Protein AF-A0AAU7QD36-F1 (afdb_monomer)

Foldseek 3Di:
DPDPVVVVVVCVVVVVVVVVVLVVVVVVDAPLSVVLVVVLVVCVVVVHDPVVSVVSSVVSCCVRPCVVCVVPPDPVVVVVVVVVVVVVPDDPDPPVPDDDPVVLVVVLVVLVVVCVVPVVSVVVSVVSVVPDDDDDDDPVPQWDWAAEVPDPGTFTKGFDPDDDDPNFTKIFGADPVPRDTDDFIFGADPRRYTDGDDDDVVVVVVCCVVVPPDDPVVVVVVVVVVVVVVQVVFDKDKDKDWDQLDACPDCPDLDPQPDDPPDDPDDPLVVLLSVLSVPSRPIFMWIKIKTFDPCLVVQLRCLVPDDKDWDDDDVVQQLVQLVPADPLLLVLLALQQAHLPFFDAFPVRHTRCNVVVRHRCQVVLQVCQVVVHDDDPVSVSSVVSPVVVLVGPGDWMWMKWKDKDFDWPPRDDCQVPQDHAQAKAFQPPHKDKTARTSPVVSVVSSVLLSVACDPPTHTLEMEMEIEGRDGSWGWCDDSSRYVDHPRRMTIDHGQWMWGWRMKMWIATPDNSGPSRIYIGTYTYTDDARDQWHAHNGRSHIDGDDHDPDPDD

pLDDT: mean 72.62, std 21.76, range [24.39, 98.25]

Mean predicted aligned error: 18.86 Å

Radius of gyration: 28.78 Å; Cα contacts (8 Å, |Δi|>4): 822; chains: 1; bounding box: 77×74×52 Å

Structure (mmCIF, N/CA/C/O backbone):
data_AF-A0AAU7QD36-F1
#
_entry.id   AF-A0AAU7QD36-F1
#
loop_
_atom_site.group_PDB
_atom_site.id
_atom_site.type_symbol
_atom_site.label_atom_id
_atom_site.label_alt_id
_atom_site.label_comp_id
_atom_site.label_asym_id
_atom_site.label_entity_id
_atom_site.label_seq_id
_atom_site.pdbx_PDB_ins_code
_atom_site.Cartn_x
_atom_site.Cartn_y
_atom_site.Cartn_z
_atom_site.occupancy
_atom_site.B_iso_or_equiv
_atom_site.auth_seq_id
_atom_site.auth_comp_id
_atom_site.auth_asym_id
_atom_site.auth_atom_id
_atom_site.pdbx_PDB_model_num
ATOM 1 N N . MET A 1 1 ? 49.044 31.141 -6.693 1.00 32.28 1 MET A N 1
ATOM 2 C CA . MET A 1 1 ? 47.660 31.229 -6.170 1.00 32.28 1 MET A CA 1
ATOM 3 C C . MET A 1 1 ? 46.922 29.919 -6.442 1.00 32.28 1 MET A C 1
ATOM 5 O O . MET A 1 1 ? 46.074 29.858 -7.316 1.00 32.28 1 MET A O 1
ATOM 9 N N . ALA A 1 2 ? 47.288 28.853 -5.729 1.00 34.22 2 ALA A N 1
ATOM 10 C CA . ALA A 1 2 ? 46.762 27.499 -5.940 1.00 34.22 2 ALA A CA 1
ATOM 11 C C . ALA A 1 2 ? 46.576 26.781 -4.590 1.00 34.22 2 ALA A C 1
ATOM 13 O O . ALA A 1 2 ? 47.061 25.676 -4.392 1.00 34.22 2 ALA A O 1
ATOM 14 N N . ALA A 1 3 ? 45.929 27.460 -3.636 1.00 24.39 3 ALA A N 1
ATOM 15 C CA . ALA A 1 3 ? 45.672 26.934 -2.291 1.00 24.39 3 ALA A CA 1
ATOM 16 C C . ALA A 1 3 ? 44.175 26.896 -1.919 1.00 24.39 3 ALA A C 1
ATOM 18 O O . ALA A 1 3 ? 43.802 26.183 -1.003 1.00 24.39 3 ALA A O 1
ATOM 19 N N . CYS A 1 4 ? 43.288 27.587 -2.648 1.00 26.38 4 CYS A N 1
ATOM 20 C CA . CYS A 1 4 ? 41.861 27.659 -2.294 1.00 26.38 4 CYS A CA 1
ATOM 21 C C . CYS A 1 4 ? 40.976 26.576 -2.942 1.00 26.38 4 CYS A C 1
ATOM 23 O O . CYS A 1 4 ? 39.799 26.476 -2.610 1.00 26.38 4 CYS A O 1
ATOM 25 N N . SER A 1 5 ? 41.504 25.762 -3.862 1.00 29.64 5 SER A N 1
ATOM 26 C CA . SER A 1 5 ? 40.735 24.730 -4.579 1.00 29.64 5 SER A CA 1
ATOM 27 C C . SER A 1 5 ? 40.771 23.346 -3.914 1.00 29.64 5 SER A C 1
ATOM 29 O O . SER A 1 5 ? 39.867 22.545 -4.148 1.00 29.64 5 SER A O 1
ATOM 31 N N . MET A 1 6 ? 41.750 23.062 -3.045 1.00 29.23 6 MET A N 1
ATOM 32 C CA . MET A 1 6 ? 41.820 21.791 -2.302 1.00 29.23 6 MET A CA 1
ATOM 33 C C . MET A 1 6 ? 40.928 21.768 -1.051 1.00 29.23 6 MET A C 1
ATOM 35 O O . MET A 1 6 ? 40.364 20.720 -0.734 1.00 29.23 6 MET A O 1
ATOM 39 N N . ASP A 1 7 ? 40.697 22.914 -0.405 1.00 28.27 7 ASP A N 1
ATOM 40 C CA . ASP A 1 7 ? 39.830 22.995 0.781 1.00 28.27 7 ASP A CA 1
ATOM 41 C C . ASP A 1 7 ? 38.336 22.817 0.442 1.00 28.27 7 ASP A C 1
ATOM 43 O O . ASP A 1 7 ? 37.570 22.275 1.239 1.00 28.27 7 ASP A O 1
ATOM 47 N N . ALA A 1 8 ? 37.916 23.176 -0.778 1.00 31.73 8 ALA A N 1
ATOM 48 C CA . ALA A 1 8 ? 36.543 22.980 -1.255 1.00 31.73 8 ALA A CA 1
ATOM 49 C C . ALA A 1 8 ? 36.224 21.504 -1.584 1.00 31.73 8 ALA A C 1
ATOM 51 O O . ALA A 1 8 ? 35.111 21.039 -1.335 1.00 31.73 8 ALA A O 1
ATOM 52 N N . LEU A 1 9 ? 37.210 20.743 -2.073 1.00 30.91 9 LEU A N 1
ATOM 53 C CA . LEU A 1 9 ? 37.091 19.301 -2.349 1.00 30.91 9 LEU A CA 1
ATOM 54 C C . LEU A 1 9 ? 37.084 18.454 -1.065 1.00 30.91 9 LEU A C 1
ATOM 56 O O . LEU A 1 9 ? 36.453 17.399 -1.019 1.00 30.91 9 LEU A O 1
ATOM 60 N N . MET A 1 10 ? 37.721 18.942 0.002 1.00 29.80 10 MET A N 1
ATOM 61 C CA . MET A 1 10 ? 37.762 18.286 1.317 1.00 29.80 10 MET A CA 1
ATOM 62 C C . MET A 1 10 ? 36.475 18.479 2.141 1.00 29.80 10 MET A C 1
ATOM 64 O O . MET A 1 10 ? 36.214 17.704 3.063 1.00 29.80 10 MET A O 1
ATOM 68 N N . LEU A 1 11 ? 35.640 19.469 1.802 1.00 32.59 11 LEU A N 1
ATOM 69 C CA . LEU A 1 11 ? 34.374 19.754 2.493 1.00 32.59 11 LEU A CA 1
ATOM 70 C C . LEU A 1 11 ? 33.148 19.065 1.870 1.00 32.59 11 LEU A C 1
ATOM 72 O O . LEU A 1 11 ? 32.106 18.994 2.523 1.00 32.59 11 LEU A O 1
ATOM 76 N N . ALA A 1 12 ? 33.259 18.490 0.667 1.00 35.34 12 ALA A N 1
ATOM 77 C CA . ALA A 1 12 ? 32.155 17.800 -0.011 1.00 35.34 12 ALA A CA 1
ATOM 78 C C . ALA A 1 12 ? 31.506 16.668 0.827 1.00 35.34 12 ALA A C 1
ATOM 80 O O . ALA A 1 12 ? 30.275 16.609 0.886 1.00 35.34 12 ALA A O 1
ATOM 81 N N . PRO A 1 13 ? 32.259 15.834 1.579 1.00 33.19 13 PRO A N 1
ATOM 82 C CA . PRO A 1 13 ? 31.654 14.811 2.437 1.00 33.19 13 PRO A CA 1
ATOM 83 C C . PRO A 1 13 ? 30.959 15.391 3.681 1.00 33.19 13 PRO A C 1
ATOM 85 O O . PRO A 1 13 ? 30.018 14.787 4.196 1.00 33.19 13 PRO A O 1
ATOM 88 N N . MET A 1 14 ? 31.400 16.558 4.172 1.00 31.00 14 MET A N 1
ATOM 89 C CA . MET A 1 14 ? 30.778 17.239 5.317 1.00 31.00 14 MET A CA 1
ATOM 90 C C . MET A 1 14 ? 29.507 17.993 4.917 1.00 31.00 14 MET A C 1
ATOM 92 O O . MET A 1 14 ? 28.533 17.968 5.667 1.00 31.00 14 MET A O 1
ATOM 96 N N . VAL A 1 15 ? 29.474 18.588 3.720 1.00 38.19 15 VAL A N 1
ATOM 97 C CA . VAL A 1 15 ? 28.256 19.179 3.140 1.00 38.19 15 VAL A CA 1
ATOM 98 C C . VAL A 1 15 ? 27.232 18.083 2.824 1.00 38.19 15 VAL A C 1
ATOM 100 O O . VAL A 1 15 ? 26.069 18.229 3.192 1.00 38.19 15 VAL A O 1
ATOM 103 N N . GLY A 1 16 ? 27.664 16.939 2.278 1.00 36.16 16 GLY A N 1
ATOM 104 C CA . GLY A 1 16 ? 26.797 15.779 2.033 1.00 36.16 16 GLY A CA 1
ATOM 105 C C . GLY A 1 16 ? 26.211 15.162 3.310 1.00 36.16 16 GLY A C 1
ATOM 106 O O . GLY A 1 16 ? 25.010 14.908 3.380 1.00 36.16 16 GLY A O 1
ATOM 107 N N . LYS A 1 17 ? 27.009 14.995 4.377 1.00 35.22 17 LYS A N 1
ATOM 108 C CA . LYS A 1 17 ? 26.505 14.478 5.668 1.00 35.22 17 LYS A CA 1
ATOM 109 C C . LYS A 1 17 ? 25.663 15.492 6.447 1.00 35.22 17 LYS A C 1
ATOM 111 O O . LYS A 1 17 ? 24.677 15.095 7.065 1.00 35.22 17 LYS A O 1
ATOM 116 N N . GLY A 1 18 ? 25.991 16.785 6.383 1.00 32.12 18 GLY A N 1
ATOM 117 C CA . GLY A 1 18 ? 25.164 17.854 6.954 1.00 32.12 18 GLY A CA 1
ATOM 118 C C . GLY A 1 18 ? 23.804 17.975 6.258 1.00 32.12 18 GLY A C 1
ATOM 119 O O . GLY A 1 18 ? 22.780 18.131 6.924 1.00 32.12 18 GLY A O 1
ATOM 120 N N . MET A 1 19 ? 23.772 17.799 4.932 1.00 38.44 19 MET A N 1
ATOM 121 C CA . MET A 1 19 ? 22.534 17.696 4.156 1.00 38.44 19 MET A CA 1
ATOM 122 C C . MET A 1 19 ? 21.769 16.404 4.452 1.00 38.44 19 MET A C 1
ATOM 124 O O . MET A 1 19 ? 20.551 16.460 4.566 1.00 38.44 19 MET A O 1
ATOM 128 N N . GLY A 1 20 ? 22.446 15.275 4.682 1.00 34.88 20 GLY A N 1
ATOM 129 C CA . GLY A 1 20 ? 21.811 14.018 5.100 1.00 34.88 20 GLY A CA 1
ATOM 130 C C . GLY A 1 20 ? 21.134 14.100 6.475 1.00 34.88 20 GLY A C 1
ATOM 131 O O . GLY A 1 20 ? 20.027 13.594 6.652 1.00 34.88 20 GLY A O 1
ATOM 132 N N . MET A 1 21 ? 21.737 14.805 7.438 1.00 34.00 21 MET A N 1
ATOM 133 C CA . MET A 1 21 ? 21.111 15.070 8.744 1.00 34.00 21 MET A CA 1
ATOM 134 C C . MET A 1 21 ? 19.953 16.076 8.629 1.00 34.00 21 MET A C 1
ATOM 136 O O . MET A 1 21 ? 18.915 15.881 9.259 1.00 34.00 21 MET A O 1
ATOM 140 N N . GLY A 1 22 ? 20.084 17.098 7.774 1.00 36.00 22 GLY A N 1
ATOM 141 C CA . GLY A 1 22 ? 19.003 18.038 7.453 1.00 36.00 22 GLY A CA 1
ATOM 142 C C . GLY A 1 22 ? 17.840 17.403 6.679 1.00 36.00 22 GLY A C 1
ATOM 143 O O . GLY A 1 22 ? 16.692 17.776 6.898 1.00 36.00 22 GLY A O 1
ATOM 144 N N . ALA A 1 23 ? 18.111 16.411 5.830 1.00 36.59 23 ALA A N 1
ATOM 145 C CA . ALA A 1 23 ? 17.122 15.660 5.059 1.00 36.59 23 ALA A CA 1
ATOM 146 C C . ALA A 1 23 ? 16.406 14.607 5.914 1.00 36.59 23 ALA A C 1
ATOM 148 O O . ALA A 1 23 ? 15.190 14.477 5.816 1.00 36.59 23 ALA A O 1
ATOM 149 N N . ASN A 1 24 ? 17.116 13.932 6.827 1.00 37.28 24 ASN A N 1
ATOM 150 C CA . ASN A 1 24 ? 16.480 13.084 7.838 1.00 37.28 24 ASN A CA 1
ATOM 151 C C . ASN A 1 24 ? 15.623 13.914 8.804 1.00 37.28 24 ASN A C 1
ATOM 153 O O . ASN A 1 24 ? 14.529 13.481 9.161 1.00 37.28 24 ASN A O 1
ATOM 157 N N . ALA A 1 25 ? 16.038 15.137 9.150 1.00 34.31 25 ALA A N 1
ATOM 158 C CA . ALA A 1 25 ? 15.173 16.083 9.853 1.00 34.31 25 ALA A CA 1
ATOM 159 C C . ALA A 1 25 ? 13.971 16.513 8.982 1.00 34.31 25 ALA A C 1
ATOM 161 O O . ALA A 1 25 ? 12.843 16.446 9.445 1.00 34.31 25 ALA A O 1
ATOM 162 N N . ALA A 1 26 ? 14.156 16.842 7.699 1.00 36.91 26 ALA A N 1
ATOM 163 C CA . ALA A 1 26 ? 13.073 17.205 6.767 1.00 36.91 26 ALA A CA 1
ATOM 164 C C . ALA A 1 26 ? 12.146 16.036 6.366 1.00 36.91 26 ALA A C 1
ATOM 166 O O . ALA A 1 26 ? 11.089 16.247 5.769 1.00 36.91 26 ALA A O 1
ATOM 167 N N . SER A 1 27 ? 12.546 14.796 6.653 1.00 40.44 27 SER A N 1
ATOM 168 C CA . SER A 1 27 ? 11.685 13.613 6.577 1.00 40.44 27 SER A CA 1
ATOM 169 C C . SER A 1 27 ? 10.827 13.435 7.831 1.00 40.44 27 SER A C 1
ATOM 171 O O . SER A 1 27 ? 9.785 12.800 7.752 1.00 40.44 27 SER A O 1
ATOM 173 N N . LYS A 1 28 ? 11.250 14.032 8.955 1.00 36.84 28 LYS A N 1
ATOM 174 C CA . LYS A 1 28 ? 10.567 14.011 10.257 1.00 36.84 28 LYS A CA 1
ATOM 175 C C . LYS A 1 28 ? 9.791 15.295 10.569 1.00 36.84 28 LYS A C 1
ATOM 177 O O . LYS A 1 28 ? 9.097 15.348 11.578 1.00 36.84 28 LYS A O 1
ATOM 182 N N . PHE A 1 29 ? 9.922 16.329 9.740 1.00 38.50 29 PHE A N 1
ATOM 183 C CA . PHE A 1 29 ? 9.226 17.599 9.902 1.00 38.50 29 PHE A CA 1
ATOM 184 C C . PHE A 1 29 ? 8.480 17.965 8.622 1.00 38.50 29 PHE A C 1
ATOM 186 O O . PHE A 1 29 ? 8.993 17.787 7.516 1.00 38.50 29 PHE A O 1
ATOM 193 N N . GLY A 1 30 ? 7.274 18.475 8.833 1.00 42.66 30 GLY A N 1
ATOM 194 C CA . GLY A 1 30 ? 6.244 18.797 7.868 1.00 42.66 30 GLY A CA 1
ATOM 195 C C . GLY A 1 30 ? 6.574 19.588 6.610 1.00 42.66 30 GLY A C 1
ATOM 196 O O . GLY A 1 30 ? 7.704 20.022 6.349 1.00 42.66 30 GLY A O 1
ATOM 197 N N . LEU A 1 31 ? 5.525 19.846 5.826 1.00 41.62 31 LEU A N 1
ATOM 198 C CA . LEU A 1 31 ? 5.608 20.533 4.530 1.00 41.62 31 LEU A CA 1
ATOM 199 C C . LEU A 1 31 ? 6.292 21.916 4.635 1.00 41.62 31 LEU A C 1
ATOM 201 O O . LEU A 1 31 ? 7.107 22.281 3.781 1.00 41.62 31 LEU A O 1
ATOM 205 N N . GLY A 1 32 ? 6.059 22.648 5.731 1.00 37.56 32 GLY A N 1
ATOM 206 C CA . GLY A 1 32 ? 6.656 23.966 5.992 1.00 37.56 32 GLY A CA 1
ATOM 207 C C . GLY A 1 32 ? 8.184 23.961 6.163 1.00 37.56 32 GLY A C 1
ATOM 208 O O . GLY A 1 32 ? 8.878 24.856 5.669 1.00 37.56 32 GLY A O 1
ATOM 209 N N . SER A 1 33 ? 8.747 22.922 6.787 1.00 42.56 33 SER A N 1
ATOM 210 C CA . SER A 1 33 ? 10.197 22.788 7.020 1.00 42.56 33 SER A CA 1
ATOM 211 C C . SER A 1 33 ? 10.954 22.519 5.719 1.00 42.56 33 SER A C 1
ATOM 213 O O . SER A 1 33 ? 12.051 23.043 5.493 1.00 42.56 33 SER A O 1
ATOM 215 N N . ARG A 1 34 ? 10.320 21.766 4.813 1.00 48.97 34 ARG A N 1
ATOM 216 C CA . ARG A 1 34 ? 10.822 21.498 3.460 1.00 48.97 34 ARG A CA 1
ATOM 217 C C . ARG A 1 34 ? 10.904 22.777 2.623 1.00 48.97 34 ARG A C 1
ATOM 219 O O . ARG A 1 34 ? 11.880 22.967 1.898 1.00 48.97 34 ARG A O 1
ATOM 226 N N . ILE A 1 35 ? 9.946 23.695 2.767 1.00 45.41 35 ILE A N 1
ATOM 227 C CA . ILE A 1 35 ? 9.924 24.981 2.046 1.00 45.41 35 ILE A CA 1
ATOM 228 C C . ILE A 1 35 ? 11.056 25.918 2.515 1.00 45.41 35 ILE A C 1
ATOM 230 O O . ILE A 1 35 ? 11.730 26.539 1.684 1.00 45.41 35 ILE A O 1
ATOM 234 N N . ALA A 1 36 ? 11.322 25.992 3.825 1.00 41.81 36 ALA A N 1
ATOM 235 C CA . ALA A 1 36 ? 12.375 26.847 4.389 1.00 41.81 36 ALA A CA 1
ATOM 236 C C . ALA A 1 36 ? 13.797 26.373 4.016 1.00 41.81 36 ALA A C 1
ATOM 238 O O . ALA A 1 36 ? 14.664 27.177 3.644 1.00 41.81 36 ALA A O 1
ATOM 239 N N . LEU A 1 37 ? 14.029 25.058 4.043 1.00 48.81 37 LEU A N 1
ATOM 240 C CA . LEU A 1 37 ? 15.307 24.461 3.643 1.00 48.81 37 LEU A CA 1
ATOM 241 C C . LEU A 1 37 ? 15.544 24.568 2.129 1.00 48.81 37 LEU A C 1
ATOM 243 O O . LEU A 1 37 ? 16.661 24.871 1.706 1.00 48.81 37 LEU A O 1
ATOM 247 N N . ARG A 1 38 ? 14.488 24.450 1.312 1.00 52.16 38 ARG A N 1
ATOM 248 C CA . ARG A 1 38 ? 14.552 24.625 -0.150 1.00 52.16 38 ARG A CA 1
ATOM 249 C C . ARG A 1 38 ? 14.996 26.034 -0.558 1.00 52.16 38 ARG A C 1
ATOM 251 O O . ARG A 1 38 ? 15.805 26.175 -1.474 1.00 52.16 38 ARG A O 1
ATOM 258 N N . LYS A 1 39 ? 14.543 27.075 0.153 1.00 44.91 39 LYS A N 1
ATOM 259 C CA . LYS A 1 39 ? 14.998 28.459 -0.088 1.00 44.91 39 LYS A CA 1
ATOM 260 C C . LYS A 1 39 ? 16.451 28.689 0.335 1.00 44.91 39 LYS A C 1
ATOM 262 O O . LYS A 1 39 ? 17.185 29.396 -0.355 1.00 44.91 39 LYS A O 1
ATOM 267 N N . THR A 1 40 ? 16.895 28.042 1.410 1.00 42.09 40 THR A N 1
ATOM 268 C CA . THR A 1 40 ? 18.297 28.105 1.858 1.00 42.09 40 THR A CA 1
ATOM 269 C C . THR A 1 40 ? 19.225 27.444 0.835 1.00 42.09 40 THR A C 1
ATOM 271 O O . THR A 1 40 ? 20.216 28.047 0.426 1.00 42.09 40 THR A O 1
ATOM 274 N N . ALA A 1 41 ? 18.848 26.268 0.324 1.00 47.19 41 ALA A N 1
ATOM 275 C CA . ALA A 1 41 ? 19.572 25.582 -0.746 1.00 47.19 41 ALA A CA 1
ATOM 276 C C . ALA A 1 41 ? 19.620 26.405 -2.051 1.00 47.19 41 ALA A C 1
ATOM 278 O O . ALA A 1 41 ? 20.665 26.469 -2.697 1.00 47.19 41 ALA A O 1
ATOM 279 N N . SER A 1 42 ? 18.539 27.114 -2.405 1.00 46.09 42 SER A N 1
ATOM 280 C CA . SER A 1 42 ? 18.535 27.992 -3.587 1.00 46.09 42 SER A CA 1
ATOM 281 C C . SER A 1 42 ? 19.457 29.213 -3.465 1.00 46.09 42 SER A C 1
ATOM 283 O O . SER A 1 42 ? 19.989 29.669 -4.472 1.00 46.09 42 SER A O 1
ATOM 285 N N . GLY A 1 43 ? 19.710 29.713 -2.248 1.00 41.88 43 GLY A N 1
ATOM 286 C CA . GLY A 1 43 ? 20.665 30.804 -2.016 1.00 41.88 43 GLY A CA 1
ATOM 287 C C . GLY A 1 43 ? 22.115 30.383 -2.273 1.00 41.88 43 GLY A C 1
ATOM 288 O O . GLY A 1 43 ? 22.881 31.142 -2.864 1.00 41.88 43 GLY A O 1
ATOM 289 N N . PHE A 1 44 ? 22.467 29.145 -1.910 1.00 41.94 44 PHE A N 1
ATOM 290 C CA . PHE A 1 44 ? 23.767 28.548 -2.237 1.00 41.94 44 PHE A CA 1
ATOM 291 C C . PHE A 1 44 ? 23.916 28.264 -3.735 1.00 41.94 44 PHE A C 1
ATOM 293 O O . PHE A 1 44 ? 24.968 28.537 -4.307 1.00 41.94 44 PHE A O 1
ATOM 300 N N . ALA A 1 45 ? 22.852 27.787 -4.387 1.00 41.94 45 ALA A N 1
ATOM 301 C CA . ALA A 1 45 ? 22.838 27.562 -5.834 1.00 41.94 45 ALA A CA 1
ATOM 302 C C . ALA A 1 45 ? 22.945 28.867 -6.651 1.00 41.94 45 ALA A C 1
ATOM 304 O O . ALA A 1 45 ? 23.437 28.845 -7.774 1.00 41.94 45 ALA A O 1
ATOM 305 N N . ALA A 1 46 ? 22.538 30.007 -6.081 1.00 43.41 46 ALA A N 1
ATOM 306 C CA . ALA A 1 46 ? 22.667 31.335 -6.685 1.00 43.41 46 ALA A CA 1
ATOM 307 C C . ALA A 1 46 ? 24.037 32.008 -6.436 1.00 43.41 46 ALA A C 1
ATOM 309 O O . ALA A 1 46 ? 24.185 33.203 -6.686 1.00 43.41 46 ALA A O 1
ATOM 310 N N . GLY A 1 47 ? 25.030 31.279 -5.910 1.00 38.72 47 GLY A N 1
ATOM 311 C CA . GLY A 1 47 ? 26.389 31.792 -5.701 1.00 38.72 47 GLY A CA 1
ATOM 312 C C . GLY A 1 47 ? 26.534 32.779 -4.537 1.00 38.72 47 GLY A C 1
ATOM 313 O O . GLY A 1 47 ? 27.529 33.500 -4.462 1.00 38.72 47 GLY A O 1
ATOM 314 N N . GLN A 1 48 ? 25.565 32.839 -3.615 1.00 43.53 48 GLN A N 1
ATOM 315 C CA . GLN A 1 48 ? 25.695 33.685 -2.428 1.00 43.53 48 GLN A CA 1
ATOM 316 C C . GLN A 1 48 ? 26.801 33.153 -1.509 1.00 43.53 48 GLN A C 1
ATOM 318 O O . GLN A 1 48 ? 26.962 31.946 -1.330 1.00 43.53 48 GLN A O 1
ATOM 323 N N . SER A 1 49 ? 27.554 34.062 -0.883 1.00 46.84 49 SER A N 1
ATOM 324 C CA . SER A 1 49 ? 28.583 33.675 0.086 1.00 46.84 49 SER A CA 1
ATOM 325 C C . SER A 1 49 ? 27.971 32.877 1.242 1.00 46.84 49 SER A C 1
ATOM 327 O O . SER A 1 49 ? 26.844 33.146 1.662 1.00 46.84 49 SER A O 1
ATOM 329 N N . LEU A 1 50 ? 28.726 31.926 1.807 1.00 38.41 50 LEU A N 1
ATOM 330 C CA . LEU A 1 50 ? 28.290 31.074 2.925 1.00 38.41 50 LEU A CA 1
ATOM 331 C C . LEU A 1 50 ? 27.664 31.886 4.071 1.00 38.41 50 LEU A C 1
ATOM 333 O O . LEU A 1 50 ? 26.648 31.496 4.635 1.00 38.41 50 LEU A O 1
ATOM 337 N N . LYS A 1 51 ? 28.212 33.070 4.358 1.00 38.97 51 LYS A N 1
ATOM 338 C CA . LYS A 1 51 ? 27.690 34.001 5.365 1.00 38.97 51 LYS A CA 1
ATOM 339 C C . LYS A 1 51 ? 26.336 34.616 4.973 1.00 38.97 51 LYS A C 1
ATOM 341 O O . LYS A 1 51 ? 25.479 34.769 5.837 1.00 38.97 51 LYS A O 1
ATOM 346 N N . ALA A 1 52 ? 26.120 34.955 3.700 1.00 44.56 52 ALA A N 1
ATOM 347 C CA . ALA A 1 52 ? 24.848 35.485 3.197 1.00 44.56 52 ALA A CA 1
ATOM 348 C C . ALA A 1 52 ? 23.769 34.396 3.102 1.00 44.56 52 ALA A C 1
ATOM 350 O O . ALA A 1 52 ? 22.633 34.625 3.515 1.00 44.56 52 ALA A O 1
ATOM 351 N N . ALA A 1 53 ? 24.141 33.196 2.658 1.00 46.03 53 ALA A N 1
ATOM 352 C CA . ALA A 1 53 ? 23.254 32.042 2.603 1.00 46.03 53 ALA A CA 1
ATOM 353 C C . ALA A 1 53 ? 22.862 31.550 4.009 1.00 46.03 53 ALA A C 1
ATOM 355 O O . ALA A 1 53 ? 21.696 31.247 4.242 1.00 46.03 53 ALA A O 1
ATOM 356 N N . LEU A 1 54 ? 23.784 31.580 4.981 1.00 42.94 54 LEU A N 1
ATOM 357 C CA . LEU A 1 54 ? 23.474 31.317 6.392 1.00 42.94 54 LEU A CA 1
ATOM 358 C C . LEU A 1 54 ? 22.643 32.433 7.032 1.00 42.94 54 LEU A C 1
ATOM 360 O O . LEU A 1 54 ? 21.769 32.131 7.832 1.00 42.94 54 LEU A O 1
ATOM 364 N N . LYS A 1 55 ? 22.853 33.708 6.680 1.00 47.44 55 LYS A N 1
ATOM 365 C CA . LYS A 1 55 ? 22.045 34.831 7.194 1.00 47.44 55 LYS A CA 1
ATOM 366 C C . LYS A 1 55 ? 20.616 34.809 6.635 1.00 47.44 55 LYS A C 1
ATOM 368 O O . LYS A 1 55 ? 19.667 34.979 7.395 1.00 47.44 55 LYS A O 1
ATOM 373 N N . ASN A 1 56 ? 20.452 34.548 5.338 1.00 50.84 56 ASN A N 1
ATOM 374 C CA . ASN A 1 56 ? 19.147 34.376 4.689 1.00 50.84 56 ASN A CA 1
ATOM 375 C C . ASN A 1 56 ? 18.469 33.073 5.128 1.00 50.84 56 ASN A C 1
ATOM 377 O O . ASN A 1 56 ? 17.259 33.052 5.337 1.00 50.84 56 ASN A O 1
ATOM 381 N N . GLY A 1 57 ? 19.250 32.008 5.319 1.00 47.47 57 GLY A N 1
ATOM 382 C CA . GLY A 1 57 ? 18.812 30.761 5.929 1.00 47.47 57 GLY A CA 1
ATOM 383 C C . GLY A 1 57 ? 18.319 30.993 7.349 1.00 47.47 57 GLY A C 1
ATOM 384 O O . GLY A 1 57 ? 17.195 30.641 7.639 1.00 47.47 57 GLY A O 1
ATOM 385 N N . ALA A 1 58 ? 19.071 31.688 8.201 1.00 42.03 58 ALA A N 1
ATOM 386 C CA . ALA A 1 58 ? 18.677 32.007 9.573 1.00 42.03 58 ALA A CA 1
ATOM 387 C C . ALA A 1 58 ? 17.464 32.951 9.659 1.00 42.03 58 ALA A C 1
ATOM 389 O O . ALA A 1 58 ? 16.645 32.780 10.551 1.00 42.03 58 ALA A O 1
ATOM 390 N N . LEU A 1 59 ? 17.305 33.906 8.734 1.00 45.88 59 LEU A N 1
ATOM 391 C CA . LEU A 1 59 ? 16.129 34.791 8.658 1.00 45.88 59 LEU A CA 1
ATOM 392 C C . LEU A 1 59 ? 14.866 34.072 8.161 1.00 45.88 59 LEU A C 1
ATOM 394 O O . LEU A 1 59 ? 13.764 34.356 8.623 1.00 45.88 59 LEU A O 1
ATOM 398 N N . ASN A 1 60 ? 15.003 33.138 7.219 1.00 48.06 60 ASN A N 1
ATOM 399 C CA . ASN A 1 60 ? 13.880 32.330 6.743 1.00 48.06 60 ASN A CA 1
ATOM 400 C C . ASN A 1 60 ? 13.565 31.192 7.714 1.00 48.06 60 ASN A C 1
ATOM 402 O O . ASN A 1 60 ? 12.405 30.895 7.957 1.00 48.06 60 ASN A O 1
ATOM 406 N N . LEU A 1 61 ? 14.579 30.599 8.331 1.00 41.44 61 LEU A N 1
ATOM 407 C CA . LEU A 1 61 ? 14.428 29.636 9.408 1.00 41.44 61 LEU A CA 1
ATOM 408 C C . LEU A 1 61 ? 13.853 30.346 10.636 1.00 41.44 61 LEU A C 1
ATOM 410 O O . LEU A 1 61 ? 13.009 29.761 11.280 1.00 41.44 61 LEU A O 1
ATOM 414 N N . SER A 1 62 ? 14.135 31.625 10.909 1.00 39.44 62 SER A N 1
ATOM 415 C CA . SER A 1 62 ? 13.435 32.352 11.977 1.00 39.44 62 SER A CA 1
ATOM 416 C C . SER A 1 62 ? 11.971 32.673 11.655 1.00 39.44 62 SER A C 1
ATOM 418 O O . SER A 1 62 ? 11.108 32.474 12.510 1.00 39.44 62 SER A O 1
ATOM 420 N N . ARG A 1 63 ? 11.672 33.079 10.412 1.00 44.09 63 ARG A N 1
ATOM 421 C CA . ARG A 1 63 ? 10.302 33.356 9.932 1.00 44.09 63 ARG A CA 1
ATOM 422 C C . ARG A 1 63 ? 9.415 32.119 9.783 1.00 44.09 63 ARG A C 1
ATOM 424 O O . ARG A 1 63 ? 8.227 32.213 10.060 1.00 44.09 63 ARG A O 1
ATOM 431 N N . TYR A 1 64 ? 9.973 31.002 9.322 1.00 43.41 64 TYR A N 1
ATOM 432 C CA . TYR A 1 64 ? 9.220 29.800 8.939 1.00 43.41 64 TYR A CA 1
ATOM 433 C C . TYR A 1 64 ? 9.477 28.595 9.852 1.00 43.41 64 TYR A C 1
ATOM 435 O O . TYR A 1 64 ? 8.734 27.623 9.777 1.00 43.41 64 TYR A O 1
ATOM 443 N N . ALA A 1 65 ? 10.504 28.642 10.708 1.00 38.84 65 ALA A N 1
ATOM 444 C CA . ALA A 1 65 ? 10.813 27.568 11.651 1.00 38.84 65 ALA A CA 1
ATOM 445 C C . ALA A 1 65 ? 11.003 28.035 13.109 1.00 38.84 65 ALA A C 1
ATOM 447 O O . ALA A 1 65 ? 10.576 27.306 13.985 1.00 38.84 65 ALA A O 1
ATOM 448 N N . ALA A 1 66 ? 11.543 29.220 13.435 1.00 37.12 66 ALA A N 1
ATOM 449 C CA . ALA A 1 66 ? 11.828 29.603 14.826 1.00 37.12 66 ALA A CA 1
ATOM 450 C C . ALA A 1 66 ? 10.648 30.259 15.549 1.00 37.12 66 ALA A C 1
ATOM 452 O O . ALA A 1 66 ? 10.545 30.086 16.755 1.00 37.12 66 ALA A O 1
ATOM 453 N N . LEU A 1 67 ? 9.735 30.954 14.862 1.00 38.09 67 LEU A N 1
ATOM 454 C CA . LEU A 1 67 ? 8.494 31.417 15.503 1.00 38.09 67 LEU A CA 1
ATOM 455 C C . LEU A 1 67 ? 7.616 30.243 16.002 1.00 38.09 67 LEU A C 1
ATOM 457 O O . LEU A 1 67 ? 7.051 30.363 17.087 1.00 38.09 67 LEU A O 1
ATOM 461 N N . PRO A 1 68 ? 7.574 29.089 15.302 1.00 37.66 68 PRO A N 1
ATOM 462 C CA . PRO A 1 68 ? 7.007 27.852 15.852 1.00 37.66 68 PRO A CA 1
ATOM 463 C C . PRO A 1 68 ? 7.968 27.035 16.748 1.00 37.66 68 PRO A C 1
ATOM 465 O O . PRO A 1 68 ? 7.526 26.469 17.743 1.00 37.66 68 PRO A O 1
ATOM 468 N N . ALA A 1 69 ? 9.276 26.970 16.445 1.00 36.75 69 ALA A N 1
ATOM 469 C CA . ALA A 1 69 ? 10.221 26.045 17.101 1.00 36.75 69 ALA A CA 1
ATOM 470 C C . ALA A 1 69 ? 11.075 26.638 18.239 1.00 36.75 69 ALA A C 1
ATOM 472 O O . ALA A 1 69 ? 11.829 25.897 18.875 1.00 36.75 69 ALA A O 1
ATOM 473 N N . SER A 1 70 ? 10.964 27.930 18.580 1.00 35.59 70 SER A N 1
ATOM 474 C CA . SER A 1 70 ? 11.691 28.497 19.734 1.00 35.59 70 SER A CA 1
ATOM 475 C C . SER A 1 70 ? 11.215 27.950 21.089 1.00 35.59 70 SER A C 1
ATOM 477 O O . SER A 1 70 ? 11.774 28.317 22.120 1.00 35.59 70 SER A O 1
ATOM 479 N N . ARG A 1 71 ? 10.189 27.088 21.102 1.00 42.81 71 ARG A N 1
ATOM 480 C CA . ARG A 1 71 ? 9.689 26.397 22.298 1.00 42.81 71 ARG A CA 1
ATOM 481 C C . ARG A 1 71 ? 10.184 24.948 22.445 1.00 42.81 71 ARG A C 1
ATOM 483 O O . ARG A 1 71 ? 9.960 24.374 23.503 1.00 42.81 71 ARG A O 1
ATOM 490 N N . GLU A 1 72 ? 10.867 24.363 21.450 1.00 45.03 72 GLU A N 1
ATOM 491 C CA . GLU A 1 72 ? 11.108 22.901 21.403 1.00 45.03 72 GLU A CA 1
ATOM 492 C C . GLU A 1 72 ? 12.576 22.426 21.386 1.00 45.03 72 GLU A C 1
ATOM 494 O O . GLU A 1 72 ? 12.821 21.233 21.553 1.00 45.03 72 GLU A O 1
ATOM 499 N N . LEU A 1 73 ? 13.591 23.288 21.254 1.00 38.88 73 LEU A N 1
ATOM 500 C CA . LEU A 1 73 ? 14.989 22.822 21.324 1.00 38.88 73 LEU A CA 1
ATOM 501 C C . LEU A 1 73 ? 15.456 22.654 22.779 1.00 38.88 73 LEU A C 1
ATOM 503 O O . LEU A 1 73 ? 16.174 23.497 23.315 1.00 38.88 73 LEU A O 1
ATOM 507 N N . ASN A 1 74 ? 15.055 21.554 23.424 1.00 43.75 74 ASN A N 1
ATOM 508 C CA . ASN A 1 74 ? 15.574 21.168 24.738 1.00 43.75 74 ASN A CA 1
ATOM 509 C C . ASN A 1 74 ? 16.741 20.156 24.637 1.00 43.75 74 ASN A C 1
ATOM 511 O O . ASN A 1 74 ? 17.009 19.543 23.602 1.00 43.75 74 ASN A O 1
ATOM 515 N N . ARG A 1 75 ? 17.446 19.983 25.760 1.00 38.94 75 ARG A N 1
ATOM 516 C CA . ARG A 1 75 ? 18.654 19.152 25.922 1.00 38.94 75 ARG A CA 1
ATOM 517 C C . ARG A 1 75 ? 18.452 17.659 25.587 1.00 38.94 75 ARG A C 1
ATOM 519 O O . ARG A 1 75 ? 19.437 16.984 25.303 1.00 38.94 75 ARG A O 1
ATOM 526 N N . VAL A 1 76 ? 17.210 17.168 25.606 1.00 40.50 76 VAL A N 1
ATOM 527 C CA . VAL A 1 76 ? 16.820 15.763 25.378 1.00 40.50 76 VAL A CA 1
ATOM 528 C C . VAL A 1 76 ? 16.819 15.420 23.887 1.00 40.50 76 VAL A C 1
ATOM 530 O O . VAL A 1 76 ? 17.403 14.420 23.485 1.00 40.50 76 VAL A O 1
ATOM 533 N N . ALA A 1 77 ? 16.298 16.307 23.033 1.00 45.41 77 ALA A N 1
ATOM 534 C CA . ALA A 1 77 ? 16.331 16.104 21.579 1.00 45.41 77 ALA A CA 1
ATOM 535 C C . ALA A 1 77 ? 17.774 16.035 21.033 1.00 45.41 77 ALA A C 1
ATOM 537 O O . ALA A 1 77 ? 18.074 15.305 20.088 1.00 45.41 77 ALA A O 1
ATOM 538 N N . LEU A 1 78 ? 18.691 16.767 21.672 1.00 43.44 78 LEU A N 1
ATOM 539 C CA . LEU A 1 78 ? 20.125 16.721 21.383 1.00 43.44 78 LEU A CA 1
ATOM 540 C C . LEU A 1 78 ? 20.812 15.464 21.942 1.00 43.44 78 LEU A C 1
ATOM 542 O O . LEU A 1 78 ? 21.749 14.971 21.313 1.00 43.44 78 LEU A O 1
ATOM 546 N N . SER A 1 79 ? 20.362 14.920 23.081 1.00 40.94 79 SER A N 1
ATOM 547 C CA . SER A 1 79 ? 20.904 13.657 23.601 1.00 40.94 79 SER A CA 1
ATOM 548 C C . SER A 1 79 ? 20.467 12.457 22.770 1.00 40.94 79 SER A C 1
ATOM 550 O O . SER A 1 79 ? 21.289 11.579 22.519 1.00 40.94 79 SER A O 1
ATOM 552 N N . ASP A 1 80 ? 19.229 12.445 22.276 1.00 44.91 80 ASP A N 1
ATOM 553 C CA . ASP A 1 80 ? 18.698 11.347 21.459 1.00 44.91 80 ASP A CA 1
ATOM 554 C C . ASP A 1 80 ? 19.422 11.229 20.115 1.00 44.91 80 ASP A C 1
ATOM 556 O O . ASP A 1 80 ? 19.760 10.128 19.678 1.00 44.91 80 ASP A O 1
ATOM 560 N N . LEU A 1 81 ? 19.779 12.367 19.510 1.00 42.78 81 LEU A N 1
ATOM 561 C CA . LEU A 1 81 ? 20.627 12.408 18.319 1.00 42.78 81 LEU A CA 1
ATOM 562 C C . LEU A 1 81 ? 22.027 11.818 18.590 1.00 42.78 81 LEU A C 1
ATOM 564 O O . LEU A 1 81 ? 22.586 11.114 17.748 1.00 42.78 81 LEU A O 1
ATOM 568 N N . GLY A 1 82 ? 22.586 12.079 19.776 1.00 41.59 82 GLY A N 1
ATOM 569 C CA . GLY A 1 82 ? 23.860 11.505 20.216 1.00 41.59 82 GLY A CA 1
ATOM 570 C C . GLY A 1 82 ? 23.785 9.997 20.485 1.00 41.59 82 GLY A C 1
ATOM 571 O O . GLY A 1 82 ? 24.714 9.269 20.142 1.00 41.59 82 GLY A O 1
ATOM 572 N N . VAL A 1 83 ? 22.675 9.511 21.049 1.00 45.22 83 VAL A N 1
ATOM 573 C CA . VAL A 1 83 ? 22.438 8.081 21.323 1.00 45.22 83 VAL A CA 1
ATOM 574 C C . VAL A 1 83 ? 22.222 7.288 20.032 1.00 45.22 83 VAL A C 1
ATOM 576 O O . VAL A 1 83 ? 22.801 6.215 19.884 1.00 45.22 83 VAL A O 1
ATOM 579 N N . GLU A 1 84 ? 21.458 7.815 19.074 1.00 43.69 84 GLU A N 1
ATOM 580 C CA . GLU A 1 84 ? 21.286 7.222 17.735 1.00 43.69 84 GLU A CA 1
ATOM 581 C C . GLU A 1 84 ? 22.627 7.102 16.996 1.00 43.69 84 GLU A C 1
ATOM 583 O O . GLU A 1 84 ? 22.937 6.063 16.411 1.00 43.69 84 GLU A O 1
ATOM 588 N N . PHE A 1 85 ? 23.469 8.134 17.096 1.00 42.28 85 PHE A N 1
ATOM 589 C CA . PHE A 1 85 ? 24.812 8.118 16.522 1.00 42.28 85 PHE A CA 1
ATOM 590 C C . PHE A 1 85 ? 25.731 7.080 17.189 1.00 42.28 85 PHE A C 1
ATOM 592 O O . PHE A 1 85 ? 26.543 6.463 16.506 1.00 42.28 85 PHE A O 1
ATOM 599 N N . LEU A 1 86 ? 25.598 6.848 18.500 1.00 38.97 86 LEU A N 1
ATOM 600 C CA . LEU A 1 86 ? 26.359 5.821 19.226 1.00 38.97 86 LEU A CA 1
ATOM 601 C C . LEU A 1 86 ? 25.844 4.396 18.954 1.00 38.97 86 LEU A C 1
ATOM 603 O O . LEU A 1 86 ? 26.649 3.471 18.867 1.00 38.97 86 LEU A O 1
ATOM 607 N N . ARG A 1 87 ? 24.531 4.212 18.757 1.00 43.25 87 ARG A N 1
ATOM 608 C CA . ARG A 1 87 ? 23.907 2.913 18.428 1.00 43.25 87 ARG A CA 1
ATOM 609 C C . ARG A 1 87 ? 24.311 2.364 17.065 1.00 43.25 87 ARG A C 1
ATOM 611 O O . ARG A 1 87 ? 24.383 1.151 16.902 1.00 43.25 87 ARG A O 1
ATOM 618 N N . LEU A 1 88 ? 24.654 3.241 16.123 1.00 39.69 88 LEU A N 1
ATOM 619 C CA . LEU A 1 88 ? 25.301 2.873 14.857 1.00 39.69 88 LEU A CA 1
ATOM 620 C C . LEU A 1 88 ? 26.631 2.114 15.050 1.00 39.69 88 LEU A C 1
ATOM 622 O O . LEU A 1 88 ? 27.116 1.502 14.101 1.00 39.69 88 LEU A O 1
ATOM 626 N N . PHE A 1 89 ? 27.199 2.128 16.263 1.00 40.16 89 PHE A N 1
ATOM 627 C CA . PHE A 1 89 ? 28.471 1.498 16.615 1.00 40.16 89 PHE A CA 1
ATOM 628 C C . PHE A 1 89 ? 28.394 0.553 17.846 1.00 40.16 89 PHE A C 1
ATOM 630 O O . PHE A 1 89 ? 29.440 0.172 18.373 1.00 40.16 89 PHE A O 1
ATOM 637 N N . ASP A 1 90 ? 27.196 0.153 18.303 1.00 34.84 90 ASP A N 1
ATOM 638 C CA . ASP A 1 90 ? 26.986 -0.803 19.421 1.00 34.84 90 ASP A CA 1
ATOM 639 C C . ASP A 1 90 ? 27.118 -2.281 18.937 1.00 34.84 90 ASP A C 1
ATOM 641 O O . ASP A 1 90 ? 26.957 -2.565 17.747 1.00 34.84 90 ASP A O 1
ATOM 645 N N . PRO A 1 91 ? 27.479 -3.277 19.775 1.00 35.22 91 PRO A N 1
ATOM 646 C CA . PRO A 1 91 ? 28.549 -4.244 19.539 1.00 35.22 91 PRO A CA 1
ATOM 647 C C . PRO A 1 91 ? 28.032 -5.572 18.946 1.00 35.22 91 PRO A C 1
ATOM 649 O O . PRO A 1 91 ? 28.587 -6.639 19.204 1.00 35.22 91 PRO A O 1
ATOM 652 N N . GLY A 1 92 ? 26.937 -5.529 18.184 1.00 36.78 92 GLY A N 1
ATOM 653 C CA . GLY A 1 92 ? 26.233 -6.722 17.692 1.00 36.78 92 GLY A CA 1
ATOM 654 C C . GLY A 1 92 ? 26.791 -7.332 16.404 1.00 36.78 92 GLY A C 1
ATOM 655 O O . GLY A 1 92 ? 26.302 -8.367 15.957 1.00 36.78 92 GLY A O 1
ATOM 656 N N . LEU A 1 93 ? 27.800 -6.711 15.796 1.00 31.08 93 LEU A N 1
ATOM 657 C CA . LEU A 1 93 ? 28.447 -7.196 14.583 1.00 31.08 93 LEU A CA 1
ATOM 658 C C . LEU A 1 93 ? 29.960 -7.071 14.749 1.00 31.08 93 LEU A C 1
ATOM 660 O O . LEU A 1 93 ? 30.477 -5.989 15.023 1.00 31.08 93 LEU A O 1
ATOM 664 N N . GLU A 1 94 ? 30.665 -8.186 14.558 1.00 42.59 94 GLU A N 1
ATOM 665 C CA . GLU A 1 94 ? 32.118 -8.274 14.388 1.00 42.59 94 GLU A CA 1
ATOM 666 C C . GLU A 1 94 ? 32.555 -7.528 13.103 1.00 42.59 94 GLU A C 1
ATOM 668 O O . GLU A 1 94 ? 33.090 -8.106 12.159 1.00 42.59 94 GLU A O 1
ATOM 673 N N . ILE A 1 95 ? 32.354 -6.208 13.049 1.00 41.75 95 ILE A N 1
ATOM 674 C CA . ILE A 1 95 ? 32.913 -5.304 12.032 1.00 41.75 95 ILE A CA 1
ATOM 675 C C . ILE A 1 95 ? 34.371 -5.010 12.409 1.00 41.75 95 ILE A C 1
ATOM 677 O O . ILE A 1 95 ? 34.772 -3.872 12.631 1.00 41.75 95 ILE A O 1
ATOM 681 N N . VAL A 1 96 ? 35.176 -6.060 12.542 1.00 42.00 96 VAL A N 1
ATOM 682 C CA . VAL A 1 96 ? 36.634 -5.934 12.708 1.00 42.00 96 VAL A CA 1
ATOM 683 C C . VAL A 1 96 ? 37.364 -6.517 11.496 1.00 42.00 96 VAL A C 1
ATOM 685 O O . VAL A 1 96 ? 38.471 -6.097 11.194 1.00 42.00 96 VAL A O 1
ATOM 688 N N . GLY A 1 97 ? 36.715 -7.370 10.696 1.00 37.38 97 GLY A N 1
ATOM 689 C CA . GLY A 1 97 ? 37.341 -7.949 9.503 1.00 37.38 97 GLY A CA 1
ATOM 690 C C . GLY A 1 97 ? 37.323 -7.085 8.233 1.00 37.38 97 GLY A C 1
ATOM 691 O O . GLY A 1 97 ? 37.961 -7.463 7.258 1.00 37.38 97 GLY A O 1
ATOM 692 N N . ARG A 1 98 ? 36.572 -5.968 8.180 1.00 42.56 98 ARG A N 1
ATOM 693 C CA . ARG A 1 98 ? 36.257 -5.284 6.899 1.00 42.56 98 ARG A CA 1
ATOM 694 C C . ARG A 1 98 ? 36.430 -3.762 6.851 1.00 42.56 98 ARG A C 1
ATOM 696 O O . ARG A 1 98 ? 36.100 -3.159 5.834 1.00 42.56 98 ARG A O 1
ATOM 703 N N . MET A 1 99 ? 36.966 -3.111 7.881 1.00 44.38 99 MET A N 1
ATOM 704 C CA . MET A 1 99 ? 37.335 -1.696 7.748 1.00 44.38 99 MET A CA 1
ATOM 705 C C . MET A 1 99 ? 38.822 -1.577 7.435 1.00 44.38 99 MET A C 1
ATOM 707 O O . MET A 1 99 ? 39.661 -1.927 8.260 1.00 44.38 99 MET A O 1
ATOM 711 N N . SER A 1 100 ? 39.157 -1.059 6.250 1.00 42.78 100 SER A N 1
ATOM 712 C CA . SER A 1 100 ? 40.541 -0.709 5.933 1.00 42.78 100 SER A CA 1
ATOM 713 C C . SER A 1 100 ? 41.070 0.255 7.001 1.00 42.78 100 SER A C 1
ATOM 715 O O . SER A 1 100 ? 40.370 1.188 7.414 1.00 42.78 100 SER A O 1
ATOM 717 N N . GLY A 1 101 ? 42.305 0.048 7.468 1.00 46.56 101 GLY A N 1
ATOM 718 C CA . GLY A 1 101 ? 42.894 0.850 8.552 1.00 46.56 101 GLY A CA 1
ATOM 719 C C . GLY A 1 101 ? 42.857 2.365 8.291 1.00 46.56 101 GLY A C 1
ATOM 720 O O . GLY A 1 101 ? 42.815 3.163 9.226 1.00 46.56 101 GLY A O 1
ATOM 721 N N . ALA A 1 102 ? 42.768 2.776 7.021 1.00 45.84 102 ALA A N 1
ATOM 722 C CA . ALA A 1 102 ? 42.589 4.165 6.608 1.00 45.84 102 ALA A CA 1
ATOM 723 C C . ALA A 1 102 ? 41.236 4.773 7.031 1.00 45.84 102 ALA A C 1
ATOM 725 O O . ALA A 1 102 ? 41.189 5.946 7.408 1.00 45.84 102 ALA A O 1
ATOM 726 N N . ILE A 1 103 ? 40.142 4.006 6.998 1.00 47.78 103 ILE A N 1
ATOM 727 C CA . ILE A 1 103 ? 38.803 4.499 7.361 1.00 47.78 103 ILE A CA 1
ATOM 728 C C . ILE A 1 103 ? 38.673 4.590 8.883 1.00 47.78 103 ILE A C 1
ATOM 730 O O . ILE A 1 103 ? 38.216 5.614 9.392 1.00 47.78 103 ILE A O 1
ATOM 734 N N . VAL A 1 104 ? 39.157 3.581 9.616 1.00 52.66 104 VAL A N 1
ATOM 735 C CA . VAL A 1 104 ? 39.182 3.595 11.091 1.00 52.66 104 VAL A CA 1
ATOM 736 C C . VAL A 1 104 ? 39.985 4.794 11.602 1.00 52.66 104 VAL A C 1
ATOM 738 O O . VAL A 1 104 ? 39.510 5.542 12.456 1.00 52.66 104 VAL A O 1
ATOM 741 N N . LYS A 1 105 ? 41.153 5.061 11.001 1.00 52.16 105 LYS A N 1
ATOM 742 C CA . LYS A 1 105 ? 42.003 6.208 11.354 1.00 52.16 105 LYS A CA 1
ATOM 743 C C . LYS A 1 105 ? 41.306 7.556 11.122 1.00 52.16 105 LYS A C 1
ATOM 745 O O . LYS A 1 105 ? 41.454 8.459 11.941 1.00 52.16 105 LYS A O 1
ATOM 750 N N . ARG A 1 106 ? 40.507 7.693 10.056 1.00 52.03 106 ARG A N 1
ATOM 751 C CA . ARG A 1 106 ? 39.761 8.929 9.743 1.00 52.03 106 ARG A CA 1
ATOM 752 C C . ARG A 1 106 ? 38.530 9.128 10.627 1.00 52.03 106 ARG A C 1
ATOM 754 O O . ARG A 1 106 ? 38.250 10.256 11.026 1.00 52.03 106 ARG A O 1
ATOM 761 N N . VAL A 1 107 ? 37.828 8.051 10.980 1.00 52.53 107 VAL A N 1
ATOM 762 C CA . VAL A 1 107 ? 36.723 8.097 11.955 1.00 52.53 107 VAL A CA 1
ATOM 763 C C . VAL A 1 107 ? 37.252 8.471 13.339 1.00 52.53 107 VAL A C 1
ATOM 765 O O . VAL A 1 107 ? 36.662 9.317 14.006 1.00 52.53 107 VAL A O 1
ATOM 768 N N . MET A 1 108 ? 38.405 7.928 13.732 1.00 62.41 108 MET A N 1
ATOM 769 C CA . MET A 1 108 ? 39.068 8.276 14.989 1.00 62.41 108 MET A CA 1
ATOM 770 C C . MET A 1 108 ? 39.514 9.748 15.009 1.00 62.41 108 MET A C 1
ATOM 772 O O . MET A 1 108 ? 39.241 10.454 15.975 1.00 62.41 108 MET A O 1
ATOM 776 N N . GLN A 1 109 ? 40.101 10.253 13.917 1.00 59.84 109 GLN A N 1
ATOM 777 C CA . GLN A 1 109 ? 40.448 11.676 13.782 1.00 59.84 109 GLN A CA 1
ATOM 778 C C . GLN A 1 109 ? 39.214 12.588 13.858 1.00 59.84 109 GLN A C 1
ATOM 780 O O . GLN A 1 109 ? 39.243 13.595 14.562 1.00 59.84 109 GLN A O 1
ATOM 785 N N . GLY A 1 110 ? 38.115 12.220 13.193 1.00 60.47 110 GLY A N 1
ATOM 786 C CA . GLY A 1 110 ? 36.855 12.964 13.263 1.00 60.47 110 GLY A CA 1
ATOM 787 C C . GLY A 1 110 ? 36.249 12.971 14.670 1.00 60.47 110 GLY A C 1
ATOM 788 O O . GLY A 1 110 ? 35.856 14.026 15.166 1.00 60.47 110 GLY A O 1
ATOM 789 N N . ALA A 1 111 ? 36.242 11.819 15.345 1.00 59.38 111 ALA A N 1
ATOM 790 C CA . ALA A 1 111 ? 35.774 11.699 16.723 1.00 59.38 111 ALA A CA 1
ATOM 791 C C . ALA A 1 111 ? 36.644 12.508 17.701 1.00 59.38 111 ALA A C 1
ATOM 793 O O . ALA A 1 111 ? 36.101 13.157 18.590 1.00 59.38 111 ALA A O 1
ATOM 794 N N . GLY A 1 112 ? 37.966 12.539 17.504 1.00 60.81 112 GLY A N 1
ATOM 795 C CA . GLY A 1 112 ? 38.891 13.329 18.323 1.00 60.81 112 GLY A CA 1
ATOM 796 C C . GLY A 1 112 ? 38.789 14.843 18.100 1.00 60.81 112 GLY A C 1
ATOM 797 O O . GLY A 1 112 ? 39.060 15.619 19.015 1.00 60.81 112 GLY A O 1
ATOM 798 N N . ILE A 1 113 ? 38.372 15.290 16.909 1.00 64.75 113 ILE A N 1
ATOM 799 C CA . ILE A 1 113 ? 38.070 16.707 16.648 1.00 64.75 113 ILE A CA 1
ATOM 800 C C . ILE A 1 113 ? 36.741 17.085 17.310 1.00 64.75 113 ILE A C 1
ATOM 802 O O . ILE A 1 113 ? 36.676 18.083 18.026 1.00 64.75 113 ILE A O 1
ATOM 806 N N . ALA A 1 114 ? 35.702 16.265 17.130 1.00 56.97 114 ALA A N 1
ATOM 807 C CA . ALA A 1 114 ? 34.378 16.510 17.699 1.00 56.97 114 ALA A CA 1
ATOM 808 C C . ALA A 1 114 ? 34.372 16.455 19.236 1.00 56.97 114 ALA A C 1
ATOM 810 O O . ALA A 1 114 ? 33.639 17.204 19.885 1.00 56.97 114 ALA A O 1
ATOM 811 N N . SER A 1 115 ? 35.218 15.619 19.843 1.00 60.34 115 SER A N 1
ATOM 812 C CA . SER A 1 115 ? 35.277 15.480 21.300 1.00 60.34 115 SER A CA 1
ATOM 813 C C . SER A 1 115 ? 35.859 16.706 22.018 1.00 60.34 115 SER A C 1
ATOM 815 O O . SER A 1 115 ? 35.608 16.887 23.210 1.00 60.34 115 SER A O 1
ATOM 817 N N . ARG A 1 116 ? 36.557 17.599 21.295 1.00 66.62 116 ARG A N 1
ATOM 818 C CA . ARG A 1 116 ? 37.020 18.902 21.816 1.00 66.62 116 ARG A CA 1
ATOM 819 C C . ARG A 1 116 ? 35.872 19.877 22.053 1.00 66.62 116 ARG A C 1
ATOM 821 O O . ARG A 1 116 ? 35.961 20.722 22.936 1.00 66.62 116 ARG A O 1
ATOM 828 N N . THR A 1 117 ? 34.808 19.768 21.263 1.00 55.75 117 THR A N 1
ATOM 829 C CA . THR A 1 117 ? 33.618 20.624 21.360 1.00 55.75 117 THR A CA 1
ATOM 830 C C . THR A 1 117 ? 32.509 19.946 22.166 1.00 55.75 117 THR A C 1
ATOM 832 O O . THR A 1 117 ? 31.711 20.626 22.808 1.00 55.75 117 THR A O 1
ATOM 835 N N . TRP A 1 118 ? 32.491 18.608 22.193 1.00 61.12 118 TRP A N 1
ATOM 836 C CA . TRP A 1 118 ? 31.503 17.799 22.907 1.00 61.12 118 TRP A CA 1
ATOM 837 C C . TRP A 1 118 ? 32.166 16.728 23.788 1.00 61.12 118 TRP A C 1
ATOM 839 O O . TRP A 1 118 ? 32.398 15.602 23.337 1.00 61.12 118 TRP A O 1
ATOM 849 N N . PRO A 1 119 ? 32.412 17.035 25.078 1.00 65.19 119 PRO A N 1
ATOM 850 C CA . PRO A 1 119 ? 33.146 16.157 25.996 1.00 65.19 119 PRO A CA 1
ATOM 851 C C . PRO A 1 119 ? 32.553 14.749 26.174 1.00 65.19 119 PRO A C 1
ATOM 853 O O . PRO A 1 119 ? 33.282 13.812 26.496 1.00 65.19 119 PRO A O 1
ATOM 856 N N . ALA A 1 120 ? 31.251 14.567 25.922 1.00 63.09 120 ALA A N 1
ATOM 857 C CA . ALA A 1 120 ? 30.575 13.267 25.977 1.00 63.09 120 ALA A CA 1
ATOM 858 C C . ALA A 1 120 ? 31.151 12.233 24.984 1.00 63.09 120 ALA A C 1
ATOM 860 O O . ALA A 1 120 ? 31.055 11.029 25.222 1.00 63.09 120 ALA A O 1
ATOM 861 N N . LEU A 1 121 ? 31.806 12.684 23.907 1.00 58.28 121 LEU A N 1
ATOM 862 C CA . LEU A 1 121 ? 32.425 11.816 22.899 1.00 58.28 121 LEU A CA 1
ATOM 863 C C . LEU A 1 121 ? 33.831 11.324 23.285 1.00 58.28 121 LEU A C 1
ATOM 865 O O . LEU A 1 121 ? 34.371 10.446 22.614 1.00 58.28 121 LEU A O 1
ATOM 869 N N . ASN A 1 122 ? 34.420 11.818 24.382 1.00 66.50 122 ASN A N 1
ATOM 870 C CA . ASN A 1 122 ? 35.762 11.403 24.815 1.00 66.50 122 ASN A CA 1
ATOM 871 C C . ASN A 1 122 ? 35.836 9.902 25.140 1.00 66.50 122 ASN A C 1
ATOM 873 O O . ASN A 1 122 ? 36.813 9.238 24.794 1.00 66.50 122 ASN A O 1
ATOM 877 N N . LYS A 1 123 ? 34.779 9.345 25.748 1.00 63.97 123 LYS A N 1
ATOM 878 C CA . LYS A 1 123 ? 34.705 7.915 26.091 1.00 63.97 123 LYS A CA 1
ATOM 879 C C . LYS A 1 123 ? 34.631 7.028 24.841 1.00 63.97 123 LYS A C 1
ATOM 881 O O . LYS A 1 123 ? 35.240 5.964 24.805 1.00 63.97 123 LYS A O 1
ATOM 886 N N . PHE A 1 124 ? 33.938 7.500 23.804 1.00 61.41 124 PHE A N 1
ATOM 887 C CA . PHE A 1 124 ? 33.831 6.829 22.508 1.00 61.41 124 PHE A CA 1
ATOM 888 C C . PHE A 1 124 ? 35.162 6.850 21.745 1.00 61.41 124 PHE A C 1
ATOM 890 O O . PHE A 1 124 ? 35.623 5.807 21.287 1.00 61.41 124 PHE A O 1
ATOM 897 N N . HIS A 1 125 ? 35.824 8.011 21.684 1.00 69.00 125 HIS A N 1
ATOM 898 C CA . HIS A 1 125 ? 37.148 8.143 21.072 1.00 69.00 125 HIS A CA 1
ATOM 899 C C . HIS A 1 125 ? 38.186 7.225 21.746 1.00 69.00 125 HIS A C 1
ATOM 901 O O . HIS A 1 125 ? 38.924 6.523 21.055 1.00 69.00 125 HIS A O 1
ATOM 907 N N . GLY A 1 126 ? 38.191 7.158 23.084 1.00 69.75 126 GLY A N 1
ATOM 908 C CA . GLY A 1 126 ? 39.071 6.255 23.835 1.00 69.75 126 GLY A CA 1
ATOM 909 C C . GLY A 1 126 ? 38.804 4.767 23.568 1.00 69.75 126 GLY A C 1
ATOM 910 O O . GLY A 1 126 ? 39.745 3.998 23.390 1.00 69.75 126 GLY A O 1
ATOM 911 N N . ALA A 1 127 ? 37.533 4.360 23.476 1.00 65.25 127 ALA A N 1
ATOM 912 C CA . ALA A 1 127 ? 37.155 2.973 23.190 1.00 65.25 127 ALA A CA 1
ATOM 913 C C . ALA A 1 127 ? 37.536 2.522 21.767 1.00 65.25 127 ALA A C 1
ATOM 915 O O . ALA A 1 127 ? 37.904 1.364 21.566 1.00 65.25 127 ALA A O 1
ATOM 916 N N . LEU A 1 128 ? 37.478 3.434 20.790 1.00 58.50 128 LEU A N 1
ATOM 917 C CA . LEU A 1 128 ? 37.917 3.189 19.413 1.00 58.50 128 LEU A CA 1
ATOM 918 C C . LEU A 1 128 ? 39.439 3.054 19.308 1.00 58.50 128 LEU A C 1
ATOM 920 O O . LEU A 1 128 ? 39.924 2.161 18.617 1.00 58.50 128 LEU A O 1
ATOM 924 N N . ALA A 1 129 ? 40.185 3.901 20.022 1.00 63.56 129 ALA A N 1
ATOM 925 C CA . ALA A 1 129 ? 41.645 3.876 20.012 1.00 63.56 129 ALA A CA 1
ATOM 926 C C . ALA A 1 129 ? 42.219 2.572 20.602 1.00 63.56 129 ALA A C 1
ATOM 928 O O . ALA A 1 129 ? 43.244 2.086 20.137 1.00 63.56 129 ALA A O 1
ATOM 929 N N . ALA A 1 130 ? 41.533 1.975 21.584 1.00 62.25 130 ALA A N 1
ATOM 930 C CA . ALA A 1 130 ? 41.968 0.750 22.260 1.00 62.25 130 ALA A CA 1
ATOM 931 C C . ALA A 1 130 ? 41.723 -0.556 21.468 1.00 62.25 130 ALA A C 1
ATOM 933 O O . ALA A 1 130 ? 42.221 -1.604 21.870 1.00 62.25 130 ALA A O 1
ATOM 934 N N . LYS A 1 131 ? 40.939 -0.528 20.377 1.00 55.66 131 LYS A N 1
ATOM 935 C CA . LYS A 1 131 ? 40.490 -1.732 19.640 1.00 55.66 131 LYS A CA 1
ATOM 936 C C . LYS A 1 131 ? 41.179 -1.968 18.290 1.00 55.66 131 LYS A C 1
ATOM 938 O O . LYS A 1 131 ? 40.812 -2.906 17.584 1.00 55.66 131 LYS A O 1
ATOM 943 N N . ILE A 1 132 ? 42.154 -1.146 17.910 1.00 56.62 132 ILE A N 1
ATOM 944 C CA . ILE A 1 132 ? 42.883 -1.331 16.650 1.00 56.62 132 ILE A CA 1
ATOM 945 C C . ILE A 1 132 ? 43.898 -2.465 16.839 1.00 56.62 132 ILE A C 1
ATOM 947 O O . ILE A 1 132 ? 44.959 -2.268 17.423 1.00 56.62 132 ILE A O 1
ATOM 951 N N . VAL A 1 133 ? 43.540 -3.656 16.358 1.00 50.53 133 VAL A N 1
ATOM 952 C CA . VAL A 1 133 ? 44.466 -4.780 16.170 1.00 50.53 133 VAL A CA 1
ATOM 953 C C . VAL A 1 133 ? 45.418 -4.437 15.021 1.00 50.53 133 VAL A C 1
ATOM 955 O O . VAL A 1 133 ? 45.010 -3.813 14.038 1.00 50.53 133 VAL A O 1
ATOM 958 N N . GLU A 1 134 ? 46.686 -4.812 15.175 1.00 47.47 134 GLU A N 1
ATOM 959 C CA . GLU A 1 134 ? 47.751 -4.624 14.187 1.00 47.47 134 GLU A CA 1
ATOM 960 C C . GLU A 1 134 ? 47.345 -5.116 12.780 1.00 47.47 134 GLU A C 1
ATOM 962 O O . GLU A 1 134 ? 46.591 -6.085 12.650 1.00 47.47 134 GLU A O 1
ATOM 967 N N . PRO A 1 135 ? 47.809 -4.448 11.707 1.00 44.03 135 PRO A N 1
ATOM 968 C CA . PRO A 1 135 ? 47.457 -4.812 10.339 1.00 44.03 135 PRO A CA 1
ATOM 969 C C . PRO A 1 135 ? 47.932 -6.234 10.003 1.00 44.03 135 PRO A C 1
ATOM 971 O O . PRO A 1 135 ? 49.118 -6.531 10.093 1.00 44.03 135 PRO A O 1
ATOM 974 N N . ILE A 1 136 ? 46.999 -7.095 9.581 1.00 44.19 136 ILE A N 1
ATOM 975 C CA . ILE A 1 136 ? 47.276 -8.462 9.117 1.00 44.19 136 ILE A CA 1
ATOM 976 C C . ILE A 1 136 ? 48.099 -8.376 7.826 1.00 44.19 136 ILE A C 1
ATOM 978 O O . ILE A 1 136 ? 47.609 -7.896 6.803 1.00 44.19 136 ILE A O 1
ATOM 982 N N . THR A 1 137 ? 49.355 -8.812 7.885 1.00 40.91 137 THR A N 1
ATOM 983 C CA . THR A 1 137 ? 50.358 -8.617 6.826 1.00 40.91 137 THR A CA 1
ATOM 984 C C . THR A 1 137 ? 50.581 -9.824 5.911 1.00 40.91 137 THR A C 1
ATOM 986 O O . THR A 1 137 ? 51.391 -9.710 4.995 1.00 40.91 137 THR A O 1
ATOM 989 N N . GLN A 1 138 ? 49.889 -10.958 6.083 1.00 46.38 138 GLN A N 1
ATOM 990 C CA . GLN A 1 138 ? 50.078 -12.138 5.220 1.00 46.38 138 GLN A CA 1
ATOM 991 C C . GLN A 1 138 ? 48.748 -12.844 4.900 1.00 46.38 138 GLN A C 1
ATOM 993 O O . GLN A 1 138 ? 47.973 -13.170 5.795 1.00 46.38 138 GLN A O 1
ATOM 998 N N . LEU A 1 139 ? 48.472 -13.046 3.602 1.00 45.84 139 LEU A N 1
ATOM 999 C CA . LEU A 1 139 ? 47.234 -13.653 3.083 1.00 45.84 139 LEU A CA 1
ATOM 1000 C C . LEU A 1 139 ? 47.139 -15.171 3.336 1.00 45.84 139 LEU A C 1
ATOM 1002 O O . LEU A 1 139 ? 46.031 -15.705 3.363 1.00 45.84 139 LEU A O 1
ATOM 1006 N N . ASP A 1 140 ? 48.268 -15.849 3.554 1.00 49.09 140 ASP A N 1
ATOM 1007 C CA . ASP A 1 140 ? 48.330 -17.312 3.691 1.00 49.09 140 ASP A CA 1
ATOM 1008 C C . ASP A 1 140 ? 47.781 -17.838 5.034 1.00 49.09 140 ASP A C 1
ATOM 1010 O O . ASP A 1 140 ? 47.526 -19.032 5.172 1.00 49.09 140 ASP A O 1
ATOM 1014 N N . ASP A 1 141 ? 47.496 -16.953 5.997 1.00 58.31 141 ASP A N 1
ATOM 1015 C CA . ASP A 1 141 ? 46.915 -17.308 7.303 1.00 58.31 141 ASP A CA 1
ATOM 1016 C C . ASP A 1 141 ? 45.376 -17.177 7.365 1.00 58.31 141 ASP A C 1
ATOM 1018 O O . ASP A 1 141 ? 44.759 -17.468 8.396 1.00 58.31 141 ASP A O 1
ATOM 1022 N N . LEU A 1 142 ? 44.715 -16.740 6.283 1.00 69.25 142 LEU A N 1
ATOM 1023 C CA . LEU A 1 142 ? 43.272 -16.443 6.301 1.00 69.25 142 LEU A CA 1
ATOM 1024 C C . LEU A 1 142 ? 42.380 -17.692 6.303 1.00 69.25 142 LEU A C 1
ATOM 1026 O O . LEU A 1 142 ? 41.259 -17.651 6.819 1.00 69.25 142 LEU A O 1
ATOM 1030 N N . TYR A 1 143 ? 42.841 -18.800 5.724 1.00 82.38 143 TYR A N 1
ATOM 1031 C CA . TYR A 1 143 ? 42.059 -20.030 5.631 1.00 82.38 143 TYR A CA 1
ATOM 1032 C C . TYR A 1 143 ? 42.948 -21.272 5.566 1.00 82.38 143 TYR A C 1
ATOM 1034 O O . TYR A 1 143 ? 44.092 -21.237 5.134 1.00 82.38 143 TYR A O 1
ATOM 1042 N N . LYS A 1 144 ? 42.396 -22.404 5.998 1.00 90.12 144 LYS A N 1
ATOM 1043 C CA . LYS A 1 144 ? 43.026 -23.725 5.955 1.00 90.12 144 LYS A CA 1
ATOM 1044 C C . LYS A 1 144 ? 42.305 -24.591 4.925 1.00 90.12 144 LYS A C 1
ATOM 1046 O O . LYS A 1 144 ? 41.082 -24.557 4.866 1.00 90.12 144 LYS A O 1
ATOM 1051 N N . MET A 1 145 ? 43.019 -25.409 4.159 1.00 93.25 145 MET A N 1
ATOM 1052 C CA . MET A 1 145 ? 42.390 -26.428 3.307 1.00 93.25 145 MET A CA 1
ATOM 1053 C C . MET A 1 145 ? 41.987 -27.651 4.142 1.00 93.25 145 MET A C 1
ATOM 1055 O O . MET A 1 145 ? 42.719 -28.046 5.049 1.00 93.25 145 MET A O 1
ATOM 1059 N N . ALA A 1 146 ? 40.811 -28.228 3.892 1.00 94.50 146 ALA A N 1
ATOM 1060 C CA . ALA A 1 146 ? 40.296 -29.405 4.598 1.00 94.50 146 ALA A CA 1
ATOM 1061 C C . ALA A 1 146 ? 39.437 -30.283 3.679 1.00 94.50 146 ALA A C 1
ATOM 1063 O O . ALA A 1 146 ? 38.904 -29.805 2.680 1.00 94.50 146 ALA A O 1
ATOM 1064 N N . ARG A 1 147 ? 39.257 -31.566 4.007 1.00 93.81 147 ARG A N 1
ATOM 1065 C CA . ARG A 1 147 ? 38.535 -32.513 3.137 1.00 93.81 147 ARG A CA 1
ATOM 1066 C C . ARG A 1 147 ? 37.090 -32.709 3.576 1.00 93.81 147 ARG A C 1
ATOM 1068 O O . ARG A 1 147 ? 36.826 -32.891 4.759 1.00 93.81 147 ARG A O 1
ATOM 1075 N N . LEU A 1 148 ? 36.141 -32.719 2.642 1.00 88.44 148 LEU A N 1
ATOM 1076 C CA . LEU A 1 148 ? 34.767 -33.136 2.942 1.00 88.44 148 LEU A CA 1
ATOM 1077 C C . LEU A 1 148 ? 34.647 -34.673 2.900 1.00 88.44 148 LEU A C 1
ATOM 1079 O O . LEU A 1 148 ? 35.249 -35.299 2.028 1.00 88.44 148 LEU A O 1
ATOM 1083 N N . PRO A 1 149 ? 33.854 -35.303 3.788 1.00 83.44 149 PRO A N 1
ATOM 1084 C CA . PRO A 1 149 ? 33.637 -36.747 3.758 1.00 83.44 149 PRO A CA 1
ATOM 1085 C C . PRO A 1 149 ? 33.070 -37.183 2.402 1.00 83.44 149 PRO A C 1
ATOM 1087 O O . PRO A 1 149 ? 32.050 -36.656 1.962 1.00 83.44 149 PRO A O 1
ATOM 1090 N N . GLY A 1 150 ? 33.730 -38.138 1.745 1.00 80.81 150 GLY A N 1
ATOM 1091 C CA . GLY A 1 150 ? 33.312 -38.663 0.439 1.00 80.81 150 GLY A CA 1
ATOM 1092 C C . GLY A 1 150 ? 33.737 -37.829 -0.776 1.00 80.81 150 GLY A C 1
ATOM 1093 O O . GLY A 1 150 ? 33.435 -38.222 -1.898 1.00 80.81 150 GLY A O 1
ATOM 1094 N N . LEU A 1 151 ? 34.456 -36.718 -0.586 1.00 79.44 151 LEU A N 1
ATOM 1095 C CA . LEU A 1 151 ? 35.039 -35.927 -1.673 1.00 79.44 151 LEU A CA 1
ATOM 1096 C C . LEU A 1 151 ? 36.565 -36.072 -1.674 1.00 79.44 151 LEU A C 1
ATOM 1098 O O . LEU A 1 151 ? 37.211 -35.966 -0.634 1.00 79.44 151 LEU A O 1
ATOM 1102 N N . ALA A 1 152 ? 37.142 -36.300 -2.856 1.00 78.69 152 ALA A N 1
ATOM 1103 C CA . ALA A 1 152 ? 38.590 -36.443 -3.024 1.00 78.69 152 ALA A CA 1
ATOM 1104 C C . ALA A 1 152 ? 39.347 -35.102 -2.943 1.00 78.69 152 ALA A C 1
ATOM 1106 O O . ALA A 1 152 ? 40.545 -35.090 -2.678 1.00 78.69 152 ALA A O 1
ATOM 1107 N N . HIS A 1 153 ? 38.655 -33.977 -3.147 1.00 80.81 153 HIS A N 1
ATOM 1108 C CA . HIS A 1 153 ? 39.260 -32.647 -3.216 1.00 80.81 153 HIS A CA 1
ATOM 1109 C C . HIS A 1 153 ? 39.121 -31.871 -1.903 1.00 80.81 153 HIS A C 1
ATOM 1111 O O . HIS A 1 153 ? 38.129 -31.999 -1.178 1.00 80.81 153 HIS A O 1
ATOM 1117 N N . GLU A 1 154 ? 40.125 -31.048 -1.610 1.00 91.19 154 GLU A N 1
ATOM 1118 C CA . GLU A 1 154 ? 40.135 -30.172 -0.442 1.00 91.19 154 GLU A CA 1
ATOM 1119 C C . GLU A 1 154 ? 39.370 -28.872 -0.707 1.00 91.19 154 GLU A C 1
ATOM 1121 O O . GLU A 1 154 ? 39.302 -28.377 -1.831 1.00 91.19 154 GLU A O 1
ATOM 1126 N N . VAL A 1 155 ? 38.788 -28.312 0.350 1.00 92.44 155 VAL A N 1
ATOM 1127 C CA . VAL A 1 155 ? 38.043 -27.055 0.332 1.00 92.44 155 VAL A CA 1
ATOM 1128 C C . VAL A 1 155 ? 38.624 -26.076 1.355 1.00 92.44 155 VAL A C 1
ATOM 1130 O O . VAL A 1 155 ? 39.009 -26.499 2.448 1.00 92.44 155 VAL A O 1
ATOM 1133 N N . PRO A 1 156 ? 38.653 -24.770 1.047 1.00 93.19 156 PRO A N 1
ATOM 1134 C CA . PRO A 1 156 ? 39.117 -23.759 1.985 1.00 93.19 156 PRO A CA 1
ATOM 1135 C C . PRO A 1 156 ? 38.095 -23.548 3.107 1.00 93.19 156 PRO A C 1
ATOM 1137 O O . PRO A 1 156 ? 36.884 -23.423 2.881 1.00 93.19 156 PRO A O 1
ATOM 1140 N N . VAL A 1 157 ? 38.591 -23.510 4.341 1.00 93.19 157 VAL A N 1
ATOM 1141 C CA . VAL A 1 157 ? 37.810 -23.293 5.556 1.00 93.19 157 VAL A CA 1
ATOM 1142 C C . VAL A 1 157 ? 38.469 -22.271 6.471 1.00 93.19 157 VAL A C 1
ATOM 1144 O O . VAL A 1 157 ? 39.683 -22.252 6.645 1.00 93.19 157 VAL A O 1
ATOM 1147 N N . VAL A 1 158 ? 37.652 -21.452 7.122 1.00 92.31 158 VAL A N 1
ATOM 1148 C CA . VAL A 1 158 ? 38.100 -20.487 8.127 1.00 92.31 158 VAL A CA 1
ATOM 1149 C C . VAL A 1 158 ? 37.624 -20.919 9.508 1.00 92.31 158 VAL A C 1
ATOM 1151 O O . VAL A 1 158 ? 36.522 -21.452 9.676 1.00 92.31 158 VAL A O 1
ATOM 1154 N N . LYS A 1 159 ? 38.480 -20.722 10.510 1.00 91.62 159 LYS A N 1
ATOM 1155 C CA . LYS A 1 159 ? 38.135 -20.959 11.912 1.00 91.62 159 LYS A CA 1
ATOM 1156 C C . LYS A 1 159 ? 37.252 -19.812 12.405 1.00 91.62 159 LYS A C 1
ATOM 1158 O O . LYS A 1 159 ? 37.648 -18.657 12.311 1.00 91.62 159 LYS A O 1
ATOM 1163 N N . LEU A 1 160 ? 36.100 -20.131 12.986 1.00 84.25 160 LEU A N 1
ATOM 1164 C CA . LEU A 1 160 ? 35.219 -19.125 13.583 1.00 84.25 160 LEU A CA 1
ATOM 1165 C C . LEU A 1 160 ? 35.707 -18.747 14.996 1.00 84.25 160 LEU A C 1
ATOM 1167 O O . LEU A 1 160 ? 36.152 -19.613 15.759 1.00 84.25 160 LEU A O 1
ATOM 1171 N N . SER A 1 161 ? 35.642 -17.459 15.347 1.00 76.88 161 SER A N 1
ATOM 1172 C CA . SER A 1 161 ? 35.887 -16.948 16.702 1.00 76.88 161 SER A CA 1
ATOM 1173 C C . SER A 1 161 ? 34.755 -17.356 17.658 1.00 76.88 161 SER A C 1
ATOM 1175 O O . SER A 1 161 ? 33.606 -17.526 17.260 1.00 76.88 161 SER A O 1
ATOM 1177 N N . GLY A 1 162 ? 35.079 -17.549 18.940 1.00 71.19 162 GLY A N 1
ATOM 1178 C CA . GLY A 1 162 ? 34.096 -17.677 20.028 1.00 71.19 162 GLY A CA 1
ATOM 1179 C C . GLY A 1 162 ? 33.458 -19.057 20.253 1.00 71.19 162 GLY A C 1
ATOM 1180 O O . GLY A 1 162 ? 33.295 -19.447 21.407 1.00 71.19 162 GLY A O 1
ATOM 1181 N N . ASP A 1 163 ? 33.150 -19.834 19.210 1.00 68.88 163 ASP A N 1
ATOM 1182 C CA . ASP A 1 163 ? 32.407 -21.099 19.359 1.00 68.88 163 ASP A CA 1
ATOM 1183 C C . ASP A 1 163 ? 33.305 -22.360 19.364 1.00 68.88 163 ASP A C 1
ATOM 1185 O O . ASP A 1 163 ? 34.166 -22.554 18.499 1.00 68.88 163 ASP A O 1
ATOM 1189 N N . THR A 1 164 ? 33.029 -23.298 20.280 1.00 86.94 164 THR A N 1
ATOM 1190 C CA . THR A 1 164 ? 33.553 -24.678 20.234 1.00 86.94 164 THR A CA 1
ATOM 1191 C C . THR A 1 164 ? 32.417 -25.701 20.250 1.00 86.94 164 THR A C 1
ATOM 1193 O O . THR A 1 164 ? 31.360 -25.476 20.839 1.00 86.94 164 THR A O 1
ATOM 1196 N N . PHE A 1 165 ? 32.620 -26.851 19.606 1.00 87.06 165 PHE A N 1
ATOM 1197 C CA . PHE A 1 165 ? 31.702 -27.987 19.677 1.00 87.06 165 PHE A CA 1
ATOM 1198 C C . PHE A 1 165 ? 32.433 -29.186 20.274 1.00 87.06 165 PHE A C 1
ATOM 1200 O O . PHE A 1 165 ? 33.388 -29.690 19.685 1.00 87.06 165 PHE A O 1
ATOM 1207 N N . ARG A 1 166 ? 32.004 -29.624 21.466 1.00 88.88 166 ARG A N 1
ATOM 1208 C CA . ARG A 1 166 ? 32.668 -30.694 22.241 1.00 88.88 166 ARG A CA 1
ATOM 1209 C C . ARG A 1 166 ? 34.174 -30.435 22.431 1.00 88.88 166 ARG A C 1
ATOM 1211 O O . ARG A 1 166 ? 34.995 -31.316 22.199 1.00 88.88 166 ARG A O 1
ATOM 1218 N N . GLY A 1 167 ? 34.534 -29.193 22.765 1.00 89.44 167 GLY A N 1
ATOM 1219 C CA . GLY A 1 167 ? 35.927 -28.762 22.946 1.00 89.44 167 GLY A CA 1
ATOM 1220 C C . GLY A 1 167 ? 36.737 -28.613 21.652 1.00 89.44 167 GLY A C 1
ATOM 1221 O O . GLY A 1 167 ? 37.888 -28.189 21.700 1.00 89.44 167 GLY A O 1
ATOM 1222 N N . ARG A 1 168 ? 36.158 -28.914 20.480 1.00 92.19 168 ARG A N 1
ATOM 1223 C CA . ARG A 1 168 ? 36.817 -28.734 19.180 1.00 92.19 168 ARG A CA 1
ATOM 1224 C C . ARG A 1 168 ? 36.458 -27.386 18.567 1.00 92.19 168 ARG A C 1
ATOM 1226 O O . ARG A 1 168 ? 35.326 -26.916 18.676 1.00 92.19 168 ARG A O 1
ATOM 1233 N N . LYS A 1 169 ? 37.436 -26.780 17.894 1.00 93.69 169 LYS A N 1
ATOM 1234 C CA . LYS A 1 169 ? 37.271 -25.528 17.145 1.00 93.69 169 LYS A CA 1
ATOM 1235 C C . LYS A 1 169 ? 36.278 -25.736 16.000 1.00 93.69 169 LYS A C 1
ATOM 1237 O O . LYS A 1 169 ? 36.301 -26.784 15.349 1.00 93.69 169 LYS A O 1
ATOM 1242 N N . ILE A 1 170 ? 35.424 -24.742 15.770 1.00 93.12 170 ILE A N 1
ATOM 1243 C CA . ILE A 1 170 ? 34.455 -24.762 14.675 1.00 93.12 170 ILE A CA 1
ATOM 1244 C C . ILE A 1 170 ? 35.030 -24.048 13.452 1.00 93.12 170 ILE A C 1
ATOM 1246 O O . ILE A 1 170 ? 35.664 -22.999 13.560 1.00 93.12 170 ILE A O 1
ATOM 1250 N N . TYR A 1 171 ? 34.769 -24.632 12.290 1.00 94.25 171 TYR A N 1
ATOM 1251 C CA . TYR A 1 171 ? 35.167 -24.146 10.981 1.00 94.25 171 TYR A CA 1
ATOM 1252 C C . TYR A 1 171 ? 33.938 -23.972 10.088 1.00 94.25 171 TYR A C 1
ATOM 1254 O O . TYR A 1 171 ? 32.930 -24.666 10.256 1.00 94.25 171 TYR A O 1
ATOM 1262 N N . ALA A 1 172 ? 34.031 -23.071 9.120 1.00 91.25 172 ALA A N 1
ATOM 1263 C CA . ALA A 1 172 ? 33.061 -22.919 8.041 1.00 91.25 172 ALA A CA 1
ATOM 1264 C C . ALA A 1 172 ? 33.801 -22.785 6.710 1.00 91.25 172 ALA A C 1
ATOM 1266 O O . ALA A 1 172 ? 34.969 -22.393 6.685 1.00 91.25 172 ALA A O 1
ATOM 1267 N N . ARG A 1 173 ? 33.138 -23.138 5.606 1.00 90.50 173 ARG A N 1
ATOM 1268 C CA . ARG A 1 173 ? 33.734 -22.975 4.278 1.00 90.50 173 ARG A CA 1
ATOM 1269 C C . ARG A 1 173 ? 33.802 -21.496 3.935 1.00 90.50 173 ARG A C 1
ATOM 1271 O O . ARG A 1 173 ? 32.916 -20.733 4.313 1.00 90.50 173 ARG A O 1
ATOM 1278 N N . ILE A 1 174 ? 34.848 -21.121 3.219 1.00 84.00 174 ILE A N 1
ATOM 1279 C CA . ILE A 1 174 ? 35.038 -19.768 2.709 1.00 84.00 174 ILE A CA 1
ATOM 1280 C C . ILE A 1 174 ? 35.148 -19.833 1.191 1.00 84.00 174 ILE A C 1
ATOM 1282 O O . ILE A 1 174 ? 35.636 -20.821 0.646 1.00 84.00 174 ILE A O 1
ATOM 1286 N N . ASN A 1 175 ? 34.656 -18.822 0.489 1.00 74.38 175 ASN A N 1
ATOM 1287 C CA . ASN A 1 175 ? 34.930 -18.681 -0.932 1.00 74.38 175 ASN A CA 1
ATOM 1288 C C . ASN A 1 175 ? 36.290 -17.976 -1.068 1.00 74.38 175 ASN A C 1
ATOM 1290 O O . ASN A 1 175 ? 36.430 -16.863 -0.563 1.00 74.38 175 ASN A O 1
ATOM 1294 N N . PRO A 1 176 ? 37.304 -18.597 -1.694 1.00 76.06 176 PRO A N 1
ATOM 1295 C CA . PRO A 1 176 ? 38.637 -18.005 -1.773 1.00 76.06 176 PRO A CA 1
ATOM 1296 C C . PRO A 1 176 ? 38.685 -16.732 -2.631 1.00 76.06 176 PRO A C 1
ATOM 1298 O O . PRO A 1 176 ? 39.586 -15.926 -2.431 1.00 76.06 176 PRO A O 1
ATOM 1301 N N . GLU A 1 177 ? 37.725 -16.525 -3.540 1.00 63.97 177 GLU A N 1
ATOM 1302 C CA . GLU A 1 177 ? 37.704 -15.365 -4.445 1.00 63.97 177 GLU A CA 1
ATOM 1303 C C . GLU A 1 177 ? 37.213 -14.083 -3.765 1.00 63.97 177 GLU A C 1
ATOM 1305 O O . GLU A 1 177 ? 37.721 -12.998 -4.034 1.00 63.97 177 GLU A O 1
ATOM 1310 N N . ASN A 1 178 ? 36.208 -14.195 -2.892 1.00 68.56 178 ASN A N 1
ATOM 1311 C CA . ASN A 1 178 ? 35.543 -13.039 -2.280 1.00 68.56 178 ASN A CA 1
ATOM 1312 C C . ASN A 1 178 ? 35.553 -13.058 -0.739 1.00 68.56 178 ASN A C 1
ATOM 1314 O O . ASN A 1 178 ? 35.029 -12.147 -0.098 1.00 68.56 178 ASN A O 1
ATOM 1318 N N . HIS A 1 179 ? 36.151 -14.093 -0.147 1.00 72.56 179 HIS A N 1
ATOM 1319 C CA . HIS A 1 179 ? 36.264 -14.319 1.292 1.00 72.56 179 HIS A CA 1
ATOM 1320 C C . HIS A 1 179 ? 34.927 -14.424 2.047 1.00 72.56 179 HIS A C 1
ATOM 1322 O O . HIS A 1 179 ? 34.889 -14.252 3.269 1.00 72.56 179 HIS A O 1
ATOM 1328 N N . ASP A 1 180 ? 33.826 -14.731 1.359 1.00 66.62 180 ASP A N 1
ATOM 1329 C CA . ASP A 1 180 ? 32.540 -14.946 2.017 1.00 66.62 180 ASP A CA 1
ATOM 1330 C C . ASP A 1 180 ? 32.488 -16.320 2.688 1.00 66.62 180 ASP A C 1
ATOM 1332 O O . ASP A 1 180 ? 32.846 -17.345 2.105 1.00 66.62 180 ASP A O 1
ATOM 1336 N N . ILE A 1 181 ? 32.010 -16.343 3.931 1.00 75.06 181 ILE A N 1
ATOM 1337 C CA . ILE A 1 181 ? 31.841 -17.562 4.724 1.00 75.06 181 ILE A CA 1
ATOM 1338 C C . ILE A 1 181 ? 30.457 -18.151 4.438 1.00 75.06 181 ILE A C 1
ATOM 1340 O O . ILE A 1 181 ? 29.447 -17.463 4.589 1.00 75.06 181 ILE A O 1
ATOM 1344 N N . PHE A 1 182 ? 30.383 -19.432 4.072 1.00 72.62 182 PHE A N 1
ATOM 1345 C CA . PHE A 1 182 ? 29.123 -20.089 3.716 1.00 72.62 182 PHE A CA 1
ATOM 1346 C C . PHE A 1 182 ? 29.061 -21.572 4.118 1.00 72.62 182 PHE A C 1
ATOM 1348 O O . PHE A 1 182 ? 30.061 -22.232 4.410 1.00 72.62 182 PHE A O 1
ATOM 1355 N N . GLY A 1 183 ? 27.845 -22.126 4.106 1.00 82.19 183 GLY A N 1
ATOM 1356 C CA . GLY A 1 183 ? 27.589 -23.550 4.326 1.00 82.19 183 GLY A CA 1
ATOM 1357 C C . GLY A 1 183 ? 27.398 -23.959 5.791 1.00 82.19 183 GLY A C 1
ATOM 1358 O O . GLY A 1 183 ? 26.994 -23.170 6.643 1.00 82.19 183 GLY A O 1
ATOM 1359 N N . LEU A 1 184 ? 27.613 -25.249 6.065 1.00 86.06 184 LEU A N 1
ATOM 1360 C CA . LEU A 1 184 ? 27.457 -25.834 7.400 1.00 86.06 184 LEU A CA 1
ATOM 1361 C C . LEU A 1 184 ? 28.642 -25.480 8.315 1.00 86.06 184 LEU A C 1
ATOM 1363 O O . LEU A 1 184 ? 29.732 -25.151 7.853 1.00 86.06 184 LEU A O 1
ATOM 1367 N N . LYS A 1 185 ? 28.423 -25.595 9.629 1.00 91.88 185 LYS A N 1
ATOM 1368 C CA . LYS A 1 185 ? 29.493 -25.567 10.634 1.00 91.88 185 LYS A CA 1
ATOM 1369 C C . LYS A 1 185 ? 30.133 -26.954 10.721 1.00 91.88 185 LYS A C 1
ATOM 1371 O O . LYS A 1 185 ? 29.420 -27.958 10.766 1.00 91.88 185 LYS A O 1
ATOM 1376 N N . TYR A 1 186 ? 31.455 -27.006 10.805 1.00 94.44 186 TYR A N 1
ATOM 1377 C CA . TYR A 1 186 ? 32.233 -28.242 10.871 1.00 94.44 186 TYR A CA 1
ATOM 1378 C C . TYR A 1 186 ? 33.206 -28.229 12.050 1.00 94.44 186 TYR A C 1
ATOM 1380 O O . TYR A 1 186 ? 33.619 -27.175 12.523 1.00 94.44 186 TYR A O 1
ATOM 1388 N N . THR A 1 187 ? 33.621 -29.409 12.491 1.00 95.62 187 THR A N 1
ATOM 1389 C CA . THR A 1 187 ? 34.853 -29.615 13.266 1.00 95.62 187 THR A CA 1
ATOM 1390 C C . THR A 1 187 ? 35.856 -30.375 12.409 1.00 95.62 187 THR A C 1
ATOM 1392 O O . THR A 1 187 ? 35.444 -31.187 11.585 1.00 95.62 187 THR A O 1
ATOM 1395 N N . LEU A 1 188 ? 37.153 -30.162 12.621 1.00 94.06 188 LEU A N 1
ATOM 1396 C CA . LEU A 1 188 ? 38.193 -30.954 11.958 1.00 94.06 188 LEU A CA 1
ATOM 1397 C C . LEU A 1 188 ? 38.521 -32.219 12.760 1.00 94.06 188 LEU A C 1
ATOM 1399 O O . LEU A 1 188 ? 38.650 -32.169 13.988 1.00 94.06 188 LEU A O 1
ATOM 1403 N N . ASN A 1 189 ? 38.663 -33.340 12.056 1.00 93.31 189 ASN A N 1
ATOM 1404 C CA . ASN A 1 189 ? 39.307 -34.549 12.563 1.00 93.31 189 ASN A CA 1
ATOM 1405 C C . ASN A 1 189 ? 40.838 -34.470 12.410 1.00 93.31 189 ASN A C 1
ATOM 1407 O O . ASN A 1 189 ? 41.371 -33.540 11.804 1.00 93.31 189 ASN A O 1
ATOM 1411 N N . ALA A 1 190 ? 41.548 -35.442 12.992 1.00 92.25 190 ALA A N 1
ATOM 1412 C CA . ALA A 1 190 ? 43.013 -35.502 12.978 1.00 92.25 190 ALA A CA 1
ATOM 1413 C C . ALA A 1 190 ? 43.603 -35.627 11.560 1.00 92.25 190 ALA A C 1
ATOM 1415 O O . ALA A 1 190 ? 44.675 -35.101 11.291 1.00 92.25 190 ALA A O 1
ATOM 1416 N N . ASP A 1 191 ? 42.865 -36.255 10.647 1.00 91.88 191 ASP A N 1
ATOM 1417 C CA . ASP A 1 191 ? 43.175 -36.410 9.221 1.00 91.88 191 ASP A CA 1
ATOM 1418 C C . ASP A 1 191 ? 42.764 -35.192 8.372 1.00 91.88 191 ASP A C 1
ATOM 1420 O O . ASP A 1 191 ? 42.773 -35.252 7.145 1.00 91.88 191 ASP A O 1
ATOM 1424 N N . ASN A 1 192 ? 42.380 -34.085 9.017 1.00 93.38 192 ASN A N 1
ATOM 1425 C CA . ASN A 1 192 ? 41.904 -32.861 8.376 1.00 93.38 192 ASN A CA 1
ATOM 1426 C C . ASN A 1 192 ? 40.574 -33.021 7.607 1.00 93.38 192 ASN A C 1
ATOM 1428 O O . ASN A 1 192 ? 40.226 -32.180 6.772 1.00 93.38 192 ASN A O 1
ATOM 1432 N N . THR A 1 193 ? 39.798 -34.063 7.922 1.00 94.44 193 THR A N 1
ATOM 1433 C CA . THR A 1 193 ? 38.449 -34.259 7.381 1.00 94.44 193 THR A CA 1
ATOM 1434 C C . THR A 1 193 ? 37.413 -33.464 8.186 1.00 94.44 193 THR A C 1
ATOM 1436 O O . THR A 1 193 ? 37.428 -33.433 9.421 1.00 94.44 193 THR A O 1
ATOM 1439 N N . LEU A 1 194 ? 36.493 -32.806 7.485 1.00 93.81 194 LEU A N 1
ATOM 1440 C CA . LEU A 1 194 ? 35.413 -32.000 8.040 1.00 93.81 194 LEU A CA 1
ATOM 1441 C C . LEU A 1 194 ? 34.270 -32.890 8.532 1.00 93.81 194 LEU A C 1
ATOM 1443 O O . LEU A 1 194 ? 33.614 -33.580 7.759 1.00 93.81 194 LEU A O 1
ATOM 1447 N N . VAL A 1 195 ? 33.964 -32.812 9.821 1.00 94.31 195 VAL A N 1
ATOM 1448 C CA . VAL A 1 195 ? 32.798 -33.466 10.422 1.00 94.31 195 VAL A CA 1
ATOM 1449 C C . VAL A 1 195 ? 31.737 -32.414 10.688 1.00 94.31 195 VAL A C 1
ATOM 1451 O O . VAL A 1 195 ? 31.984 -31.453 11.416 1.00 94.31 195 VAL A O 1
ATOM 1454 N N . ALA A 1 196 ? 30.556 -32.576 10.092 1.00 91.38 196 ALA A N 1
ATOM 1455 C CA . ALA A 1 196 ? 29.463 -31.628 10.263 1.00 91.38 196 ALA A CA 1
ATOM 1456 C C . ALA A 1 196 ? 29.037 -31.543 11.736 1.00 91.38 196 ALA A C 1
ATOM 1458 O O . ALA A 1 196 ? 28.793 -32.558 12.391 1.00 91.38 196 ALA A O 1
ATOM 1459 N N . VAL A 1 197 ? 28.907 -30.320 12.246 1.00 89.69 197 VAL A N 1
ATOM 1460 C CA . VAL A 1 197 ? 28.311 -30.070 13.557 1.00 89.69 197 VAL A CA 1
ATOM 1461 C C . VAL A 1 197 ? 26.798 -30.223 13.400 1.00 89.69 197 VAL A C 1
ATOM 1463 O O . VAL A 1 197 ? 26.186 -29.439 12.666 1.00 89.69 197 VAL A O 1
ATOM 1466 N N . PRO A 1 198 ? 26.165 -31.213 14.052 1.00 81.81 198 PRO A N 1
ATOM 1467 C CA . PRO A 1 198 ? 24.735 -31.419 13.906 1.00 81.81 198 PRO A CA 1
ATOM 1468 C C . PRO A 1 198 ? 23.975 -30.179 14.398 1.00 81.81 198 PRO A C 1
ATOM 1470 O O . PRO A 1 198 ? 24.323 -29.611 15.442 1.00 81.81 198 PRO A O 1
ATOM 1473 N N . PRO A 1 199 ? 22.923 -29.740 13.683 1.00 73.62 199 PRO A N 1
ATOM 1474 C CA . PRO A 1 199 ? 22.080 -28.662 14.171 1.00 73.62 199 PRO A CA 1
ATOM 1475 C C . PRO A 1 199 ? 21.474 -29.074 15.515 1.00 73.62 199 PRO A C 1
ATOM 1477 O O . PRO A 1 199 ? 21.106 -30.235 15.710 1.00 73.62 199 PRO A O 1
ATOM 1480 N N . ARG A 1 200 ? 21.350 -28.119 16.446 1.00 75.81 200 ARG A N 1
ATOM 1481 C CA . ARG A 1 200 ? 20.693 -28.359 17.740 1.00 75.81 200 ARG A CA 1
ATOM 1482 C C . ARG A 1 200 ? 19.333 -29.022 17.502 1.00 75.81 200 ARG A C 1
ATOM 1484 O O . ARG A 1 200 ? 18.595 -28.583 16.620 1.00 75.81 200 ARG A O 1
ATOM 1491 N N . LEU A 1 201 ? 18.990 -30.039 18.297 1.00 68.31 201 LEU A N 1
ATOM 1492 C CA . LEU A 1 201 ? 17.757 -30.821 18.135 1.00 68.31 201 LEU A CA 1
ATOM 1493 C C . LEU A 1 201 ? 16.510 -29.926 18.049 1.00 68.31 201 LEU A C 1
ATOM 1495 O O . LEU A 1 201 ? 15.660 -30.160 17.203 1.00 68.31 201 LEU A O 1
ATOM 1499 N N . ALA A 1 202 ? 16.458 -28.841 18.827 1.00 66.44 202 ALA A N 1
ATOM 1500 C CA . ALA A 1 202 ? 15.397 -27.835 18.750 1.00 66.44 202 ALA A CA 1
ATOM 1501 C C . ALA A 1 202 ? 15.280 -27.177 17.359 1.00 66.44 202 ALA A C 1
ATOM 1503 O O . ALA A 1 202 ? 14.179 -27.026 16.843 1.00 66.44 202 ALA A O 1
ATOM 1504 N N . LYS A 1 203 ? 16.406 -26.851 16.707 1.00 64.75 203 LYS A N 1
ATOM 1505 C CA . LYS A 1 203 ? 16.434 -26.312 15.336 1.00 64.75 203 LYS A CA 1
ATOM 1506 C C . LYS A 1 203 ? 16.092 -27.390 14.304 1.00 64.75 203 LYS A C 1
ATOM 1508 O O . LYS A 1 203 ? 15.413 -27.095 13.332 1.00 64.75 203 LYS A O 1
ATOM 1513 N N . LYS A 1 204 ? 16.496 -28.646 14.532 1.00 61.91 204 LYS A N 1
ATOM 1514 C CA . LYS A 1 204 ? 16.108 -29.786 13.684 1.00 61.91 204 LYS A CA 1
ATOM 1515 C C . LYS A 1 204 ? 14.601 -30.057 13.760 1.00 61.91 204 LYS A C 1
ATOM 1517 O O . LYS A 1 204 ? 13.979 -30.232 12.724 1.00 61.91 204 LYS A O 1
ATOM 1522 N N . LEU A 1 205 ? 14.012 -30.045 14.955 1.00 65.06 205 LEU A N 1
ATOM 1523 C CA . LEU A 1 205 ? 12.571 -30.203 15.171 1.00 65.06 205 LEU A CA 1
ATOM 1524 C C . LEU A 1 205 ? 11.785 -29.004 14.639 1.00 65.06 205 LEU A C 1
ATOM 1526 O O . LEU A 1 205 ? 10.742 -29.197 14.026 1.00 65.06 205 LEU A O 1
ATOM 1530 N N . HIS A 1 206 ? 12.306 -27.786 14.802 1.00 62.94 206 HIS A N 1
ATOM 1531 C CA . HIS A 1 206 ? 11.742 -26.597 14.173 1.00 62.94 206 HIS A CA 1
ATOM 1532 C C . HIS A 1 206 ? 11.750 -26.729 12.648 1.00 62.94 206 HIS A C 1
ATOM 1534 O O . HIS A 1 206 ? 10.698 -26.601 12.043 1.00 62.94 206 HIS A O 1
ATOM 1540 N N . ASN A 1 207 ? 12.885 -27.090 12.042 1.00 56.66 207 ASN A N 1
ATOM 1541 C CA . ASN A 1 207 ? 12.991 -27.312 10.600 1.00 56.66 207 ASN A CA 1
ATOM 1542 C C . ASN A 1 207 ? 12.111 -28.475 10.123 1.00 56.66 207 ASN A C 1
ATOM 1544 O O . ASN A 1 207 ? 11.512 -28.382 9.067 1.00 56.66 207 ASN A O 1
ATOM 1548 N N . LEU A 1 208 ? 11.965 -29.558 10.889 1.00 58.50 208 LEU A N 1
ATOM 1549 C CA . LEU A 1 208 ? 11.041 -30.647 10.546 1.00 58.50 208 LEU A CA 1
ATOM 1550 C C . LEU A 1 208 ? 9.578 -30.197 10.622 1.00 58.50 208 LEU A C 1
ATOM 1552 O O . LEU A 1 208 ? 8.776 -30.578 9.770 1.00 58.50 208 LEU A O 1
ATOM 1556 N N . ARG A 1 209 ? 9.244 -29.355 11.606 1.00 53.12 209 ARG A N 1
ATOM 1557 C CA . ARG A 1 209 ? 7.924 -28.734 11.750 1.00 53.12 209 ARG A CA 1
ATOM 1558 C C . ARG A 1 209 ? 7.632 -27.742 10.622 1.00 53.12 209 ARG A C 1
ATOM 1560 O O . ARG A 1 209 ? 6.494 -27.686 10.175 1.00 53.12 209 ARG A O 1
ATOM 1567 N N . THR A 1 210 ? 8.622 -26.965 10.179 1.00 46.31 210 THR A N 1
ATOM 1568 C CA . THR A 1 210 ? 8.444 -25.886 9.191 1.00 46.31 210 THR A CA 1
ATOM 1569 C C . THR A 1 210 ? 8.692 -26.317 7.746 1.00 46.31 210 THR A C 1
ATOM 1571 O O . THR A 1 210 ? 8.073 -25.765 6.847 1.00 46.31 210 THR A O 1
ATOM 1574 N N . GLN A 1 211 ? 9.558 -27.302 7.506 1.00 51.41 211 GLN A N 1
ATOM 1575 C CA . GLN A 1 211 ? 9.977 -27.755 6.169 1.00 51.41 211 GLN A CA 1
ATOM 1576 C C . GLN A 1 211 ? 9.405 -29.134 5.795 1.00 51.41 211 GLN A C 1
ATOM 1578 O O . GLN A 1 211 ? 9.546 -29.555 4.653 1.00 51.41 211 GLN A O 1
ATOM 1583 N N . GLY A 1 212 ? 8.726 -29.817 6.729 1.00 54.31 212 GLY A N 1
ATOM 1584 C CA . GLY A 1 212 ? 7.788 -30.907 6.447 1.00 54.31 212 GLY A CA 1
ATOM 1585 C C . GLY A 1 212 ? 8.384 -32.127 5.744 1.00 54.31 212 GLY A C 1
ATOM 1586 O O . GLY A 1 212 ? 8.057 -32.384 4.592 1.00 54.31 212 GLY A O 1
ATOM 1587 N N . LEU A 1 213 ? 9.178 -32.935 6.454 1.00 57.75 213 LEU A N 1
ATOM 1588 C CA . LEU A 1 213 ? 9.655 -34.233 5.938 1.00 57.75 213 LEU A CA 1
ATOM 1589 C C . LEU A 1 213 ? 9.010 -35.461 6.614 1.00 57.75 213 LEU A C 1
ATOM 1591 O O . LEU A 1 213 ? 9.409 -36.586 6.340 1.00 57.75 213 LEU A O 1
ATOM 1595 N N . SER A 1 214 ? 7.977 -35.274 7.451 1.00 50.31 214 SER A N 1
ATOM 1596 C CA . SER A 1 214 ? 7.081 -36.354 7.916 1.00 50.31 214 SER A CA 1
ATOM 1597 C C . SER A 1 214 ? 5.824 -35.811 8.621 1.00 50.31 214 SER A C 1
ATOM 1599 O O . SER A 1 214 ? 5.885 -34.767 9.270 1.00 50.31 214 SER A O 1
ATOM 1601 N N . GLY A 1 215 ? 4.697 -36.536 8.558 1.00 60.25 215 GLY A N 1
ATOM 1602 C CA . GLY A 1 215 ? 3.462 -36.241 9.312 1.00 60.25 215 GLY A CA 1
ATOM 1603 C C . GLY A 1 215 ? 2.443 -35.340 8.589 1.00 60.25 215 GLY A C 1
ATOM 1604 O O . GLY A 1 215 ? 2.476 -35.203 7.367 1.00 60.25 215 GLY A O 1
ATOM 1605 N N . ARG A 1 216 ? 1.515 -34.710 9.338 1.00 52.50 216 ARG A N 1
ATOM 1606 C CA . ARG A 1 216 ? 0.431 -33.856 8.785 1.00 52.50 216 ARG A CA 1
ATOM 1607 C C . ARG A 1 216 ? 0.951 -32.712 7.891 1.00 52.50 216 ARG A C 1
ATOM 1609 O O . ARG A 1 216 ? 0.290 -32.372 6.914 1.00 52.50 216 ARG A O 1
ATOM 1616 N N . GLY A 1 217 ? 2.148 -3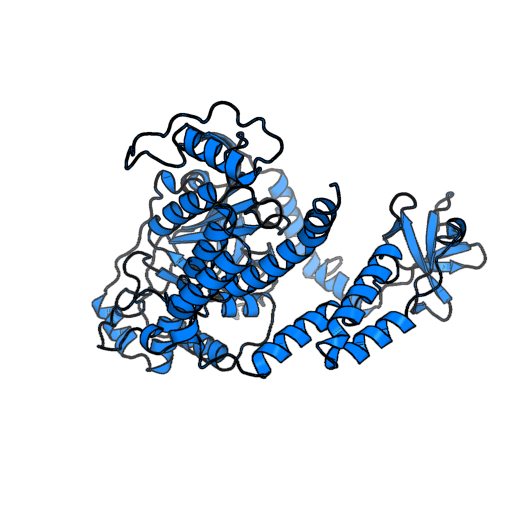2.186 8.168 1.00 47.91 217 GLY A N 1
ATOM 1617 C CA . GLY A 1 217 ? 2.800 -31.141 7.365 1.00 47.91 217 GLY A CA 1
ATOM 1618 C C . GLY A 1 217 ? 3.277 -31.597 5.979 1.00 47.91 217 GLY A C 1
ATOM 1619 O O . GLY A 1 217 ? 3.337 -30.781 5.065 1.00 47.91 217 GLY A O 1
ATOM 1620 N N . ALA A 1 218 ? 3.531 -32.895 5.770 1.00 55.41 218 ALA A N 1
ATOM 1621 C CA . ALA A 1 218 ? 3.990 -33.417 4.477 1.00 55.41 218 ALA A CA 1
ATOM 1622 C C . ALA A 1 218 ? 2.896 -33.346 3.397 1.00 55.41 218 ALA A C 1
ATOM 1624 O O . ALA A 1 218 ? 3.173 -33.025 2.247 1.00 55.41 218 ALA A O 1
ATOM 1625 N N . ARG A 1 219 ? 1.626 -33.570 3.768 1.00 56.69 219 ARG A N 1
ATOM 1626 C CA . ARG A 1 219 ? 0.485 -33.398 2.846 1.00 56.69 219 ARG A CA 1
ATOM 1627 C C . ARG A 1 219 ? 0.272 -31.936 2.461 1.00 56.69 219 ARG A C 1
ATOM 1629 O O . ARG A 1 219 ? -0.112 -31.660 1.329 1.00 56.69 219 ARG A O 1
ATOM 1636 N N . VAL A 1 220 ? 0.527 -31.012 3.389 1.00 55.44 220 VAL A N 1
ATOM 1637 C CA . VAL A 1 220 ? 0.480 -29.571 3.116 1.00 55.44 220 VAL A CA 1
ATOM 1638 C C . VAL A 1 220 ? 1.606 -29.205 2.154 1.00 55.44 220 VAL A C 1
ATOM 1640 O O . VAL A 1 220 ? 1.317 -28.653 1.098 1.00 55.44 220 VAL A O 1
ATOM 1643 N N . ARG A 1 221 ? 2.850 -29.627 2.419 1.00 56.50 221 ARG A N 1
ATOM 1644 C CA . ARG A 1 221 ? 3.981 -29.320 1.533 1.00 56.50 221 ARG A CA 1
ATOM 1645 C C . ARG A 1 221 ? 3.876 -29.981 0.156 1.00 56.50 221 ARG A C 1
ATOM 1647 O O . ARG A 1 221 ? 4.230 -29.359 -0.833 1.00 56.50 221 ARG A O 1
ATOM 1654 N N . ALA A 1 222 ? 3.296 -31.178 0.053 1.00 52.28 222 ALA A N 1
ATOM 1655 C CA . ALA A 1 222 ? 2.991 -31.807 -1.235 1.00 52.28 222 ALA A CA 1
ATOM 1656 C C . ALA A 1 222 ? 1.953 -31.007 -2.046 1.00 52.28 222 ALA A C 1
ATOM 1658 O O . ALA A 1 222 ? 2.120 -30.825 -3.249 1.00 52.28 222 ALA A O 1
ATOM 1659 N N . ARG A 1 223 ? 0.906 -30.467 -1.399 1.00 55.78 223 ARG A N 1
ATOM 1660 C CA . ARG A 1 223 ? -0.038 -29.540 -2.058 1.00 55.78 223 ARG A CA 1
ATOM 1661 C C . ARG A 1 223 ? 0.643 -28.235 -2.465 1.00 55.78 223 ARG A C 1
ATOM 1663 O O . ARG A 1 223 ? 0.318 -27.691 -3.514 1.00 55.78 223 ARG A O 1
ATOM 1670 N N . GLU A 1 224 ? 1.583 -27.751 -1.659 1.00 56.56 224 GLU A N 1
ATOM 1671 C CA . GLU A 1 224 ? 2.381 -26.565 -1.970 1.00 56.56 224 GLU A CA 1
ATOM 1672 C C . GLU A 1 224 ? 3.330 -26.808 -3.139 1.00 56.56 224 GLU A C 1
ATOM 1674 O O . GLU A 1 224 ? 3.383 -25.959 -4.009 1.00 56.56 224 GLU A O 1
ATOM 1679 N N . TRP A 1 225 ? 3.979 -27.968 -3.246 1.00 47.91 225 TRP A N 1
ATOM 1680 C CA . TRP A 1 225 ? 4.777 -28.333 -4.419 1.00 47.91 225 TRP A CA 1
ATOM 1681 C C . TRP A 1 225 ? 3.937 -28.465 -5.685 1.00 47.91 225 TRP A C 1
ATOM 1683 O O . TRP A 1 225 ? 4.363 -28.010 -6.739 1.00 47.91 225 TRP A O 1
ATOM 1693 N N . VAL A 1 226 ? 2.721 -29.004 -5.592 1.00 48.28 226 VAL A N 1
ATOM 1694 C CA . VAL A 1 226 ? 1.783 -29.030 -6.727 1.00 48.28 226 VAL A CA 1
ATOM 1695 C C . VAL A 1 226 ? 1.312 -27.613 -7.098 1.00 48.28 226 VAL A C 1
ATOM 1697 O O . VAL A 1 226 ? 1.126 -27.312 -8.276 1.00 48.28 226 VAL A O 1
ATOM 1700 N N . ALA A 1 227 ? 1.150 -26.713 -6.123 1.00 49.72 227 ALA A N 1
ATOM 1701 C CA . ALA A 1 227 ? 0.831 -25.306 -6.369 1.00 49.72 227 ALA A CA 1
ATOM 1702 C C . ALA A 1 227 ? 2.032 -24.512 -6.928 1.00 49.72 227 ALA A C 1
ATOM 1704 O O . ALA A 1 227 ? 1.853 -23.723 -7.848 1.00 49.72 227 ALA A O 1
ATOM 1705 N N . GLU A 1 228 ? 3.245 -24.760 -6.431 1.00 46.00 228 GLU A N 1
ATOM 1706 C CA . GLU A 1 228 ? 4.524 -24.191 -6.885 1.00 46.00 228 GLU A CA 1
ATOM 1707 C C . GLU A 1 228 ? 4.879 -24.686 -8.299 1.00 46.00 228 GLU A C 1
ATOM 1709 O O . GLU A 1 228 ? 5.297 -23.894 -9.139 1.00 46.00 228 GLU A O 1
ATOM 1714 N N . GLN A 1 229 ? 4.606 -25.951 -8.633 1.00 40.94 229 GLN A N 1
ATOM 1715 C CA . GLN A 1 229 ? 4.737 -26.462 -10.005 1.00 40.94 229 GLN A CA 1
ATOM 1716 C C . GLN A 1 229 ? 3.682 -25.878 -10.956 1.00 40.94 229 GLN A C 1
ATOM 1718 O O . GLN A 1 229 ? 3.994 -25.618 -12.115 1.00 40.94 229 GLN A O 1
ATOM 1723 N N . ARG A 1 230 ? 2.465 -25.579 -10.474 1.00 42.22 230 ARG A N 1
ATOM 1724 C CA . ARG A 1 230 ? 1.460 -24.816 -11.242 1.00 42.22 230 ARG A CA 1
ATOM 1725 C C . ARG A 1 230 ? 1.840 -23.344 -11.447 1.00 42.22 230 ARG A C 1
ATOM 1727 O O . ARG A 1 230 ? 1.326 -22.728 -12.374 1.00 42.22 230 ARG A O 1
ATOM 1734 N N . ILE A 1 231 ? 2.709 -22.767 -10.610 1.00 44.22 231 ILE A N 1
ATOM 1735 C CA . ILE A 1 231 ? 3.202 -21.384 -10.758 1.00 44.22 231 ILE A CA 1
ATOM 1736 C C . ILE A 1 231 ? 4.161 -21.264 -11.954 1.00 44.22 231 ILE A C 1
ATOM 1738 O O . ILE A 1 231 ? 4.126 -20.252 -12.648 1.00 44.22 231 ILE A O 1
ATOM 1742 N N . LEU A 1 232 ? 4.940 -22.308 -12.254 1.00 42.28 232 LEU A N 1
ATOM 1743 C CA . LEU A 1 232 ? 5.856 -22.341 -13.403 1.00 42.28 232 LEU A CA 1
ATOM 1744 C C . LEU A 1 232 ? 5.158 -22.595 -14.752 1.00 42.28 232 LEU A C 1
ATOM 1746 O O . LEU A 1 232 ? 5.772 -22.401 -15.795 1.00 42.28 232 LEU A O 1
ATOM 1750 N N . SER A 1 233 ? 3.887 -23.009 -14.746 1.00 41.47 233 SER A N 1
ATOM 1751 C CA . SER A 1 233 ? 3.129 -23.374 -15.950 1.00 41.47 233 SER A CA 1
ATOM 1752 C C . SER A 1 233 ? 2.012 -22.386 -16.313 1.00 41.47 233 SER A C 1
ATOM 1754 O O . SER A 1 233 ? 1.087 -22.761 -17.033 1.00 41.47 233 SER A O 1
ATOM 1756 N N . ARG A 1 234 ? 2.014 -21.161 -15.773 1.00 59.31 234 ARG A N 1
ATOM 1757 C CA . ARG A 1 234 ? 0.973 -20.167 -16.081 1.00 59.31 234 ARG A CA 1
ATOM 1758 C C . ARG A 1 234 ? 1.330 -19.354 -17.314 1.00 59.31 234 ARG A C 1
ATOM 1760 O O . ARG A 1 234 ? 2.448 -18.866 -17.430 1.00 59.31 234 ARG A O 1
ATOM 1767 N N . GLU A 1 235 ? 0.348 -19.198 -18.195 1.00 65.00 235 GLU A N 1
ATOM 1768 C CA . GLU A 1 235 ? 0.416 -18.323 -19.362 1.00 65.00 235 GLU A CA 1
ATOM 1769 C C . GLU A 1 235 ? 0.817 -16.912 -18.922 1.00 65.00 235 GLU A C 1
ATOM 1771 O O . GLU A 1 235 ? 0.090 -16.233 -18.193 1.00 65.00 235 GLU A O 1
ATOM 1776 N N . VAL A 1 236 ? 2.013 -16.497 -19.332 1.00 82.44 236 VAL A N 1
ATOM 1777 C CA . VAL A 1 236 ? 2.466 -15.116 -19.207 1.00 82.44 236 VAL A CA 1
ATOM 1778 C C . VAL A 1 236 ? 1.996 -14.396 -20.454 1.00 82.44 236 VAL A C 1
ATOM 1780 O O . VAL A 1 236 ? 2.355 -14.779 -21.567 1.00 82.44 236 VAL A O 1
ATOM 1783 N N . HIS A 1 237 ? 1.189 -13.357 -20.273 1.00 88.06 237 HIS A N 1
ATOM 1784 C CA . HIS A 1 237 ? 0.838 -12.478 -21.374 1.00 88.06 237 HIS A CA 1
ATOM 1785 C C . HIS A 1 237 ? 1.868 -11.356 -21.458 1.00 88.06 237 HIS A C 1
ATOM 1787 O O . HIS A 1 237 ? 2.047 -10.597 -20.505 1.00 88.06 237 HIS A O 1
ATOM 1793 N N . GLU A 1 238 ? 2.540 -11.248 -22.599 1.00 90.50 238 GLU A N 1
ATOM 1794 C CA . GLU A 1 238 ? 3.440 -10.136 -22.884 1.00 90.50 238 GLU A CA 1
ATOM 1795 C C . GLU A 1 238 ? 2.743 -9.131 -23.799 1.00 90.50 238 GLU A C 1
ATOM 1797 O O . GLU A 1 238 ? 2.178 -9.485 -24.836 1.00 90.50 238 GLU A O 1
ATOM 1802 N N . SER A 1 239 ? 2.784 -7.862 -23.409 1.00 91.94 239 SER A N 1
ATOM 1803 C CA . SER A 1 239 ? 2.224 -6.760 -24.181 1.00 91.94 239 SER A CA 1
ATOM 1804 C C . SER A 1 239 ? 3.179 -5.561 -24.180 1.00 91.94 239 SER A C 1
ATOM 1806 O O . SER A 1 239 ? 4.237 -5.546 -23.545 1.00 91.94 239 SER A O 1
ATOM 1808 N N . SER A 1 240 ? 2.864 -4.542 -24.971 1.00 88.88 240 SER A N 1
ATOM 1809 C CA . SER A 1 240 ? 3.594 -3.274 -24.972 1.00 88.88 240 SER A CA 1
ATOM 1810 C C . SER A 1 240 ? 2.600 -2.134 -25.057 1.00 88.88 240 SER A C 1
ATOM 1812 O O . SER A 1 240 ? 1.666 -2.184 -25.856 1.00 88.88 240 SER A O 1
ATOM 1814 N N . GLN A 1 241 ? 2.819 -1.089 -24.266 1.00 87.75 241 GLN A N 1
ATOM 1815 C CA . GLN A 1 241 ? 1.955 0.087 -24.266 1.00 87.75 241 GLN A CA 1
ATOM 1816 C C . GLN A 1 241 ? 2.769 1.372 -24.391 1.00 87.75 241 GLN A C 1
ATOM 1818 O O . GLN A 1 241 ? 3.903 1.468 -23.921 1.00 87.75 241 GLN A O 1
ATOM 1823 N N . ILE A 1 242 ? 2.167 2.367 -25.043 1.00 84.19 242 ILE A N 1
ATOM 1824 C CA . ILE A 1 242 ? 2.723 3.710 -25.206 1.00 84.19 242 ILE A CA 1
ATOM 1825 C C . ILE A 1 242 ? 1.883 4.685 -24.376 1.00 84.19 242 ILE A C 1
ATOM 1827 O O . ILE A 1 242 ? 0.685 4.828 -24.614 1.00 84.19 242 ILE A O 1
ATOM 1831 N N . VAL A 1 243 ? 2.494 5.345 -23.396 1.00 82.19 243 VAL A N 1
ATOM 1832 C CA . VAL A 1 243 ? 1.819 6.184 -22.393 1.00 82.19 243 VAL A CA 1
ATOM 1833 C C . VAL A 1 243 ? 2.431 7.579 -22.394 1.00 82.19 243 VAL A C 1
ATOM 1835 O O . VAL A 1 243 ? 3.648 7.718 -22.438 1.00 82.19 243 VAL A O 1
ATOM 1838 N N . ILE A 1 244 ? 1.603 8.617 -22.317 1.00 80.00 244 ILE A N 1
ATOM 1839 C CA . ILE A 1 244 ? 2.061 9.985 -22.053 1.00 80.00 244 ILE A CA 1
ATOM 1840 C C . ILE A 1 244 ? 1.959 10.199 -20.541 1.00 80.00 244 ILE A C 1
ATOM 1842 O O . ILE A 1 244 ? 0.865 10.107 -19.993 1.00 80.00 244 ILE A O 1
ATOM 1846 N N . LEU A 1 245 ? 3.092 10.431 -19.875 1.00 74.25 245 LEU A N 1
ATOM 1847 C CA . LEU A 1 245 ? 3.165 10.488 -18.406 1.00 74.25 245 LEU A CA 1
ATOM 1848 C C . LEU A 1 245 ? 2.708 11.833 -17.824 1.00 74.25 245 LEU A C 1
ATOM 1850 O O . LEU A 1 245 ? 2.361 11.909 -16.657 1.00 74.25 245 LEU A O 1
ATOM 1854 N N . ALA A 1 246 ? 2.702 12.894 -18.630 1.00 69.56 246 ALA A N 1
ATOM 1855 C CA . ALA A 1 246 ? 2.168 14.196 -18.249 1.00 69.56 246 ALA A CA 1
ATOM 1856 C C . ALA A 1 246 ? 1.304 14.732 -19.402 1.00 69.56 246 ALA A C 1
ATOM 1858 O O . ALA A 1 246 ? 1.838 15.385 -20.307 1.00 69.56 246 ALA A O 1
ATOM 1859 N N . PRO A 1 247 ? -0.008 14.434 -19.451 1.00 59.47 247 PRO A N 1
ATOM 1860 C CA . PRO A 1 247 ? -0.885 15.023 -20.456 1.00 59.47 247 PRO A CA 1
ATOM 1861 C C . PRO A 1 247 ? -0.879 16.553 -20.309 1.00 59.47 247 PRO A C 1
ATOM 1863 O O . PRO A 1 247 ? -0.907 17.092 -19.204 1.00 59.47 247 PRO A O 1
ATOM 1866 N N . ALA A 1 248 ? -0.763 17.273 -21.425 1.00 52.19 248 ALA A N 1
ATOM 1867 C CA . ALA A 1 248 ? -0.593 18.723 -21.434 1.00 52.19 248 ALA A CA 1
ATOM 1868 C C . ALA A 1 248 ? -1.875 19.442 -20.972 1.00 52.19 248 ALA A C 1
ATOM 1870 O O . ALA A 1 248 ? -2.694 19.840 -21.794 1.00 52.19 248 ALA A O 1
ATOM 1871 N N . HIS A 1 249 ? -2.058 19.625 -19.662 1.00 47.38 249 HIS A N 1
ATOM 1872 C CA . HIS A 1 249 ? -3.196 20.390 -19.136 1.00 47.38 249 HIS A CA 1
ATOM 1873 C C . HIS A 1 249 ? -2.938 21.896 -18.979 1.00 47.38 249 HIS A C 1
ATOM 1875 O O . HIS A 1 249 ? -3.889 22.647 -18.793 1.00 47.38 249 HIS A O 1
ATOM 1881 N N . ARG A 1 250 ? -1.704 22.373 -19.174 1.00 42.50 250 ARG A N 1
ATOM 1882 C CA . ARG A 1 250 ? -1.370 23.784 -19.442 1.00 42.50 250 ARG A CA 1
ATOM 1883 C C . ARG A 1 250 ? -0.072 23.833 -20.239 1.00 42.50 250 ARG A C 1
ATOM 1885 O O . ARG A 1 250 ? 0.980 23.476 -19.718 1.00 42.50 250 ARG A O 1
ATOM 1892 N N . VAL A 1 251 ? -0.141 24.266 -21.496 1.00 37.78 251 VAL A N 1
ATOM 1893 C CA . VAL A 1 251 ? 1.053 24.625 -22.272 1.00 37.78 251 VAL A CA 1
ATOM 1894 C C . VAL A 1 251 ? 1.509 25.996 -21.774 1.00 37.78 251 VAL A C 1
ATOM 1896 O O . VAL A 1 251 ? 1.163 27.024 -22.344 1.00 37.78 251 VAL A O 1
ATOM 1899 N N . GLU A 1 252 ? 2.246 26.029 -20.667 1.00 42.44 252 GLU A N 1
ATOM 1900 C CA . GLU A 1 252 ? 3.186 27.131 -20.467 1.00 42.44 252 GLU A CA 1
ATOM 1901 C C . GLU A 1 252 ? 4.289 26.935 -21.509 1.00 42.44 252 GLU A C 1
ATOM 1903 O O . GLU A 1 252 ? 4.788 25.822 -21.685 1.00 42.44 252 GLU A O 1
ATOM 1908 N N . SER A 1 253 ? 4.589 27.984 -22.276 1.00 40.78 253 SER A N 1
ATOM 1909 C CA . SER A 1 253 ? 5.537 27.944 -23.390 1.00 40.78 253 SER A CA 1
ATOM 1910 C C . SER A 1 253 ? 6.818 27.218 -22.980 1.00 40.78 253 SER A C 1
ATOM 1912 O O . SER A 1 253 ? 7.510 27.664 -22.063 1.00 40.78 253 SER A O 1
ATOM 1914 N N . LEU A 1 254 ? 7.106 26.099 -23.651 1.00 42.97 254 LEU A N 1
ATOM 1915 C CA . LEU A 1 254 ? 8.326 25.318 -23.464 1.00 42.97 254 LEU A CA 1
ATOM 1916 C C . LEU A 1 254 ? 9.538 26.260 -23.546 1.00 42.97 254 LEU A C 1
ATOM 1918 O O . LEU A 1 254 ? 9.731 26.885 -24.593 1.00 42.97 254 LEU A O 1
ATOM 1922 N N . PRO A 1 255 ? 10.361 26.391 -22.489 1.00 41.72 255 PRO A N 1
ATOM 1923 C CA . PRO A 1 255 ? 11.638 27.064 -22.642 1.00 41.72 255 PRO A CA 1
ATOM 1924 C C . PRO A 1 255 ? 12.461 26.291 -23.684 1.00 41.72 255 PRO A C 1
ATOM 1926 O O . PRO A 1 255 ? 12.383 25.057 -23.724 1.00 41.72 255 PRO A O 1
ATOM 1929 N N . PRO A 1 256 ? 13.225 26.984 -24.545 1.00 43.62 256 PRO A N 1
ATOM 1930 C CA . PRO A 1 256 ? 14.039 26.326 -25.555 1.00 43.62 256 PRO A CA 1
ATOM 1931 C C . PRO A 1 256 ? 14.957 25.292 -24.898 1.00 43.62 256 PRO A C 1
ATOM 1933 O O . PRO A 1 256 ? 15.516 25.535 -23.825 1.00 43.62 256 PRO A O 1
ATOM 1936 N N . LEU A 1 257 ? 15.088 24.132 -25.550 1.00 44.53 257 LEU A N 1
ATOM 1937 C CA . LEU A 1 257 ? 16.055 23.098 -25.187 1.00 44.53 257 LEU A CA 1
ATOM 1938 C C . LEU A 1 257 ? 17.419 23.771 -24.963 1.00 44.53 257 LEU A C 1
ATOM 1940 O O . LEU A 1 257 ? 17.917 24.412 -25.892 1.00 44.53 257 LEU A O 1
ATOM 1944 N N . PRO A 1 258 ? 18.034 23.669 -23.770 1.00 43.94 258 PRO A N 1
ATOM 1945 C CA . PRO A 1 258 ? 19.378 24.185 -23.589 1.00 43.94 258 PRO A CA 1
ATOM 1946 C C . PRO A 1 258 ? 20.302 23.402 -24.522 1.00 43.94 258 PRO A C 1
ATOM 1948 O O . PRO A 1 258 ? 20.500 22.198 -24.350 1.00 43.94 258 PRO A O 1
ATOM 1951 N N . HIS A 1 259 ? 20.834 24.083 -25.538 1.00 46.16 259 HIS A N 1
ATOM 1952 C CA . HIS A 1 259 ? 21.912 23.555 -26.361 1.00 46.16 259 HIS A CA 1
ATOM 1953 C C . HIS A 1 259 ? 23.033 23.081 -25.430 1.00 46.16 259 HIS A C 1
ATOM 1955 O O . HIS A 1 259 ? 23.479 23.841 -24.576 1.00 46.16 259 HIS A O 1
ATOM 1961 N N . ALA A 1 260 ? 23.394 21.802 -25.573 1.00 43.41 260 ALA A N 1
ATOM 1962 C CA . ALA A 1 260 ? 24.462 21.072 -24.893 1.00 43.41 260 ALA A CA 1
ATOM 1963 C C . ALA A 1 260 ? 25.255 21.886 -23.851 1.00 43.41 260 ALA A C 1
ATOM 1965 O O . ALA A 1 260 ? 26.254 22.530 -24.165 1.00 43.41 260 ALA A O 1
ATOM 1966 N N . LEU A 1 261 ? 24.853 21.793 -22.580 1.00 46.41 261 LEU A N 1
ATOM 1967 C CA . LEU A 1 261 ? 25.711 22.183 -21.463 1.00 46.41 261 LEU A CA 1
ATOM 1968 C C . LEU A 1 261 ? 26.792 21.102 -21.279 1.00 46.41 261 LEU A C 1
ATOM 1970 O O . LEU A 1 261 ? 26.769 20.322 -20.332 1.00 46.41 261 LEU A O 1
ATOM 1974 N N . SER A 1 262 ? 27.735 21.021 -22.217 1.00 42.75 262 SER A N 1
ATOM 1975 C CA . SER A 1 262 ? 28.961 20.230 -22.088 1.00 42.75 262 SER A CA 1
ATOM 1976 C C . SER A 1 262 ? 30.046 21.095 -21.441 1.00 42.75 262 SER A C 1
ATOM 1978 O O . SER A 1 262 ? 31.020 21.487 -22.081 1.00 42.75 262 SER A O 1
ATOM 1980 N N . GLY A 1 263 ? 29.836 21.457 -20.177 1.00 49.75 263 GLY A N 1
ATOM 1981 C CA . GLY A 1 263 ? 30.818 22.159 -19.353 1.00 49.75 263 GLY A CA 1
ATOM 1982 C C . GLY A 1 263 ? 31.175 21.323 -18.129 1.00 49.75 263 GLY A C 1
ATOM 1983 O O . GLY A 1 263 ? 30.298 20.728 -17.502 1.00 49.75 263 GLY A O 1
ATOM 1984 N N . ALA A 1 264 ? 32.457 21.274 -17.765 1.00 46.50 264 ALA A N 1
ATOM 1985 C CA . ALA A 1 264 ? 32.897 20.694 -16.500 1.00 46.50 264 ALA A CA 1
ATOM 1986 C C . ALA A 1 264 ? 32.287 21.506 -15.338 1.00 46.50 264 ALA A C 1
ATOM 1988 O O . ALA A 1 264 ? 32.749 22.604 -15.040 1.00 46.50 264 ALA A O 1
ATOM 1989 N N . GLY A 1 265 ? 31.206 21.001 -14.734 1.00 58.56 265 GLY A N 1
ATOM 1990 C CA . GLY A 1 265 ? 30.496 21.669 -13.632 1.00 58.56 265 GLY A CA 1
ATOM 1991 C C . GLY A 1 265 ? 28.970 21.530 -13.628 1.00 58.56 265 GLY A C 1
ATOM 1992 O O . GLY A 1 265 ? 28.329 22.000 -12.691 1.00 58.56 265 GLY A O 1
ATOM 1993 N N . VAL A 1 266 ? 28.362 20.897 -14.637 1.00 60.00 266 VAL A N 1
ATOM 1994 C CA . VAL A 1 266 ? 26.900 20.738 -14.692 1.00 60.00 266 VAL A CA 1
ATOM 1995 C C . VAL A 1 266 ? 26.455 19.591 -13.785 1.00 60.00 266 VAL A C 1
ATOM 1997 O O . VAL A 1 266 ? 26.914 18.459 -13.925 1.00 60.00 266 VAL A O 1
ATOM 2000 N N . ASN A 1 267 ? 25.542 19.882 -12.855 1.00 73.38 267 ASN A N 1
ATOM 2001 C CA . ASN A 1 267 ? 24.958 18.877 -11.972 1.00 73.38 267 ASN A CA 1
ATOM 2002 C C . ASN A 1 267 ? 24.149 17.852 -12.812 1.00 73.38 267 ASN A C 1
ATOM 2004 O O . ASN A 1 267 ? 23.219 18.255 -13.527 1.00 73.38 267 ASN A O 1
ATOM 2008 N N . PRO A 1 268 ? 24.452 16.541 -12.734 1.00 71.06 268 PRO A N 1
ATOM 2009 C CA . PRO A 1 268 ? 23.709 15.490 -13.436 1.00 71.06 268 PRO A CA 1
ATOM 2010 C C . PRO A 1 268 ? 22.193 15.543 -13.206 1.00 71.06 268 PRO A C 1
ATOM 2012 O O . PRO A 1 268 ? 21.419 15.333 -14.138 1.00 71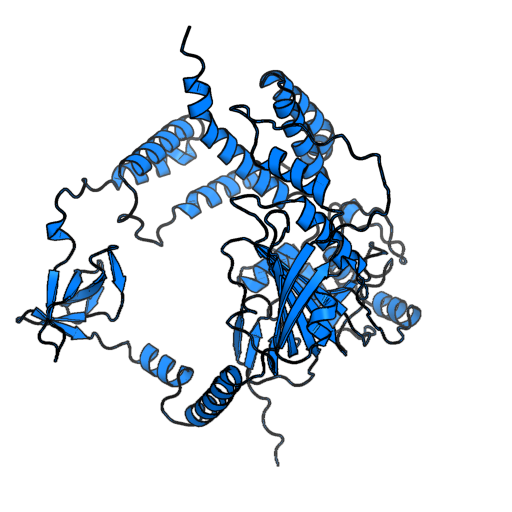.06 268 PRO A O 1
ATOM 2015 N N . GLU A 1 269 ? 21.758 15.914 -12.000 1.00 72.44 269 GLU A N 1
ATOM 2016 C CA . GLU A 1 269 ? 20.343 16.053 -11.637 1.00 72.44 269 GLU A CA 1
ATOM 2017 C C . GLU A 1 269 ? 19.658 17.190 -12.415 1.00 72.44 269 GLU A C 1
ATOM 2019 O O . GLU A 1 269 ? 18.524 17.053 -12.878 1.00 72.44 269 GLU A O 1
ATOM 2024 N N . GLN A 1 270 ? 20.350 18.317 -12.609 1.00 74.62 270 GLN A N 1
ATOM 2025 C CA . GLN A 1 270 ? 19.824 19.453 -13.375 1.00 74.62 270 GLN A CA 1
ATOM 2026 C C . GLN A 1 270 ? 19.710 19.113 -14.861 1.00 74.62 270 GLN A C 1
ATOM 2028 O O . GLN A 1 270 ? 18.698 19.428 -15.489 1.00 74.62 270 GLN A O 1
ATOM 2033 N N . THR A 1 271 ? 20.718 18.424 -15.399 1.00 76.94 271 THR A N 1
ATOM 2034 C CA . THR A 1 271 ? 20.724 17.943 -16.789 1.00 76.94 271 THR A CA 1
ATOM 2035 C C . THR A 1 271 ? 19.575 16.969 -17.025 1.00 76.94 271 THR A C 1
ATOM 2037 O O . THR A 1 271 ? 18.821 17.113 -17.989 1.00 76.94 271 THR A O 1
ATOM 2040 N N . TRP A 1 272 ? 19.385 16.022 -16.103 1.00 79.19 272 TRP A N 1
ATOM 2041 C CA . TRP A 1 272 ? 18.286 15.069 -16.169 1.00 79.19 272 TRP A CA 1
ATOM 2042 C C . TRP A 1 272 ? 16.928 15.770 -16.092 1.00 79.19 272 TRP A C 1
ATOM 2044 O O . TRP A 1 272 ? 16.069 15.500 -16.924 1.00 79.19 272 TRP A O 1
ATOM 2054 N N . ARG A 1 273 ? 16.732 16.721 -15.167 1.00 77.19 273 ARG A N 1
ATOM 2055 C CA . ARG A 1 273 ? 15.461 17.461 -15.046 1.00 77.19 273 ARG A CA 1
ATOM 2056 C C . ARG A 1 273 ? 15.135 18.280 -16.289 1.00 77.19 273 ARG A C 1
ATOM 2058 O O . ARG A 1 273 ? 13.966 18.360 -16.663 1.00 77.19 273 ARG A O 1
ATOM 2065 N N . ALA A 1 274 ? 16.133 18.897 -16.920 1.00 78.75 274 ALA A N 1
ATOM 2066 C CA . ALA A 1 274 ? 15.938 19.628 -18.168 1.00 78.75 274 ALA A CA 1
ATOM 2067 C C . ALA A 1 274 ? 15.495 18.685 -19.298 1.00 78.75 274 ALA A C 1
ATOM 2069 O O . ALA A 1 274 ? 14.501 18.964 -19.968 1.00 78.75 274 ALA A O 1
ATOM 2070 N N . ALA A 1 275 ? 16.166 17.538 -19.443 1.00 77.88 275 ALA A N 1
ATOM 2071 C CA . ALA A 1 275 ? 15.792 16.516 -20.418 1.00 77.88 275 ALA A CA 1
ATOM 2072 C C . ALA A 1 275 ? 14.401 15.921 -20.129 1.00 77.88 275 ALA A C 1
ATOM 2074 O O . ALA A 1 275 ? 13.557 15.854 -21.018 1.00 77.88 275 ALA A O 1
ATOM 2075 N N . TYR A 1 276 ? 14.107 15.585 -18.870 1.00 80.00 276 TYR A N 1
ATOM 2076 C CA . TYR A 1 276 ? 12.792 15.108 -18.449 1.00 80.00 276 TYR A CA 1
ATOM 2077 C C . TYR A 1 276 ? 11.694 16.122 -18.785 1.00 80.00 276 TYR A C 1
ATOM 2079 O O . TYR A 1 276 ? 10.689 15.751 -19.380 1.00 80.00 276 TYR A O 1
ATOM 2087 N N . ARG A 1 277 ? 11.875 17.414 -18.477 1.00 78.69 277 ARG A N 1
ATOM 2088 C CA . ARG A 1 277 ? 10.877 18.451 -18.803 1.00 78.69 277 ARG A CA 1
ATOM 2089 C C . ARG A 1 277 ? 10.647 18.601 -20.302 1.00 78.69 277 ARG A C 1
ATOM 2091 O O . ARG A 1 277 ? 9.504 18.802 -20.700 1.00 78.69 277 ARG A O 1
ATOM 2098 N N . ALA A 1 278 ? 11.698 18.490 -21.111 1.00 79.00 278 ALA A N 1
ATOM 2099 C CA . ALA A 1 278 ? 11.569 18.526 -22.563 1.00 79.00 278 ALA A CA 1
ATOM 2100 C C . ALA A 1 278 ? 10.800 17.311 -23.104 1.00 79.00 278 ALA A C 1
ATOM 2102 O O . ALA A 1 278 ? 10.082 17.425 -24.094 1.00 79.00 278 ALA A O 1
ATOM 2103 N N . GLU A 1 279 ? 10.911 16.157 -22.440 1.00 78.38 279 GLU A N 1
ATOM 2104 C CA . GLU A 1 279 ? 10.334 14.911 -22.935 1.00 78.38 279 GLU A CA 1
ATOM 2105 C C . GLU A 1 279 ? 9.092 14.397 -22.187 1.00 78.38 279 GLU A C 1
ATOM 2107 O O . GLU A 1 279 ? 8.522 13.389 -22.610 1.00 78.38 279 GLU A O 1
ATOM 2112 N N . LYS A 1 280 ? 8.657 15.013 -21.079 1.00 77.25 280 LYS A N 1
ATOM 2113 C CA . LYS A 1 280 ? 7.571 14.467 -20.232 1.00 77.25 280 LYS A CA 1
ATOM 2114 C C . LYS A 1 280 ? 6.219 14.374 -20.945 1.00 77.25 280 LYS A C 1
ATOM 2116 O O . LYS A 1 280 ? 5.382 13.548 -20.590 1.00 77.25 280 LYS A O 1
ATOM 2121 N N . HIS A 1 281 ? 6.038 15.188 -21.981 1.00 81.25 281 HIS A N 1
ATOM 2122 C CA . HIS A 1 281 ? 4.858 15.193 -22.845 1.00 81.25 281 HIS A CA 1
ATOM 2123 C C . HIS A 1 281 ? 4.986 14.245 -24.046 1.00 81.25 281 HIS A C 1
ATOM 2125 O O . HIS A 1 281 ? 4.026 14.069 -24.794 1.00 81.25 281 HIS A O 1
ATOM 2131 N N . LEU A 1 282 ? 6.157 13.632 -24.246 1.00 82.62 282 LEU A N 1
ATOM 2132 C CA . LEU A 1 282 ? 6.372 12.681 -25.328 1.00 82.62 282 LEU A CA 1
ATOM 2133 C C . LEU A 1 282 ? 5.862 11.288 -24.937 1.00 82.62 282 LEU A C 1
ATOM 2135 O O . LEU A 1 282 ? 5.991 10.886 -23.775 1.00 82.62 282 LEU A O 1
ATOM 2139 N N . PRO A 1 283 ? 5.342 10.511 -25.901 1.00 84.56 283 PRO A N 1
ATOM 2140 C CA . PRO A 1 283 ? 4.924 9.142 -25.647 1.00 84.56 283 PRO A CA 1
ATOM 2141 C C . PRO A 1 283 ? 6.091 8.268 -25.156 1.00 84.56 283 PRO A C 1
ATOM 2143 O O . PRO A 1 283 ? 7.170 8.240 -25.749 1.00 84.56 283 PRO A O 1
ATOM 2146 N N . LYS A 1 284 ? 5.868 7.527 -24.070 1.00 86.19 284 LYS A N 1
ATOM 2147 C CA . LYS A 1 284 ? 6.835 6.630 -23.429 1.00 86.19 284 LYS A CA 1
ATOM 2148 C C . LYS A 1 284 ? 6.405 5.179 -23.606 1.00 86.19 284 LYS A C 1
ATOM 2150 O O . LYS A 1 284 ? 5.258 4.833 -23.338 1.00 86.19 284 LYS A O 1
ATOM 2155 N N . LYS A 1 285 ? 7.321 4.322 -24.061 1.00 89.50 285 LYS A N 1
ATOM 2156 C CA . LYS A 1 285 ? 7.050 2.896 -24.281 1.00 89.50 285 LYS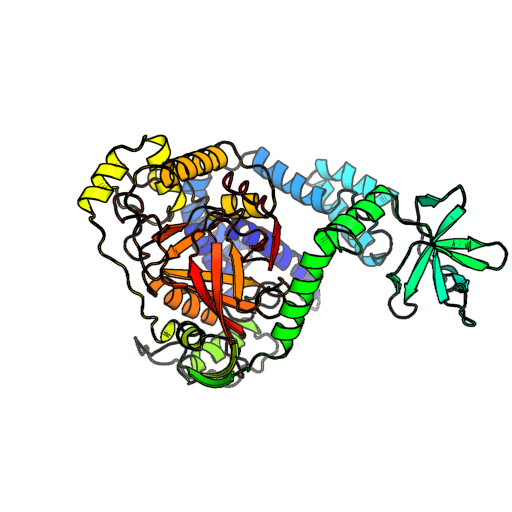 A CA 1
ATOM 2157 C C . LYS A 1 285 ? 7.400 2.075 -23.039 1.00 89.50 285 LYS A C 1
ATOM 2159 O O . LYS A 1 285 ? 8.503 2.206 -22.501 1.00 89.50 285 LYS A O 1
ATOM 2164 N N . PHE A 1 286 ? 6.477 1.202 -22.652 1.00 92.19 286 PHE A N 1
ATOM 2165 C CA . PHE A 1 286 ? 6.634 0.211 -21.594 1.00 92.19 286 PHE A CA 1
ATOM 2166 C C . PHE A 1 286 ? 6.457 -1.193 -22.171 1.00 92.19 286 PHE A C 1
ATOM 2168 O O . PHE A 1 286 ? 5.541 -1.422 -22.969 1.00 92.19 286 PHE A O 1
ATOM 2175 N N . GLN A 1 287 ? 7.324 -2.119 -21.766 1.00 94.56 287 GLN A N 1
ATOM 2176 C CA . GLN A 1 287 ? 7.094 -3.554 -21.944 1.00 94.56 287 GLN A CA 1
ATOM 2177 C C . GLN A 1 287 ? 6.341 -4.064 -20.726 1.00 94.56 287 GLN A C 1
ATOM 2179 O O . GLN A 1 287 ? 6.699 -3.704 -19.606 1.00 94.56 287 GLN A O 1
ATOM 2184 N N . ILE A 1 288 ? 5.296 -4.856 -20.939 1.00 95.69 288 ILE A N 1
ATOM 2185 C CA . ILE A 1 288 ? 4.420 -5.307 -19.864 1.00 95.69 288 ILE A CA 1
ATOM 2186 C C . ILE A 1 288 ? 4.382 -6.826 -19.845 1.00 95.69 288 ILE A C 1
ATOM 2188 O O . ILE A 1 288 ? 4.162 -7.463 -20.875 1.00 95.69 288 ILE A O 1
ATOM 2192 N N . LYS A 1 289 ? 4.569 -7.390 -18.655 1.00 95.62 289 LYS A N 1
ATOM 2193 C CA . LYS A 1 289 ? 4.331 -8.803 -18.369 1.00 95.62 289 LYS A CA 1
ATOM 2194 C C . LYS A 1 289 ? 3.154 -8.923 -17.426 1.00 95.62 289 LYS A C 1
ATOM 2196 O O . LYS A 1 289 ? 3.182 -8.343 -16.341 1.00 95.62 289 LYS A O 1
ATOM 2201 N N . THR A 1 290 ? 2.149 -9.680 -17.833 1.00 95.50 290 THR A N 1
ATOM 2202 C CA . THR A 1 290 ? 0.913 -9.866 -17.081 1.00 95.50 290 THR A CA 1
ATOM 2203 C C . THR A 1 290 ? 0.728 -11.330 -16.721 1.00 95.50 290 THR A C 1
ATOM 2205 O O . THR A 1 290 ? 0.850 -12.224 -17.559 1.00 95.50 290 THR A O 1
ATOM 2208 N N . PHE A 1 291 ? 0.407 -11.555 -15.454 1.00 94.00 291 PHE A N 1
ATOM 2209 C CA . PHE A 1 291 ? 0.126 -12.850 -14.863 1.00 94.00 291 PHE A CA 1
ATOM 2210 C C . PHE A 1 291 ? -1.310 -12.828 -14.342 1.00 94.00 291 PHE A C 1
ATOM 2212 O O . PHE A 1 291 ? -1.660 -11.950 -13.553 1.00 94.00 291 PHE A O 1
ATOM 2219 N N . GLY A 1 292 ? -2.123 -13.817 -14.716 1.00 93.06 292 GLY A N 1
ATOM 2220 C CA . GLY A 1 292 ? -3.515 -13.909 -14.267 1.00 93.06 292 GLY A CA 1
ATOM 2221 C C . GLY A 1 292 ? -4.440 -12.930 -14.988 1.00 93.06 292 GLY A C 1
ATOM 2222 O O . GLY A 1 292 ? -4.421 -12.845 -16.212 1.00 93.06 292 GLY A O 1
ATOM 2223 N N . ASP A 1 293 ? -5.286 -12.240 -14.227 1.00 93.75 293 ASP A N 1
ATOM 2224 C CA . ASP A 1 293 ? -6.279 -11.310 -14.765 1.00 93.75 293 ASP A CA 1
ATOM 2225 C C . ASP A 1 293 ? -5.626 -10.112 -15.473 1.00 93.75 293 ASP A C 1
ATOM 2227 O O . ASP A 1 293 ? -4.830 -9.387 -14.877 1.00 93.75 293 ASP A O 1
ATOM 2231 N N . ARG A 1 294 ? -5.993 -9.884 -16.740 1.00 93.94 294 ARG A N 1
ATOM 2232 C CA . ARG A 1 294 ? -5.441 -8.806 -17.571 1.00 93.94 294 ARG A CA 1
ATOM 2233 C C . ARG A 1 294 ? -5.902 -7.417 -17.163 1.00 93.94 294 ARG A C 1
ATOM 2235 O O . ARG A 1 294 ? -5.275 -6.436 -17.565 1.00 93.94 294 ARG A O 1
ATOM 2242 N N . GLU A 1 295 ? -6.945 -7.302 -16.349 1.00 94.69 295 GLU A N 1
ATOM 2243 C CA . GLU A 1 295 ? -7.361 -6.004 -15.831 1.00 94.69 295 GLU A CA 1
ATOM 2244 C C . GLU A 1 295 ? -6.281 -5.330 -14.961 1.00 94.69 295 GLU A C 1
ATOM 2246 O O . GLU A 1 295 ? -6.331 -4.110 -14.792 1.00 94.69 295 GLU A O 1
ATOM 2251 N N . SER A 1 296 ? -5.264 -6.060 -14.471 1.00 95.31 296 SER A N 1
ATOM 2252 C CA . SER A 1 296 ? -4.123 -5.455 -13.763 1.00 95.31 296 SER A CA 1
ATOM 2253 C C . SER A 1 296 ? -3.315 -4.501 -14.645 1.00 95.31 296 SER A C 1
ATOM 2255 O O . SER A 1 296 ? -2.646 -3.609 -14.121 1.00 95.31 296 SER A O 1
ATOM 2257 N N . GLU A 1 297 ? -3.405 -4.618 -15.974 1.00 95.94 297 GLU A N 1
ATOM 2258 C CA . GLU A 1 297 ? -2.772 -3.665 -16.891 1.00 95.94 297 GLU A CA 1
ATOM 2259 C C . GLU A 1 297 ? -3.436 -2.284 -16.837 1.00 95.94 297 GLU A C 1
ATOM 2261 O O . GLU A 1 297 ? -2.763 -1.266 -17.011 1.00 95.94 297 GLU A O 1
ATOM 2266 N N . ASN A 1 298 ? -4.742 -2.232 -16.553 1.00 94.50 298 ASN A N 1
ATOM 2267 C CA . ASN A 1 298 ? -5.526 -0.994 -16.571 1.00 94.50 298 ASN A CA 1
ATOM 2268 C C . ASN A 1 298 ? -5.178 -0.047 -15.416 1.00 94.50 298 ASN A C 1
ATOM 2270 O O . ASN A 1 298 ? -5.566 1.117 -15.450 1.00 94.50 298 ASN A O 1
ATOM 2274 N N . ILE A 1 299 ? -4.452 -0.529 -14.405 1.00 95.25 299 ILE A N 1
ATOM 2275 C CA . ILE A 1 299 ? -4.080 0.257 -13.223 1.00 95.25 299 ILE A CA 1
ATOM 2276 C C . ILE A 1 299 ? -2.605 0.657 -13.189 1.00 95.25 299 ILE A C 1
ATOM 2278 O O . ILE A 1 299 ? -2.204 1.390 -12.295 1.00 95.25 299 ILE A O 1
ATOM 2282 N N . LEU A 1 300 ? -1.793 0.220 -14.157 1.00 94.56 300 LEU A N 1
ATOM 2283 C CA . LEU A 1 300 ? -0.363 0.556 -14.237 1.00 94.56 300 LEU A CA 1
ATOM 2284 C C . LEU A 1 300 ? -0.093 2.056 -14.431 1.00 94.56 300 LEU A C 1
ATOM 2286 O O . LEU A 1 300 ? 0.969 2.561 -14.053 1.00 94.56 300 LEU A O 1
ATOM 2290 N N . PHE A 1 301 ? -1.034 2.744 -15.075 1.00 93.00 301 PHE A N 1
ATOM 2291 C CA . PHE A 1 301 ? -0.886 4.117 -15.546 1.00 93.00 301 PHE A CA 1
ATOM 2292 C C . PHE A 1 301 ? -2.069 4.959 -15.058 1.00 93.00 301 PHE A C 1
ATOM 2294 O O . PHE A 1 301 ? -3.008 5.188 -15.829 1.00 93.00 301 PHE A O 1
ATOM 2301 N N . PRO A 1 302 ? -2.062 5.402 -13.785 1.00 90.81 302 PRO A N 1
ATOM 2302 C CA . PRO A 1 302 ? -3.142 6.213 -13.232 1.00 90.81 302 PRO A CA 1
ATOM 2303 C C . PRO A 1 302 ? -3.361 7.501 -14.032 1.00 90.81 302 PRO A C 1
ATOM 2305 O O . PRO A 1 302 ? -4.478 8.004 -14.065 1.00 90.81 302 PRO A O 1
ATOM 2308 N N . GLU A 1 303 ? -2.352 7.984 -14.763 1.00 87.31 303 GLU A N 1
ATOM 2309 C CA . GLU A 1 303 ? -2.426 9.148 -15.655 1.00 87.31 303 GLU A CA 1
ATOM 2310 C C . GLU A 1 303 ? -3.508 9.020 -16.746 1.00 87.31 303 GLU A C 1
ATOM 2312 O O . GLU A 1 303 ? -4.001 10.025 -17.258 1.00 87.31 303 GLU A O 1
ATOM 2317 N N . ARG A 1 304 ? -3.912 7.790 -17.097 1.00 88.75 304 ARG A N 1
ATOM 2318 C CA . ARG A 1 304 ? -5.016 7.515 -18.041 1.00 88.75 304 ARG A CA 1
ATOM 2319 C C . ARG A 1 304 ? -6.389 7.435 -17.378 1.00 88.75 304 ARG A C 1
ATOM 2321 O O . ARG A 1 304 ? -7.406 7.350 -18.065 1.00 88.75 304 ARG A O 1
ATOM 2328 N N . GLY A 1 305 ? -6.403 7.459 -16.059 1.00 90.19 305 GLY A N 1
ATOM 2329 C CA . GLY A 1 305 ? -7.560 7.242 -15.229 1.00 90.19 305 GLY A CA 1
ATOM 2330 C C . GLY A 1 305 ? -7.848 5.781 -14.933 1.00 90.19 305 GLY A C 1
ATOM 2331 O O . GLY A 1 305 ? -7.747 4.913 -15.800 1.00 90.19 305 GLY A O 1
ATOM 2332 N N . ILE A 1 306 ? -8.246 5.524 -13.692 1.00 92.44 306 ILE A N 1
ATOM 2333 C CA . ILE A 1 306 ? -8.626 4.206 -13.198 1.00 92.44 306 ILE A CA 1
ATOM 2334 C C . ILE A 1 306 ? -10.097 4.252 -12.806 1.00 92.44 306 ILE A C 1
ATOM 2336 O O . ILE A 1 306 ? -10.521 5.050 -11.974 1.00 92.44 306 ILE A O 1
ATOM 2340 N N . LYS A 1 307 ? -10.892 3.371 -13.415 1.00 91.88 307 LYS A N 1
ATOM 2341 C CA . LYS A 1 307 ? -12.305 3.229 -13.064 1.00 91.88 307 LYS A CA 1
ATOM 2342 C C . LYS A 1 307 ? -12.422 2.514 -11.725 1.00 91.88 307 LYS A C 1
ATOM 2344 O O . LYS A 1 307 ? -11.939 1.392 -11.581 1.00 91.88 307 LYS A O 1
ATOM 2349 N N . LEU A 1 308 ? -13.095 3.160 -10.783 1.00 93.38 308 LEU A N 1
ATOM 2350 C CA . LEU A 1 308 ? -13.455 2.598 -9.490 1.00 93.38 308 LEU A CA 1
ATOM 2351 C C . LEU A 1 308 ? -14.963 2.717 -9.297 1.00 93.38 308 LEU A C 1
ATOM 2353 O O . LEU A 1 308 ? -15.614 3.604 -9.852 1.00 93.38 308 LEU A O 1
ATOM 2357 N N . HIS A 1 309 ? -15.512 1.786 -8.529 1.00 92.69 309 HIS A N 1
ATOM 2358 C CA . HIS A 1 309 ? -16.939 1.703 -8.270 1.00 92.69 309 HIS A CA 1
ATOM 2359 C C . HIS A 1 309 ? -17.167 1.511 -6.782 1.00 92.69 309 HIS A C 1
ATOM 2361 O O . HIS A 1 309 ? -16.628 0.575 -6.193 1.00 92.69 309 HIS A O 1
ATOM 2367 N N . GLN A 1 310 ? -18.000 2.353 -6.182 1.00 93.25 310 GLN A N 1
ATOM 2368 C CA . GLN A 1 310 ? -18.419 2.214 -4.795 1.00 93.25 310 GLN A CA 1
ATOM 2369 C C . GLN A 1 310 ? -19.930 2.005 -4.732 1.00 93.25 310 GLN A C 1
ATOM 2371 O O . GLN A 1 310 ? -20.695 2.594 -5.496 1.00 93.25 310 GLN A O 1
ATOM 2376 N N . GLY A 1 311 ? -20.361 1.141 -3.818 1.00 91.56 311 GLY A N 1
ATOM 2377 C CA . GLY A 1 311 ? -21.765 0.987 -3.466 1.00 91.56 311 GLY A CA 1
ATOM 2378 C C . GLY A 1 311 ? -22.307 2.242 -2.787 1.00 91.56 311 GLY A C 1
ATOM 2379 O O . GLY A 1 311 ? -21.572 3.180 -2.485 1.00 91.56 311 GLY A O 1
ATOM 2380 N N . ARG A 1 312 ? -23.610 2.268 -2.515 1.00 91.06 312 ARG A N 1
ATOM 2381 C CA . ARG A 1 312 ? -24.233 3.392 -1.808 1.00 91.06 312 ARG A CA 1
ATOM 2382 C C . ARG A 1 312 ? -23.736 3.456 -0.358 1.00 91.06 312 ARG A C 1
ATOM 2384 O O . ARG A 1 312 ? -23.682 2.432 0.315 1.00 91.06 312 ARG A O 1
ATOM 2391 N N . LEU A 1 313 ? -23.430 4.663 0.111 1.00 90.69 313 LEU A N 1
ATOM 2392 C CA . LEU A 1 313 ? -23.177 4.980 1.516 1.00 90.69 313 LEU A CA 1
ATOM 2393 C C . LEU A 1 313 ? -24.197 6.025 1.963 1.00 90.69 313 LEU A C 1
ATOM 2395 O O . LEU A 1 313 ? -24.375 7.040 1.289 1.00 90.69 313 LEU A O 1
ATOM 2399 N N . ASP A 1 314 ? -24.868 5.779 3.083 1.00 91.00 314 ASP A N 1
ATOM 2400 C CA . ASP A 1 314 ? -25.692 6.794 3.731 1.00 91.00 314 ASP A CA 1
ATOM 2401 C C . ASP A 1 314 ? -24.793 7.670 4.615 1.00 91.00 314 ASP A C 1
ATOM 2403 O O . ASP A 1 314 ? -24.363 7.275 5.700 1.00 91.00 314 ASP A O 1
ATOM 2407 N N . ALA A 1 315 ? -24.467 8.866 4.119 1.00 89.25 315 ALA A N 1
ATOM 2408 C CA . ALA A 1 315 ? -23.620 9.810 4.840 1.00 89.25 315 ALA A CA 1
ATOM 2409 C C . ALA A 1 315 ? -24.256 10.267 6.164 1.00 89.25 315 ALA A C 1
ATOM 2411 O O . ALA A 1 315 ? -23.545 10.480 7.142 1.00 89.25 315 ALA A O 1
ATOM 2412 N N . THR A 1 316 ? -25.588 10.367 6.230 1.00 91.62 316 THR A N 1
ATOM 2413 C CA . THR A 1 316 ? -26.296 10.745 7.458 1.00 91.62 316 THR A CA 1
ATOM 2414 C C . THR A 1 316 ? -26.220 9.632 8.498 1.00 91.62 316 THR A C 1
ATOM 2416 O O . THR A 1 316 ? -26.006 9.902 9.682 1.00 91.62 316 THR A O 1
ATOM 2419 N N . GLU A 1 317 ? -26.371 8.375 8.081 1.00 94.00 317 GLU A N 1
ATOM 2420 C CA . GLU A 1 317 ? -26.165 7.226 8.966 1.00 94.00 317 GLU A CA 1
ATOM 2421 C C . GLU A 1 317 ? -24.726 7.180 9.489 1.00 94.00 317 GLU A C 1
ATOM 2423 O O . GLU A 1 317 ? -24.518 7.024 10.697 1.00 94.0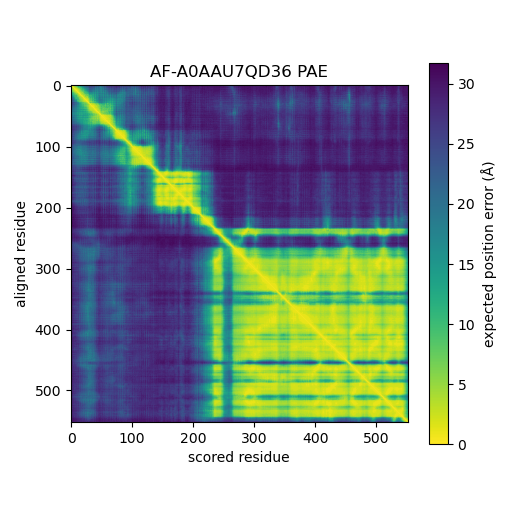0 317 GLU A O 1
ATOM 2428 N N . PHE A 1 318 ? -23.744 7.392 8.607 1.00 94.19 318 PHE A N 1
ATOM 2429 C CA . PHE A 1 318 ? -22.340 7.453 8.999 1.00 94.19 318 PHE A CA 1
ATOM 2430 C C . PHE A 1 318 ? -22.086 8.560 10.022 1.00 94.19 318 PHE A C 1
ATOM 2432 O O . PHE A 1 318 ? -21.499 8.290 11.066 1.00 94.19 318 PHE A O 1
ATOM 2439 N N . GLU A 1 319 ? -22.538 9.790 9.769 1.00 92.94 319 GLU A N 1
ATOM 2440 C CA . GLU A 1 319 ? -22.328 10.912 10.691 1.00 92.94 319 GLU A CA 1
ATOM 2441 C C . GLU A 1 319 ? -22.974 10.666 12.055 1.00 92.94 319 GLU A C 1
ATOM 2443 O O . GLU A 1 319 ? -22.364 10.959 13.085 1.00 92.94 319 GLU A O 1
ATOM 2448 N N . ARG A 1 320 ? -24.169 10.061 12.096 1.00 93.38 320 ARG A N 1
ATOM 2449 C CA . ARG A 1 320 ? -24.801 9.654 13.362 1.00 93.38 320 ARG A CA 1
ATOM 2450 C C . ARG A 1 320 ? -23.971 8.599 14.086 1.00 93.38 320 ARG A C 1
ATOM 2452 O O . ARG A 1 320 ? -23.769 8.714 15.294 1.00 93.38 320 ARG A O 1
ATOM 2459 N N . ALA A 1 321 ? -23.496 7.580 13.372 1.00 95.56 321 ALA A N 1
ATOM 2460 C CA . ALA A 1 321 ? -22.685 6.513 13.947 1.00 95.56 321 ALA A CA 1
ATOM 2461 C C . ALA A 1 321 ? -21.338 7.038 14.465 1.00 95.56 321 ALA A C 1
ATOM 2463 O O . ALA A 1 321 ? -20.966 6.771 15.608 1.00 95.56 321 ALA A O 1
ATOM 2464 N N . PHE A 1 322 ? -20.666 7.876 13.677 1.00 95.12 322 PHE A N 1
ATOM 2465 C CA . PHE A 1 322 ? -19.446 8.572 14.065 1.00 95.12 322 PHE A CA 1
ATOM 2466 C C . PHE A 1 322 ? -19.690 9.510 15.255 1.00 95.12 322 PHE A C 1
ATOM 2468 O O . PHE A 1 322 ? -18.888 9.569 16.184 1.00 95.12 322 PHE A O 1
ATOM 2475 N N . GLY A 1 323 ? -20.835 10.194 15.284 1.00 94.19 323 GLY A N 1
ATOM 2476 C CA . GLY A 1 323 ? -21.270 11.062 16.376 1.00 94.19 323 GLY A CA 1
ATOM 2477 C C . GLY A 1 323 ? -21.358 10.354 17.730 1.00 94.19 323 GLY A C 1
ATOM 2478 O O . GLY A 1 323 ? -21.029 10.975 18.744 1.00 94.19 323 GLY A O 1
ATOM 2479 N N . ARG A 1 324 ? -21.710 9.059 17.744 1.00 95.62 324 ARG A N 1
ATOM 2480 C CA . ARG A 1 324 ? -21.772 8.208 18.951 1.00 95.62 324 ARG A CA 1
ATOM 2481 C C . ARG A 1 324 ? -20.404 7.768 19.479 1.00 95.62 324 ARG A C 1
ATOM 2483 O O . ARG A 1 324 ? -20.328 7.278 20.604 1.00 95.62 324 ARG A O 1
ATOM 2490 N N . LEU A 1 325 ? -19.334 7.922 18.698 1.00 96.06 325 LEU A N 1
ATOM 2491 C CA . LEU A 1 325 ? -17.986 7.587 19.148 1.00 96.06 325 LEU A CA 1
ATOM 2492 C C . LEU A 1 325 ? -17.551 8.492 20.304 1.00 96.06 325 LEU A C 1
ATOM 2494 O O . LEU A 1 325 ? -17.904 9.674 20.380 1.00 96.06 325 LEU A O 1
ATOM 2498 N N . THR A 1 326 ? -16.710 7.947 21.177 1.00 95.62 326 THR A N 1
ATOM 2499 C CA . THR A 1 326 ? -16.077 8.721 22.246 1.00 95.62 326 THR A CA 1
ATOM 2500 C C . THR A 1 326 ? -15.159 9.805 21.662 1.00 95.62 326 THR A C 1
ATOM 2502 O O . THR A 1 326 ? -14.600 9.621 20.574 1.00 95.62 326 THR A O 1
ATOM 2505 N N . PRO A 1 327 ? -14.912 10.913 22.386 1.00 93.50 327 PRO A N 1
ATOM 2506 C CA . PRO A 1 327 ? -13.949 11.928 21.951 1.00 93.50 327 PRO A CA 1
ATOM 2507 C C . PRO A 1 327 ? -12.561 11.347 21.644 1.00 93.50 327 PRO A C 1
ATOM 2509 O O . PRO A 1 327 ? -11.905 11.777 20.700 1.00 93.50 327 PRO A O 1
ATOM 2512 N N . ARG A 1 328 ? -12.139 10.324 22.401 1.00 92.38 328 ARG A N 1
ATOM 2513 C CA . ARG A 1 328 ? -10.882 9.592 22.188 1.00 92.38 328 ARG A CA 1
ATOM 2514 C C . ARG A 1 328 ? -10.848 8.905 20.819 1.00 92.38 328 ARG A C 1
ATOM 2516 O O . ARG A 1 328 ? -9.914 9.126 20.057 1.00 92.38 328 ARG A O 1
ATOM 2523 N N . GLN A 1 329 ? -11.885 8.140 20.474 1.00 95.31 329 GLN A N 1
ATOM 2524 C CA . GLN A 1 329 ? -11.995 7.471 19.169 1.00 95.31 329 GLN A CA 1
ATOM 2525 C C . GLN A 1 329 ? -12.044 8.477 18.012 1.00 95.31 329 GLN A C 1
ATOM 2527 O O . GLN A 1 329 ? -11.307 8.323 17.041 1.00 95.31 329 GLN A O 1
ATOM 2532 N N . LYS A 1 330 ? -12.853 9.541 18.131 1.00 94.94 330 LYS A N 1
ATOM 2533 C CA . LYS A 1 330 ? -12.926 10.603 17.110 1.00 94.94 330 LYS A CA 1
ATOM 2534 C C . LYS A 1 330 ? -11.564 11.254 16.886 1.00 94.94 330 LYS A C 1
ATOM 2536 O O . LYS A 1 330 ? -11.138 11.416 15.747 1.00 94.94 330 LYS A O 1
ATOM 2541 N N . ASN A 1 331 ? -10.864 11.589 17.970 1.00 92.31 331 ASN A N 1
ATOM 2542 C CA . ASN A 1 331 ? -9.531 12.177 17.903 1.00 92.31 331 ASN A CA 1
ATOM 2543 C C . ASN A 1 331 ? -8.513 11.233 17.263 1.00 92.31 331 ASN A C 1
ATOM 2545 O O . ASN A 1 331 ? -7.715 11.699 16.462 1.00 92.31 331 ASN A O 1
ATOM 2549 N N . ALA A 1 332 ? -8.553 9.935 17.567 1.00 94.31 332 ALA A N 1
ATOM 2550 C CA . ALA A 1 332 ? -7.664 8.956 16.948 1.00 94.31 332 ALA A CA 1
ATOM 2551 C C . ALA A 1 332 ? -7.844 8.898 15.421 1.00 94.31 332 ALA A C 1
ATOM 2553 O O . ALA A 1 332 ? -6.865 8.992 14.683 1.00 94.31 332 ALA A O 1
ATOM 2554 N N . VAL A 1 333 ? -9.094 8.833 14.945 1.00 94.12 333 VAL A N 1
ATOM 2555 C CA . VAL A 1 333 ? -9.413 8.835 13.505 1.00 94.12 333 VAL A CA 1
ATOM 2556 C C . VAL A 1 333 ? -8.954 10.129 12.828 1.00 94.12 333 VAL A C 1
ATOM 2558 O O . VAL A 1 333 ? -8.297 10.098 11.790 1.00 94.12 333 VAL A O 1
ATOM 2561 N N . ARG A 1 334 ? -9.235 11.273 13.452 1.00 92.19 334 ARG A N 1
ATOM 2562 C CA . ARG A 1 334 ? -8.849 12.593 12.937 1.00 92.19 334 ARG A CA 1
ATOM 2563 C C . ARG A 1 334 ? -7.337 12.815 12.937 1.00 92.19 334 ARG A C 1
ATOM 2565 O O . ARG A 1 334 ? -6.818 13.478 12.051 1.00 92.19 334 ARG A O 1
ATOM 2572 N N . THR A 1 335 ? -6.624 12.269 13.922 1.00 90.81 335 THR A N 1
ATOM 2573 C CA . THR A 1 335 ? -5.156 12.303 13.986 1.00 90.81 335 THR A CA 1
ATOM 2574 C C . THR A 1 335 ? -4.525 11.384 12.936 1.00 90.81 335 THR A C 1
ATOM 2576 O O . THR A 1 335 ? -3.474 11.718 12.397 1.00 90.81 335 THR A O 1
ATOM 2579 N N . TRP A 1 336 ? -5.170 10.261 12.605 1.00 90.31 336 TRP A N 1
ATOM 2580 C CA . TRP A 1 336 ? -4.716 9.359 11.545 1.00 90.31 336 TRP A CA 1
ATOM 2581 C C . TRP A 1 336 ? -4.741 10.003 10.153 1.00 90.31 336 TRP A C 1
ATOM 2583 O O . TRP A 1 336 ? -3.761 9.893 9.421 1.00 90.31 336 TRP A O 1
ATOM 2593 N N . SER A 1 337 ? -5.835 10.692 9.814 1.00 85.81 337 SER A N 1
ATOM 2594 C CA . SER A 1 337 ? -6.044 11.351 8.510 1.00 85.81 337 SER A CA 1
ATOM 2595 C C . SER A 1 337 ? -5.579 12.821 8.503 1.00 85.81 337 SER A C 1
ATOM 2597 O O . SER A 1 337 ? -6.010 13.631 7.683 1.00 85.81 337 SER A O 1
ATOM 2599 N N . LEU A 1 338 ? -4.741 13.218 9.469 1.00 82.75 338 LEU A N 1
ATOM 2600 C CA . LEU A 1 338 ? -4.328 14.610 9.622 1.00 82.75 338 LEU A CA 1
ATOM 2601 C C . LEU A 1 338 ? -3.350 15.025 8.516 1.00 82.75 338 LEU A C 1
ATOM 2603 O O . LEU A 1 338 ? -2.320 14.386 8.320 1.00 82.75 338 LEU A O 1
ATOM 2607 N N . ILE A 1 339 ? -3.623 16.162 7.875 1.00 70.25 339 ILE A N 1
ATOM 2608 C CA . ILE A 1 339 ? -2.670 16.874 7.019 1.00 70.25 339 ILE A CA 1
ATOM 2609 C C . ILE A 1 339 ? -2.371 18.223 7.675 1.00 70.25 339 ILE A C 1
ATOM 2611 O O . ILE A 1 339 ? -3.286 18.969 8.015 1.00 70.25 339 ILE A O 1
ATOM 2615 N N . GLU A 1 340 ? -1.088 18.527 7.875 1.00 63.53 340 GLU A N 1
ATOM 2616 C CA . GLU A 1 340 ? -0.622 19.682 8.663 1.00 63.53 340 GLU A CA 1
ATOM 2617 C C . GLU A 1 340 ? -1.053 21.047 8.101 1.00 63.53 340 GLU A C 1
ATOM 2619 O O . GLU A 1 340 ? -1.158 22.008 8.859 1.00 63.53 340 GLU A O 1
ATOM 2624 N N . ASP A 1 341 ? -1.321 21.129 6.795 1.00 61.81 341 ASP A N 1
ATOM 2625 C CA . ASP A 1 341 ? -1.693 22.370 6.103 1.00 61.81 341 ASP A CA 1
ATOM 2626 C C . ASP A 1 341 ? -3.216 22.602 6.022 1.00 61.81 341 ASP A C 1
ATOM 2628 O O . ASP A 1 341 ? -3.656 23.627 5.492 1.00 61.81 341 ASP A O 1
ATOM 2632 N N . ASP A 1 342 ? -4.042 21.679 6.533 1.00 62.53 342 ASP A N 1
ATOM 2633 C CA . ASP A 1 342 ? -5.494 21.865 6.555 1.00 62.53 342 ASP A CA 1
ATOM 2634 C C . ASP A 1 342 ? -5.937 22.616 7.821 1.00 62.53 342 ASP A C 1
ATOM 2636 O O . ASP A 1 342 ? -5.548 22.300 8.945 1.00 62.53 342 ASP A O 1
ATOM 2640 N N . VAL A 1 343 ? -6.785 23.627 7.638 1.00 65.38 343 VAL A N 1
ATOM 2641 C CA . VAL A 1 343 ? -7.316 24.493 8.703 1.00 65.38 343 VAL A CA 1
ATOM 2642 C C . VAL A 1 343 ? -8.834 24.381 8.850 1.00 65.38 343 VAL A C 1
ATOM 2644 O O . VAL A 1 343 ? -9.433 25.089 9.662 1.00 65.38 343 VAL A O 1
ATOM 2647 N N . ARG A 1 344 ? -9.488 23.502 8.080 1.00 73.69 344 ARG A N 1
ATOM 2648 C CA . ARG A 1 344 ? -10.945 23.320 8.138 1.00 73.69 344 ARG A CA 1
ATOM 2649 C C . ARG A 1 344 ? -11.370 22.667 9.449 1.00 73.69 344 ARG A C 1
ATOM 2651 O O . ARG A 1 344 ? -10.738 21.728 9.923 1.00 73.69 344 ARG A O 1
ATOM 2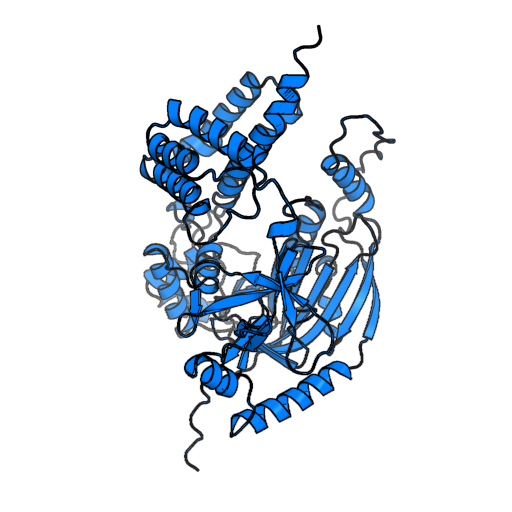658 N N . SER A 1 345 ? -12.462 23.171 10.018 1.00 80.06 345 SER A N 1
ATOM 2659 C CA . SER A 1 345 ? -13.101 22.567 11.191 1.00 80.06 345 SER A CA 1
ATOM 2660 C C . SER A 1 345 ? -13.966 21.375 10.790 1.00 80.06 345 SER A C 1
ATOM 2662 O O . SER A 1 345 ? -14.444 21.295 9.656 1.00 80.06 345 SER A O 1
ATOM 2664 N N . TYR A 1 346 ? -14.171 20.464 11.735 1.00 83.69 346 TYR A N 1
ATOM 2665 C CA . TYR A 1 346 ? -15.035 19.303 11.567 1.00 83.69 346 TYR A CA 1
ATOM 2666 C C . TYR A 1 346 ? -16.519 19.692 11.664 1.00 83.69 346 TYR A C 1
ATOM 2668 O O . TYR A 1 346 ? -16.868 20.729 12.233 1.00 83.69 346 TYR A O 1
ATOM 2676 N N . SER A 1 347 ? -17.408 18.850 11.134 1.00 83.75 347 SER A N 1
ATOM 2677 C CA . SER A 1 347 ? -18.858 19.084 11.089 1.00 83.75 347 SER A CA 1
ATOM 2678 C C . SER A 1 347 ? -19.511 19.159 12.474 1.00 83.75 347 SER A C 1
ATOM 2680 O O . SER A 1 347 ? -20.558 19.780 12.623 1.00 83.75 347 SER A O 1
ATOM 2682 N N . ASP A 1 348 ? -18.869 18.602 13.504 1.00 83.06 348 ASP A N 1
ATOM 2683 C CA . ASP A 1 348 ? -19.288 18.717 14.907 1.00 83.06 348 ASP A CA 1
ATOM 2684 C C . ASP A 1 348 ? -18.758 19.980 15.615 1.00 83.06 348 ASP A C 1
ATOM 2686 O O . ASP A 1 348 ? -18.909 20.116 16.829 1.00 83.06 348 ASP A O 1
ATOM 2690 N N . GLY A 1 349 ? -18.120 20.894 14.878 1.00 82.25 349 GLY A N 1
ATOM 2691 C CA . GLY A 1 349 ? -17.554 22.137 15.404 1.00 82.25 349 GLY A CA 1
ATOM 2692 C C . GLY A 1 349 ? -16.173 21.985 16.047 1.00 82.25 349 GLY A C 1
ATOM 2693 O O . GLY A 1 349 ? -15.602 22.982 16.491 1.00 82.25 349 GLY A O 1
ATOM 2694 N N . THR A 1 350 ? -15.601 20.776 16.087 1.00 84.06 350 THR A N 1
ATOM 2695 C CA . THR A 1 350 ? -14.225 20.585 16.571 1.00 84.06 350 THR A CA 1
ATOM 2696 C C . THR A 1 350 ? -13.250 21.299 15.623 1.00 84.06 350 THR A C 1
ATOM 2698 O O . THR A 1 350 ? -13.343 21.105 14.407 1.00 84.06 350 THR A O 1
ATOM 2701 N N . PRO A 1 351 ? -12.292 22.103 16.122 1.00 79.69 351 PRO A N 1
ATOM 2702 C CA . PRO A 1 351 ? -11.279 22.709 15.265 1.00 79.69 351 PRO A CA 1
ATOM 2703 C C . PRO A 1 351 ? -10.345 21.644 14.679 1.00 79.69 351 PRO A C 1
ATOM 2705 O O . PRO A 1 351 ? -10.222 20.535 15.209 1.00 79.69 351 PRO A O 1
ATOM 2708 N N . ASN A 1 352 ? -9.648 21.990 13.595 1.00 76.56 352 ASN A N 1
ATOM 2709 C CA . ASN A 1 352 ? -8.641 21.102 13.026 1.00 76.56 352 ASN A CA 1
ATOM 2710 C C . ASN A 1 352 ? -7.576 20.763 14.081 1.00 76.56 352 ASN A C 1
ATOM 2712 O O . ASN A 1 352 ? -7.071 21.647 14.771 1.00 76.56 352 ASN A O 1
ATOM 2716 N N . LEU A 1 353 ? -7.193 19.493 14.185 1.00 77.81 353 LEU A N 1
ATOM 2717 C CA . LEU A 1 353 ? -6.209 19.046 15.168 1.00 77.81 353 LEU A CA 1
ATOM 2718 C C . LEU A 1 353 ? -4.809 19.630 14.910 1.00 77.81 353 LEU A C 1
ATOM 2720 O O . LEU A 1 353 ? -4.042 19.772 15.863 1.00 77.81 353 LEU A O 1
ATOM 2724 N N . ALA A 1 354 ? -4.504 20.046 13.675 1.00 66.62 354 ALA A N 1
ATOM 2725 C CA . ALA A 1 354 ? -3.285 20.788 13.352 1.00 66.62 354 ALA A CA 1
ATOM 2726 C C . ALA A 1 354 ? -3.214 22.126 14.112 1.00 66.62 354 ALA A C 1
ATOM 2728 O O . ALA A 1 354 ? -2.157 22.501 14.615 1.00 66.62 354 ALA A O 1
ATOM 2729 N N . THR A 1 355 ? -4.353 22.802 14.321 1.00 62.94 355 THR A N 1
ATOM 2730 C CA . THR A 1 355 ? -4.408 24.028 15.144 1.00 62.94 355 THR A CA 1
ATOM 2731 C C . THR A 1 355 ? -4.193 23.773 16.639 1.00 62.94 355 THR A C 1
ATOM 2733 O O . THR A 1 355 ? -3.950 24.709 17.398 1.00 62.94 355 THR A O 1
ATOM 2736 N N . LEU A 1 356 ? -4.232 22.505 17.061 1.00 65.38 356 LEU A N 1
ATOM 2737 C CA . LEU A 1 356 ? -3.962 22.052 18.425 1.00 65.38 356 LEU A CA 1
ATOM 2738 C C . LEU A 1 356 ? -2.549 21.455 18.572 1.00 65.38 356 LEU A C 1
ATOM 2740 O O . LEU A 1 356 ? -2.293 20.732 19.534 1.00 65.38 356 LEU A O 1
ATOM 2744 N N . ASN A 1 357 ? -1.638 21.735 17.630 1.00 68.50 357 ASN A N 1
ATOM 2745 C CA . ASN A 1 357 ? -0.262 21.219 17.588 1.00 68.50 357 ASN A CA 1
ATOM 2746 C C . ASN A 1 357 ? -0.149 19.682 17.551 1.00 68.50 357 ASN A C 1
ATOM 2748 O O . ASN A 1 357 ? 0.886 19.131 17.930 1.00 68.50 357 ASN A O 1
ATOM 2752 N N . LYS A 1 358 ? -1.184 18.968 17.089 1.00 74.56 358 LYS A N 1
ATOM 2753 C CA . LYS A 1 358 ? -1.068 17.528 16.822 1.00 74.56 358 LYS A CA 1
ATOM 2754 C C . LYS A 1 358 ? -0.365 17.293 15.485 1.00 74.56 358 LYS A C 1
ATOM 2756 O O . LYS A 1 358 ? -0.564 18.052 14.541 1.00 74.56 358 LYS A O 1
ATOM 2761 N N . ARG A 1 359 ? 0.439 16.230 15.411 1.00 73.44 359 ARG A N 1
ATOM 2762 C CA . ARG A 1 359 ? 1.171 15.812 14.203 1.00 73.44 359 ARG A CA 1
ATOM 2763 C C . ARG A 1 359 ? 0.525 14.562 13.591 1.00 73.44 359 ARG A C 1
ATOM 2765 O O . ARG A 1 359 ? -0.079 13.789 14.341 1.00 73.44 359 ARG A O 1
ATOM 2772 N N . PRO A 1 360 ? 0.623 14.354 12.267 1.00 78.62 360 PRO A N 1
ATOM 2773 C CA . PRO A 1 360 ? 0.276 13.071 11.663 1.00 78.62 360 PRO A CA 1
ATOM 2774 C C . PRO A 1 360 ? 1.175 11.965 12.230 1.00 78.62 360 PRO A C 1
ATOM 2776 O O . PRO A 1 360 ? 2.355 12.195 12.479 1.00 78.62 360 PRO A O 1
ATOM 2779 N N . VAL A 1 361 ? 0.603 10.781 12.461 1.00 87.00 361 VAL A N 1
ATOM 2780 C CA . VAL A 1 361 ? 1.305 9.621 13.064 1.00 87.00 361 VAL A CA 1
ATOM 2781 C C . VAL A 1 361 ? 1.091 8.316 12.287 1.00 87.00 361 VAL A C 1
ATOM 2783 O O . VAL A 1 361 ? 1.489 7.236 12.728 1.00 87.00 361 VAL A O 1
ATOM 2786 N N . ASN A 1 362 ? 0.403 8.379 11.144 1.00 87.00 362 ASN A N 1
ATOM 2787 C CA . ASN A 1 362 ? 0.026 7.202 10.359 1.00 87.00 362 ASN A CA 1
ATOM 2788 C C . ASN A 1 362 ? 1.253 6.429 9.843 1.00 87.00 362 ASN A C 1
ATOM 2790 O O . ASN A 1 362 ? 1.274 5.195 9.892 1.00 87.00 362 ASN A O 1
ATOM 2794 N N . VAL A 1 363 ? 2.291 7.138 9.388 1.00 85.69 363 VAL A N 1
ATOM 2795 C CA . VAL A 1 363 ? 3.549 6.553 8.902 1.00 85.69 363 VAL A CA 1
ATOM 2796 C C . VAL A 1 363 ? 4.315 5.892 10.048 1.00 85.69 363 VAL A C 1
ATOM 2798 O O . VAL A 1 363 ? 4.768 4.754 9.904 1.00 85.69 363 VAL A O 1
ATOM 2801 N N . GLU A 1 364 ? 4.423 6.565 11.190 1.00 90.06 364 GLU A N 1
ATOM 2802 C CA . GLU A 1 364 ? 5.152 6.119 12.378 1.00 90.06 364 GLU A CA 1
ATOM 2803 C C . GLU A 1 364 ? 4.519 4.867 12.990 1.00 90.06 364 GLU A C 1
ATOM 2805 O O . GLU A 1 364 ? 5.223 3.882 13.236 1.00 90.06 364 GLU A O 1
ATOM 2810 N N . ILE A 1 365 ? 3.193 4.866 13.172 1.00 93.31 365 ILE A N 1
ATOM 2811 C CA . ILE A 1 365 ? 2.445 3.711 13.687 1.00 93.31 365 ILE A CA 1
ATOM 2812 C C . ILE A 1 365 ? 2.645 2.509 12.763 1.00 93.31 365 ILE A C 1
ATOM 2814 O O . ILE A 1 365 ? 3.034 1.431 13.217 1.00 93.31 365 ILE A O 1
ATOM 2818 N N . ASN A 1 366 ? 2.444 2.681 11.453 1.00 93.31 366 ASN A N 1
ATOM 2819 C CA . ASN A 1 366 ? 2.598 1.584 10.501 1.00 93.31 366 ASN A CA 1
ATOM 2820 C C . ASN A 1 366 ? 4.043 1.091 10.381 1.00 93.31 366 ASN A C 1
ATOM 2822 O O . ASN A 1 366 ? 4.251 -0.106 10.163 1.00 93.31 366 ASN A O 1
ATOM 2826 N N . TYR A 1 367 ? 5.036 1.971 10.521 1.00 89.75 367 TYR A N 1
ATOM 2827 C CA . TYR A 1 367 ? 6.441 1.581 10.600 1.00 89.75 367 TYR A CA 1
ATOM 2828 C C . TYR A 1 367 ? 6.691 0.712 11.837 1.00 89.75 367 TYR A C 1
ATOM 2830 O O . TYR A 1 367 ? 7.197 -0.402 11.712 1.00 89.75 367 TYR A O 1
ATOM 2838 N N . LYS A 1 368 ? 6.268 1.169 13.020 1.00 93.50 368 LYS A N 1
ATOM 2839 C CA . LYS A 1 368 ? 6.474 0.447 14.283 1.00 93.50 368 LYS A CA 1
ATOM 2840 C C . LYS A 1 368 ? 5.754 -0.898 14.315 1.00 93.50 368 LYS A C 1
ATOM 2842 O O . LYS A 1 368 ? 6.360 -1.883 14.726 1.00 93.50 368 LYS A O 1
ATOM 2847 N N . LEU A 1 369 ? 4.527 -0.972 13.792 1.00 92.19 369 LEU A N 1
ATOM 2848 C CA . LEU A 1 369 ? 3.803 -2.237 13.625 1.00 92.19 369 LEU A CA 1
ATOM 2849 C C . LEU A 1 369 ? 4.588 -3.224 12.759 1.00 92.19 369 LEU A C 1
ATOM 2851 O O . LEU A 1 369 ? 4.725 -4.388 13.128 1.00 92.19 369 LEU A O 1
ATOM 2855 N N . ARG A 1 370 ? 5.117 -2.767 11.618 1.00 89.06 370 ARG A N 1
ATOM 2856 C CA . ARG A 1 370 ? 5.871 -3.617 10.688 1.00 89.06 370 ARG A CA 1
ATOM 2857 C C . ARG A 1 370 ? 7.170 -4.138 11.298 1.00 89.06 370 ARG A C 1
ATOM 2859 O O . ARG A 1 370 ? 7.481 -5.313 11.127 1.00 89.06 370 ARG A O 1
ATOM 2866 N N . GLU A 1 371 ? 7.905 -3.275 11.991 1.00 88.12 371 GLU A N 1
ATOM 2867 C CA . GLU A 1 371 ? 9.202 -3.611 12.589 1.00 88.12 371 GLU A CA 1
ATOM 2868 C C . GLU A 1 371 ? 9.076 -4.272 13.979 1.00 88.12 371 GLU A C 1
ATOM 2870 O O . GLU A 1 371 ? 10.079 -4.677 14.562 1.00 88.12 371 GLU A O 1
ATOM 2875 N N . GLY A 1 372 ? 7.861 -4.384 14.533 1.00 91.44 372 GLY A N 1
ATOM 2876 C CA . GLY A 1 372 ? 7.636 -4.911 15.883 1.00 91.44 372 GLY A CA 1
ATOM 2877 C C . GLY A 1 372 ? 8.217 -4.021 16.987 1.00 91.44 372 GLY A C 1
ATOM 2878 O O . GLY A 1 372 ? 8.643 -4.519 18.028 1.00 91.44 372 GLY A O 1
ATOM 2879 N N . LEU A 1 373 ? 8.275 -2.710 16.747 1.00 93.38 373 LEU A N 1
ATOM 2880 C CA . LEU A 1 373 ? 8.820 -1.725 17.677 1.00 93.38 373 LEU A CA 1
ATOM 2881 C C . LEU A 1 373 ? 7.732 -1.207 18.631 1.00 93.38 373 LEU A C 1
ATOM 2883 O O . LEU A 1 373 ? 6.568 -1.109 18.236 1.00 93.38 373 LEU A O 1
ATOM 2887 N N . PRO A 1 374 ? 8.092 -0.827 19.870 1.00 94.88 374 PRO A N 1
ATOM 2888 C CA . PRO A 1 374 ? 7.140 -0.241 20.803 1.00 94.88 374 PRO A CA 1
ATOM 2889 C C . PRO A 1 374 ? 6.650 1.131 20.317 1.00 94.88 374 PRO A C 1
ATOM 2891 O O . PRO A 1 374 ? 7.418 1.932 19.772 1.00 94.88 374 PRO A O 1
ATOM 2894 N N . MET A 1 375 ? 5.368 1.402 20.555 1.00 94.94 375 MET A N 1
ATOM 2895 C CA . MET A 1 375 ? 4.745 2.706 20.336 1.00 94.94 375 MET A CA 1
ATOM 2896 C C . MET A 1 375 ? 4.968 3.635 21.532 1.00 94.94 375 MET A C 1
ATOM 2898 O O . MET A 1 375 ? 5.136 3.183 22.667 1.00 94.94 375 MET A O 1
ATOM 2902 N N . THR A 1 376 ? 4.974 4.945 21.283 1.00 95.25 376 THR A N 1
ATOM 2903 C CA . THR A 1 376 ? 4.851 5.941 22.355 1.00 95.25 376 THR A CA 1
ATOM 2904 C C . THR A 1 376 ? 3.438 5.883 22.951 1.00 95.25 376 THR A C 1
ATOM 2906 O O . THR A 1 376 ? 2.526 5.368 22.302 1.00 95.25 376 THR A O 1
ATOM 2909 N N . PRO A 1 377 ? 3.204 6.426 24.160 1.00 94.69 377 PRO A N 1
ATOM 2910 C CA . PRO A 1 377 ? 1.856 6.478 24.728 1.00 94.69 377 PRO A CA 1
ATOM 2911 C C . PRO A 1 377 ? 0.834 7.172 23.816 1.00 94.69 377 PRO A C 1
ATOM 2913 O O . PRO A 1 377 ? -0.301 6.724 23.723 1.00 94.69 377 PRO A O 1
ATOM 2916 N N . GLU A 1 378 ? 1.244 8.227 23.107 1.00 91.56 378 GLU A N 1
ATOM 2917 C CA . GLU A 1 378 ? 0.388 8.963 22.166 1.00 91.56 378 GLU A CA 1
ATOM 2918 C C . GLU A 1 378 ? 0.046 8.133 20.922 1.00 91.56 378 GLU A C 1
ATOM 2920 O O . GLU A 1 378 ? -1.107 8.078 20.504 1.00 91.56 378 GLU A O 1
ATOM 2925 N N . GLU A 1 379 ? 1.030 7.444 20.343 1.00 94.50 379 GLU A N 1
ATOM 2926 C CA . GLU A 1 379 ? 0.812 6.548 19.202 1.00 94.50 379 GLU A CA 1
ATOM 2927 C C . GLU A 1 379 ? -0.064 5.352 19.582 1.00 94.50 379 GLU A C 1
ATOM 2929 O O . GLU A 1 379 ? -0.946 4.968 18.815 1.00 94.50 379 GLU A O 1
ATOM 2934 N N . GLN A 1 380 ? 0.151 4.786 20.775 1.00 96.19 380 GLN A N 1
ATOM 2935 C CA . GLN A 1 380 ? -0.667 3.698 21.302 1.00 96.19 380 GLN A CA 1
ATOM 2936 C C . GLN A 1 380 ? -2.112 4.161 21.519 1.00 96.19 380 GLN A C 1
ATOM 2938 O O . GLN A 1 380 ? -3.039 3.437 21.169 1.00 96.19 380 GLN A O 1
ATOM 2943 N N . ASP A 1 381 ? -2.312 5.380 22.029 1.00 95.31 381 ASP A N 1
ATOM 2944 C CA . ASP A 1 381 ? -3.640 5.972 22.207 1.00 95.31 381 ASP A CA 1
ATOM 2945 C C . ASP A 1 381 ? -4.400 6.100 20.881 1.00 95.31 381 ASP A C 1
ATOM 2947 O O . ASP A 1 381 ? -5.574 5.725 20.787 1.00 95.31 381 ASP A O 1
ATOM 2951 N N . VAL A 1 382 ? -3.709 6.570 19.837 1.00 95.69 382 VAL A N 1
ATOM 2952 C CA . VAL A 1 382 ? -4.258 6.654 18.479 1.00 95.69 382 VAL A CA 1
ATOM 2953 C C . VAL A 1 382 ? -4.553 5.258 17.931 1.00 95.69 382 VAL A C 1
ATOM 2955 O O . VAL A 1 382 ? -5.652 5.022 17.431 1.00 95.69 382 VAL A O 1
ATOM 2958 N N . TYR A 1 383 ? -3.623 4.311 18.052 1.00 96.38 383 TYR A N 1
ATOM 2959 C CA . TYR A 1 383 ? -3.820 2.943 17.575 1.00 96.38 383 TYR A CA 1
ATOM 2960 C C . TYR A 1 383 ? -5.024 2.261 18.246 1.00 96.38 383 TYR A C 1
ATOM 2962 O O . TYR A 1 383 ? -5.891 1.724 17.554 1.00 96.38 383 TYR A O 1
ATOM 2970 N N . ASP A 1 384 ? -5.133 2.336 19.574 1.00 96.81 384 ASP A N 1
ATOM 2971 C CA . ASP A 1 384 ? -6.251 1.760 20.328 1.00 96.81 384 ASP A CA 1
ATOM 2972 C C . ASP A 1 384 ? -7.586 2.402 19.923 1.00 96.81 384 ASP A C 1
ATOM 2974 O O . ASP A 1 384 ? -8.586 1.706 19.718 1.00 96.81 384 ASP A O 1
ATOM 2978 N N . GLY A 1 385 ? -7.601 3.729 19.754 1.00 97.38 385 GLY A N 1
ATOM 2979 C CA . GLY A 1 385 ? -8.773 4.465 19.284 1.00 97.38 385 GLY A CA 1
ATOM 2980 C C . GLY A 1 385 ? -9.209 4.059 17.872 1.00 97.38 385 GLY A C 1
ATOM 2981 O O . GLY A 1 385 ? -10.408 3.901 17.634 1.00 97.38 385 GLY A O 1
ATOM 2982 N N . LEU A 1 386 ? -8.260 3.822 16.960 1.00 96.75 386 LEU A N 1
ATOM 2983 C CA . LEU A 1 386 ? -8.530 3.327 15.604 1.00 96.75 386 LEU A CA 1
ATOM 2984 C C . LEU A 1 386 ? -9.064 1.895 15.610 1.00 96.75 386 LEU A C 1
ATOM 2986 O O . LEU A 1 386 ? -10.023 1.595 14.901 1.00 96.75 386 LEU A O 1
ATOM 2990 N N . MET A 1 387 ? -8.487 1.011 16.425 1.00 97.06 387 MET A N 1
ATOM 2991 C CA . MET A 1 387 ? -8.980 -0.362 16.551 1.00 97.06 387 MET A CA 1
ATOM 2992 C C . MET A 1 387 ? -10.403 -0.393 17.113 1.00 97.06 387 MET A C 1
ATOM 2994 O O . MET A 1 387 ? -11.244 -1.130 16.599 1.00 97.06 387 MET A O 1
ATOM 2998 N N . ALA A 1 388 ? -10.702 0.454 18.102 1.00 96.75 388 ALA A N 1
ATOM 2999 C CA . ALA A 1 388 ? -12.052 0.593 18.636 1.00 96.75 388 ALA A CA 1
ATOM 3000 C C . ALA A 1 388 ? -13.027 1.200 17.609 1.00 96.75 388 ALA A C 1
ATOM 3002 O O . ALA A 1 388 ? -14.177 0.777 17.544 1.00 96.75 388 ALA A O 1
ATOM 3003 N N . PHE A 1 389 ? -12.581 2.153 16.784 1.00 96.50 389 PHE A N 1
ATOM 3004 C CA . PHE A 1 389 ? -13.365 2.689 15.664 1.00 96.50 389 PHE A CA 1
ATOM 3005 C C . PHE A 1 389 ? -13.699 1.611 14.621 1.00 96.50 389 PHE A C 1
ATOM 3007 O O . PHE A 1 389 ? -14.850 1.482 14.220 1.00 96.50 389 PHE A O 1
ATOM 3014 N N . LEU A 1 390 ? -12.723 0.788 14.229 1.00 95.25 390 LEU A N 1
ATOM 3015 C CA . LEU A 1 390 ? -12.898 -0.285 13.240 1.00 95.25 390 LEU A CA 1
ATOM 3016 C C . LEU A 1 390 ? -13.795 -1.438 13.728 1.00 95.25 390 LEU A C 1
ATOM 3018 O O . LEU A 1 390 ? -14.340 -2.190 12.913 1.00 95.25 390 LEU A O 1
ATOM 3022 N N . GLN A 1 391 ? -13.917 -1.595 15.048 1.00 94.69 391 GLN A N 1
ATOM 3023 C CA . GLN A 1 391 ? -14.806 -2.558 15.702 1.00 94.69 391 GLN A CA 1
ATOM 3024 C C . GLN A 1 391 ? -16.197 -1.987 16.001 1.00 94.69 391 GLN A C 1
ATOM 3026 O O . GLN A 1 391 ? -17.108 -2.760 16.294 1.00 94.69 391 GLN A O 1
ATOM 3031 N N . ALA A 1 392 ? -16.366 -0.665 15.949 1.00 94.56 392 ALA A N 1
ATOM 3032 C CA . ALA A 1 392 ? -17.647 -0.023 16.192 1.00 94.56 392 ALA A CA 1
ATOM 3033 C C . ALA A 1 392 ? -18.634 -0.275 15.040 1.00 94.56 392 ALA A C 1
ATOM 3035 O O . ALA A 1 392 ? -18.253 -0.621 13.919 1.00 94.56 392 ALA A O 1
ATOM 3036 N N . ASP A 1 393 ? -19.917 -0.059 15.327 1.00 94.19 393 ASP A N 1
ATOM 3037 C CA . ASP A 1 393 ? -21.006 -0.121 14.351 1.00 94.19 393 ASP A CA 1
ATOM 3038 C C . ASP A 1 393 ? -21.018 1.144 13.474 1.00 94.19 393 ASP A C 1
ATOM 3040 O O . ASP A 1 393 ? -21.863 2.033 13.610 1.00 94.19 393 ASP A O 1
ATOM 3044 N N . ILE A 1 394 ? -19.976 1.269 12.650 1.00 94.88 394 ILE A N 1
ATOM 3045 C CA . ILE A 1 394 ? -19.791 2.325 11.655 1.00 94.88 394 ILE A CA 1
ATOM 3046 C C . ILE A 1 394 ? -20.122 1.738 10.278 1.00 94.88 394 ILE A C 1
ATOM 3048 O O . ILE A 1 394 ? -19.568 0.688 9.932 1.00 94.88 394 ILE A O 1
ATOM 3052 N N . PRO A 1 395 ? -20.968 2.404 9.464 1.00 94.50 395 PRO A N 1
ATOM 3053 C CA . PRO A 1 395 ? -21.279 1.949 8.116 1.00 94.50 395 PRO A CA 1
ATOM 3054 C C . PRO A 1 395 ? -20.014 1.732 7.284 1.00 94.50 395 PRO A C 1
ATOM 3056 O O . PRO A 1 395 ? -19.205 2.642 7.098 1.00 94.50 395 PRO A O 1
ATOM 3059 N N . LYS A 1 396 ? -19.853 0.510 6.776 1.00 93.69 396 LYS A N 1
ATOM 3060 C CA . LYS A 1 396 ? -18.785 0.132 5.845 1.00 93.69 396 LYS A CA 1
ATOM 3061 C C . LYS A 1 396 ? -19.313 0.243 4.429 1.00 93.69 396 LYS A C 1
ATOM 3063 O O . LYS A 1 396 ? -20.496 0.008 4.183 1.00 93.69 396 LYS A O 1
ATOM 3068 N N . GLN A 1 397 ? -18.438 0.572 3.491 1.00 93.88 397 GLN A N 1
ATOM 3069 C CA . GLN A 1 397 ? -18.824 0.692 2.094 1.00 93.88 397 GLN A CA 1
ATOM 3070 C C . GLN A 1 397 ? -18.162 -0.409 1.286 1.00 93.88 397 GLN A C 1
ATOM 3072 O O . GLN A 1 397 ? -16.959 -0.644 1.389 1.00 93.88 397 GLN A O 1
ATOM 3077 N N . ARG A 1 398 ? -18.977 -1.092 0.482 1.00 94.56 398 ARG A N 1
ATOM 3078 C CA . ARG A 1 398 ? -18.482 -2.057 -0.491 1.00 94.56 398 ARG A CA 1
ATOM 3079 C C . ARG A 1 398 ? -18.024 -1.326 -1.745 1.00 94.56 398 ARG A C 1
ATOM 3081 O O . ARG A 1 398 ? -18.734 -0.434 -2.209 1.00 94.56 398 ARG A O 1
ATOM 3088 N N . GLY A 1 399 ? -16.909 -1.726 -2.340 1.00 95.38 399 GLY A N 1
ATOM 3089 C CA . GLY A 1 399 ? -16.444 -1.083 -3.563 1.00 95.38 399 GLY A CA 1
ATOM 3090 C C . GLY A 1 399 ? -15.099 -1.566 -4.075 1.00 95.38 399 GLY A C 1
ATOM 3091 O O . GLY A 1 399 ? -14.587 -2.607 -3.665 1.00 95.38 399 GLY A O 1
ATOM 3092 N N . SER A 1 400 ? -14.565 -0.784 -5.007 1.00 95.88 400 SER A N 1
ATOM 3093 C CA . SER A 1 400 ? -13.215 -0.901 -5.541 1.00 95.88 400 SER A CA 1
ATOM 3094 C C . SER A 1 400 ? -12.371 0.248 -5.009 1.00 95.88 400 SER A C 1
ATOM 3096 O O . SER A 1 400 ? -12.829 1.392 -5.025 1.00 95.88 400 SER A O 1
ATOM 3098 N N . TYR A 1 401 ? -11.160 -0.045 -4.547 1.00 96.50 401 TYR A N 1
ATOM 3099 C CA . TYR A 1 401 ? -10.300 0.949 -3.902 1.00 96.50 401 TYR A CA 1
ATOM 3100 C C . TYR A 1 401 ? -8.868 0.871 -4.406 1.00 96.50 401 TYR A C 1
ATOM 3102 O O . TYR A 1 401 ? -8.408 -0.204 -4.791 1.00 96.50 401 TYR A O 1
ATOM 3110 N N . LEU A 1 402 ? -8.152 1.992 -4.350 1.00 96.00 402 LEU A N 1
ATOM 3111 C CA . LEU A 1 402 ? -6.749 2.083 -4.730 1.00 96.00 402 LEU A CA 1
ATOM 3112 C C . LEU A 1 402 ? -5.824 2.301 -3.543 1.00 96.00 402 LEU A C 1
ATOM 3114 O O . LEU A 1 402 ? -6.154 2.978 -2.572 1.00 96.00 402 LEU A O 1
ATOM 3118 N N . ARG A 1 403 ? -4.610 1.769 -3.660 1.00 94.81 403 ARG A N 1
ATOM 3119 C CA . ARG A 1 403 ? -3.485 2.121 -2.793 1.00 94.81 403 ARG A CA 1
ATOM 3120 C C . ARG A 1 403 ? -2.195 2.112 -3.584 1.00 94.81 403 ARG A C 1
ATOM 3122 O O . ARG A 1 403 ? -2.003 1.253 -4.437 1.00 94.81 403 ARG A O 1
ATOM 3129 N N . ILE A 1 404 ? -1.280 2.998 -3.213 1.00 92.19 404 ILE A N 1
ATOM 3130 C CA . ILE A 1 404 ? 0.092 2.982 -3.711 1.00 92.19 404 ILE A CA 1
ATOM 3131 C C . ILE A 1 404 ? 1.052 2.550 -2.603 1.00 92.19 404 ILE A C 1
ATOM 3133 O O . ILE A 1 404 ? 0.892 2.931 -1.442 1.00 92.19 404 ILE A O 1
ATOM 3137 N N . ALA A 1 405 ? 2.048 1.740 -2.960 1.00 92.19 405 ALA A N 1
ATOM 3138 C CA . ALA A 1 405 ? 3.232 1.509 -2.141 1.00 92.19 405 ALA A CA 1
ATOM 3139 C C . ALA A 1 405 ? 4.510 1.856 -2.906 1.00 92.19 405 ALA A C 1
ATOM 3141 O O . ALA A 1 405 ? 4.661 1.531 -4.083 1.00 92.19 405 ALA A O 1
ATOM 3142 N N . GLU A 1 406 ? 5.442 2.476 -2.191 1.00 90.12 406 GLU A N 1
ATOM 3143 C CA . GLU A 1 406 ? 6.746 2.892 -2.691 1.00 90.12 406 GLU A CA 1
ATOM 3144 C C . GLU A 1 406 ? 7.828 1.865 -2.377 1.00 90.12 406 GLU A C 1
ATOM 3146 O O . GLU A 1 406 ? 7.974 1.434 -1.230 1.00 90.12 406 GLU A O 1
ATOM 3151 N N . TYR A 1 407 ? 8.649 1.548 -3.375 1.00 89.44 407 TYR A N 1
ATOM 3152 C CA . TYR A 1 407 ? 9.837 0.723 -3.214 1.00 89.44 407 TYR A CA 1
ATOM 3153 C C . TYR A 1 407 ? 11.056 1.497 -3.695 1.00 89.44 407 TYR A C 1
ATOM 3155 O O . TYR A 1 407 ? 11.241 1.747 -4.886 1.00 89.44 407 TYR A O 1
ATOM 3163 N N . ARG A 1 408 ? 11.881 1.917 -2.737 1.00 86.50 408 ARG A N 1
ATOM 3164 C CA . ARG A 1 408 ? 13.143 2.613 -3.006 1.00 86.50 408 ARG A CA 1
ATOM 3165 C C . ARG A 1 408 ? 14.214 1.639 -3.472 1.00 86.50 408 ARG A C 1
ATOM 3167 O O . ARG A 1 408 ? 14.143 0.452 -3.161 1.00 86.50 408 ARG A O 1
ATOM 3174 N 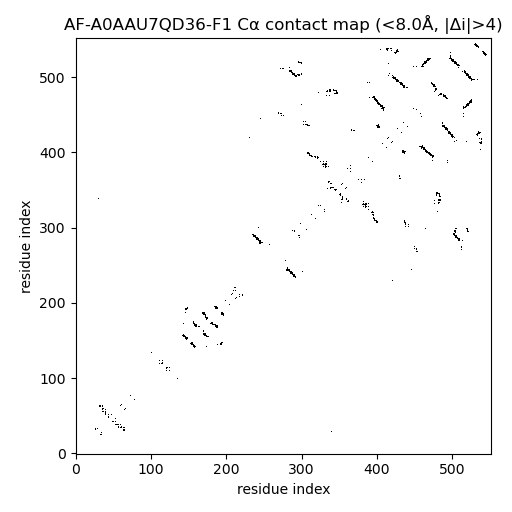N . HIS A 1 409 ? 15.222 2.168 -4.153 1.00 82.38 409 HIS A N 1
ATOM 3175 C CA . HIS A 1 409 ? 16.351 1.387 -4.635 1.00 82.38 409 HIS A CA 1
ATOM 3176 C C . HIS A 1 409 ? 16.964 0.494 -3.546 1.00 82.38 409 HIS A C 1
ATOM 3178 O O . HIS A 1 409 ? 17.193 0.932 -2.414 1.00 82.38 409 HIS A O 1
ATOM 3184 N N . GLY A 1 410 ? 17.182 -0.778 -3.886 1.00 80.44 410 GLY A N 1
ATOM 3185 C CA . GLY A 1 410 ? 17.757 -1.778 -2.981 1.00 80.44 410 GLY A CA 1
ATOM 3186 C C . GLY A 1 410 ? 16.789 -2.314 -1.920 1.00 80.44 410 GLY A C 1
ATOM 3187 O O . GLY A 1 410 ? 17.171 -3.175 -1.124 1.00 80.44 410 GLY A O 1
ATOM 3188 N N . ARG A 1 411 ? 15.533 -1.845 -1.887 1.00 83.69 411 ARG A N 1
ATOM 3189 C CA . ARG A 1 411 ? 14.477 -2.474 -1.085 1.00 83.69 411 ARG A CA 1
ATOM 3190 C C . ARG A 1 411 ? 13.862 -3.626 -1.863 1.00 83.69 411 ARG A C 1
ATOM 3192 O O . ARG A 1 411 ? 13.587 -3.525 -3.051 1.00 83.69 411 ARG A O 1
ATOM 3199 N N . HIS A 1 412 ? 13.609 -4.714 -1.148 1.00 88.56 412 HIS A N 1
ATOM 3200 C CA . HIS A 1 412 ? 12.969 -5.895 -1.706 1.00 88.56 412 HIS A CA 1
ATOM 3201 C C . HIS A 1 412 ? 11.541 -5.594 -2.176 1.00 88.56 412 HIS A C 1
ATOM 3203 O O . HIS A 1 412 ? 10.746 -5.0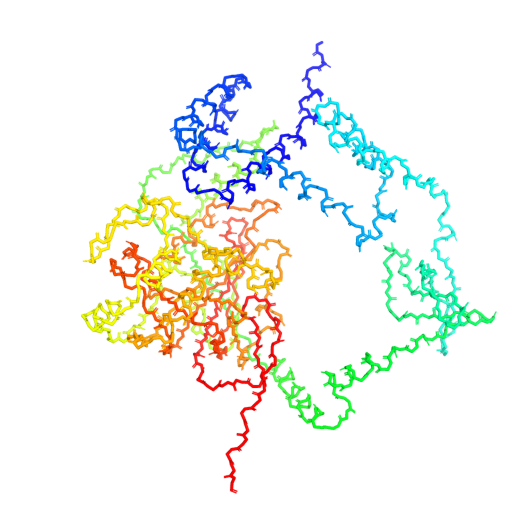39 -1.415 1.00 88.56 412 HIS A O 1
ATOM 3209 N N . ILE A 1 413 ? 11.223 -5.987 -3.410 1.00 92.06 413 ILE A N 1
ATOM 3210 C CA . ILE A 1 413 ? 9.890 -5.875 -4.009 1.00 92.06 413 ILE A CA 1
ATOM 3211 C C . ILE A 1 413 ? 9.321 -7.297 -4.098 1.00 92.06 413 ILE A C 1
ATOM 3213 O O . ILE A 1 413 ? 9.870 -8.105 -4.845 1.00 92.06 413 ILE A O 1
ATOM 3217 N N . PRO A 1 414 ? 8.230 -7.635 -3.390 1.00 92.75 414 PRO A N 1
ATOM 3218 C CA . PRO A 1 414 ? 7.787 -9.027 -3.297 1.00 92.75 414 PRO A CA 1
ATOM 3219 C C . PRO A 1 414 ? 7.041 -9.526 -4.545 1.00 92.75 414 PRO A C 1
ATOM 3221 O O . PRO A 1 414 ? 6.952 -10.726 -4.777 1.00 92.75 414 PRO A O 1
ATOM 3224 N N . TRP A 1 415 ? 6.496 -8.633 -5.370 1.00 93.12 415 TRP A N 1
ATOM 3225 C CA . TRP A 1 415 ? 5.599 -8.994 -6.477 1.00 93.12 415 TRP A CA 1
ATOM 3226 C C . TRP A 1 415 ? 6.250 -9.737 -7.652 1.00 93.12 415 TRP A C 1
ATOM 3228 O O . TRP A 1 415 ? 5.607 -10.627 -8.197 1.00 93.12 415 TRP A O 1
ATOM 3238 N N . PRO A 1 416 ? 7.501 -9.445 -8.053 1.00 86.94 416 PRO A N 1
ATOM 3239 C CA . PRO A 1 416 ? 8.141 -10.201 -9.126 1.00 86.94 416 PRO A CA 1
ATOM 3240 C C . PRO A 1 416 ? 8.573 -11.625 -8.734 1.00 86.94 416 PRO A C 1
ATOM 3242 O O . PRO A 1 416 ? 8.860 -12.423 -9.626 1.00 86.94 416 PRO A O 1
ATOM 3245 N N . HIS A 1 417 ? 8.686 -11.942 -7.435 1.00 84.62 417 HIS A N 1
ATOM 3246 C CA . HIS A 1 417 ? 9.409 -13.140 -6.973 1.00 84.62 417 HIS A CA 1
ATOM 3247 C C . HIS A 1 417 ? 8.701 -13.940 -5.873 1.00 84.62 417 HIS A C 1
ATOM 3249 O O . HIS A 1 417 ? 8.723 -15.169 -5.905 1.00 84.62 417 HIS A O 1
ATOM 3255 N N . ASP A 1 418 ? 8.056 -13.271 -4.920 1.00 90.75 418 ASP A N 1
ATOM 3256 C CA . ASP A 1 418 ? 7.557 -13.912 -3.702 1.00 90.75 418 ASP A CA 1
ATOM 3257 C C . ASP A 1 418 ? 6.051 -14.130 -3.716 1.00 90.75 418 ASP A C 1
ATOM 3259 O O . ASP A 1 418 ? 5.568 -15.075 -3.094 1.00 90.75 418 ASP A O 1
ATOM 3263 N N . ILE A 1 419 ? 5.295 -13.246 -4.368 1.00 94.62 419 ILE A N 1
ATOM 3264 C CA . ILE A 1 419 ? 3.831 -13.281 -4.398 1.00 94.62 419 ILE A CA 1
ATOM 3265 C C . ILE A 1 419 ? 3.370 -13.590 -5.818 1.00 94.62 419 ILE A C 1
ATOM 3267 O O . ILE A 1 419 ? 3.718 -12.888 -6.760 1.00 94.62 419 ILE A O 1
ATOM 3271 N N . ALA A 1 420 ? 2.545 -14.623 -5.958 1.00 92.44 420 ALA A N 1
ATOM 3272 C CA . ALA A 1 420 ? 1.990 -15.055 -7.231 1.00 92.44 420 ALA A CA 1
ATOM 3273 C C . ALA A 1 420 ? 0.463 -14.899 -7.262 1.00 92.44 420 ALA A C 1
ATOM 3275 O O . ALA A 1 420 ? -0.213 -14.821 -6.237 1.00 92.44 420 ALA A O 1
ATOM 3276 N N . VAL A 1 421 ? -0.111 -14.926 -8.466 1.00 93.81 421 VAL A N 1
ATOM 3277 C CA . VAL A 1 421 ? -1.569 -14.982 -8.650 1.00 93.81 421 VAL A CA 1
ATOM 3278 C C . VAL A 1 421 ? -2.173 -16.167 -7.882 1.00 93.81 421 VAL A C 1
ATOM 3280 O O . VAL A 1 421 ? -1.611 -17.260 -7.816 1.00 93.81 421 VAL A O 1
ATOM 3283 N N . GLY A 1 422 ? -3.340 -15.981 -7.284 1.00 93.25 422 GLY A N 1
ATOM 3284 C CA . GLY A 1 422 ? -4.011 -16.976 -6.453 1.00 93.25 422 GLY A CA 1
ATOM 3285 C C . GLY A 1 422 ? -3.452 -17.111 -5.035 1.00 93.25 422 GLY A C 1
ATOM 3286 O O . GLY A 1 422 ? -4.124 -17.735 -4.211 1.00 93.25 422 GLY A O 1
ATOM 3287 N N . ASP A 1 423 ? -2.294 -16.518 -4.719 1.00 95.44 423 ASP A N 1
ATOM 3288 C CA . ASP A 1 423 ? -1.868 -16.393 -3.327 1.00 95.44 423 ASP A CA 1
ATOM 3289 C C . ASP A 1 423 ? -2.873 -15.557 -2.534 1.00 95.44 423 ASP A C 1
ATOM 3291 O O . ASP A 1 423 ? -3.588 -14.704 -3.069 1.00 95.44 423 ASP A O 1
ATOM 3295 N N . ILE A 1 424 ? -2.908 -15.815 -1.230 1.00 97.19 424 ILE A N 1
ATOM 3296 C CA . ILE A 1 424 ? -3.636 -14.989 -0.279 1.00 97.19 424 ILE A CA 1
ATOM 3297 C C . ILE A 1 424 ? -2.630 -14.042 0.362 1.00 97.19 424 ILE A C 1
ATOM 3299 O O . ILE A 1 424 ? -1.610 -14.485 0.897 1.00 97.19 424 ILE A O 1
ATOM 3303 N N . VAL A 1 425 ? -2.917 -12.747 0.308 1.00 97.75 425 VAL A N 1
ATOM 3304 C CA . VAL A 1 425 ? -2.106 -11.686 0.897 1.00 97.75 425 VAL A CA 1
ATOM 3305 C C . VAL A 1 425 ? -2.850 -10.972 2.020 1.00 97.75 425 VAL A C 1
ATOM 3307 O O . VAL A 1 425 ? -4.072 -11.053 2.122 1.00 97.75 425 VAL A O 1
ATOM 3310 N N . THR A 1 426 ? -2.114 -10.274 2.878 1.00 97.44 426 THR A N 1
ATOM 3311 C CA . THR A 1 426 ? -2.659 -9.506 3.998 1.00 97.44 426 THR A CA 1
ATOM 3312 C C . THR A 1 426 ? -1.876 -8.220 4.238 1.00 97.44 426 THR A C 1
ATOM 3314 O O . THR A 1 426 ? -0.682 -8.140 3.941 1.00 97.44 426 THR A O 1
ATOM 3317 N N . ASN A 1 427 ? -2.545 -7.213 4.797 1.00 95.62 427 ASN A N 1
ATOM 3318 C CA . ASN A 1 427 ? -1.914 -5.990 5.295 1.00 95.62 427 ASN A CA 1
ATOM 3319 C C . ASN A 1 427 ? -1.304 -6.158 6.701 1.00 95.62 427 ASN A C 1
ATOM 3321 O O . ASN A 1 427 ? -0.628 -5.252 7.176 1.00 95.62 427 ASN A O 1
ATOM 3325 N N . TYR A 1 428 ? -1.519 -7.295 7.375 1.00 95.00 428 TYR A N 1
ATOM 3326 C CA . TYR A 1 428 ? -1.006 -7.539 8.727 1.00 95.00 428 TYR A CA 1
ATOM 3327 C C . TYR A 1 428 ? 0.530 -7.409 8.806 1.00 95.00 428 TYR A C 1
ATOM 3329 O O . TYR A 1 428 ? 1.216 -8.009 7.974 1.00 95.00 428 TYR A O 1
ATOM 3337 N N . PRO A 1 429 ? 1.091 -6.696 9.808 1.00 94.06 429 PRO A N 1
ATOM 3338 C CA . PRO A 1 429 ? 0.440 -6.165 11.020 1.00 94.06 429 PRO A CA 1
ATOM 3339 C C . PRO A 1 429 ? -0.126 -4.742 10.924 1.00 94.06 429 PRO A C 1
ATOM 3341 O O . PRO A 1 429 ? -0.576 -4.200 11.926 1.00 94.06 429 PRO A O 1
ATOM 3344 N N . GLN A 1 430 ? -0.100 -4.129 9.748 1.00 93.81 430 GLN A N 1
ATOM 3345 C CA . GLN A 1 430 ? -0.353 -2.703 9.563 1.00 93.81 430 GLN A CA 1
ATOM 3346 C C . GLN A 1 430 ? -1.844 -2.394 9.373 1.00 93.81 430 GLN A C 1
ATOM 3348 O O . GLN A 1 430 ? -2.604 -3.220 8.856 1.00 93.81 430 GLN A O 1
ATOM 3353 N N . LEU A 1 431 ? -2.249 -1.173 9.736 1.00 95.62 431 LEU A N 1
ATOM 3354 C CA . LEU A 1 431 ? -3.471 -0.576 9.197 1.00 95.62 431 LEU A CA 1
ATOM 3355 C C . LEU A 1 431 ? -3.207 -0.132 7.758 1.00 95.62 431 LEU A C 1
ATOM 3357 O O . LEU A 1 431 ? -2.072 0.176 7.382 1.00 95.62 431 LEU A O 1
ATOM 3361 N N . MET A 1 432 ? -4.248 -0.076 6.936 1.00 94.50 432 MET A N 1
ATOM 3362 C CA . MET A 1 432 ? -4.082 0.282 5.533 1.00 94.50 432 MET A CA 1
ATOM 3363 C C . MET A 1 432 ? -5.104 1.324 5.097 1.00 94.50 432 MET A C 1
ATOM 3365 O O . MET A 1 432 ? -6.298 1.055 5.095 1.00 94.50 432 MET A O 1
ATOM 3369 N N . SER A 1 433 ? -4.610 2.488 4.682 1.00 93.31 433 SER A N 1
ATOM 3370 C CA . SER A 1 433 ? -5.406 3.489 3.973 1.00 93.31 433 SER A CA 1
ATOM 3371 C C . SER A 1 433 ? -5.535 3.122 2.497 1.00 93.31 433 SER A C 1
ATOM 3373 O O . SER A 1 433 ? -4.542 2.736 1.861 1.00 93.31 433 SER A O 1
ATOM 3375 N N . VAL A 1 434 ? -6.745 3.248 1.966 1.00 94.50 434 VAL A N 1
ATOM 3376 C CA . VAL A 1 434 ? -7.079 3.089 0.546 1.00 94.50 434 VAL A CA 1
ATOM 3377 C C . VAL A 1 434 ? -7.968 4.257 0.107 1.00 94.50 434 VAL A C 1
ATOM 3379 O O . VAL A 1 434 ? -8.636 4.856 0.943 1.00 94.50 434 VAL A O 1
ATOM 3382 N N . SER A 1 435 ? -7.990 4.590 -1.180 1.00 93.38 435 SER A N 1
ATOM 3383 C CA . SER A 1 435 ? -8.822 5.665 -1.737 1.00 93.38 435 SER A CA 1
ATOM 3384 C C . SER A 1 435 ? -9.925 5.102 -2.632 1.00 93.38 435 SER A C 1
ATOM 3386 O O . SER A 1 435 ? -9.733 4.078 -3.294 1.00 93.38 435 SER A O 1
ATOM 3388 N N . ALA A 1 436 ? -11.088 5.753 -2.639 1.00 92.25 436 ALA A N 1
ATOM 3389 C CA . ALA A 1 436 ? -12.180 5.455 -3.567 1.00 92.25 436 ALA A CA 1
ATOM 3390 C C . ALA A 1 436 ? -12.037 6.144 -4.938 1.00 92.25 436 ALA A C 1
ATOM 3392 O O . ALA A 1 436 ? -12.841 5.862 -5.830 1.00 92.25 436 ALA A O 1
ATOM 3393 N N . ASP A 1 437 ? -11.032 7.002 -5.124 1.00 89.38 437 ASP A N 1
ATOM 3394 C CA . ASP A 1 437 ? -10.711 7.631 -6.404 1.00 89.38 437 ASP A CA 1
ATOM 3395 C C . ASP A 1 437 ? -9.253 7.378 -6.830 1.00 89.38 437 ASP A C 1
ATOM 3397 O O . ASP A 1 437 ? -8.496 6.645 -6.187 1.00 89.38 437 ASP A O 1
ATOM 3401 N N . ASP A 1 438 ? -8.882 7.929 -7.983 1.00 88.94 438 ASP A N 1
ATOM 3402 C CA . ASP A 1 438 ? -7.550 7.818 -8.565 1.00 88.94 438 ASP A CA 1
ATOM 3403 C C . ASP A 1 438 ? -6.771 9.143 -8.573 1.00 88.94 438 ASP A C 1
ATOM 3405 O O . ASP A 1 438 ? -5.664 9.190 -9.119 1.00 88.94 438 ASP A O 1
ATOM 3409 N N . GLN A 1 439 ? -7.299 10.212 -7.965 1.00 85.38 439 GLN A N 1
ATOM 3410 C CA . GLN A 1 439 ? -6.669 11.535 -7.991 1.00 85.38 439 GLN A CA 1
ATOM 3411 C C . GLN A 1 439 ? -5.330 11.514 -7.260 1.00 85.38 439 GLN A C 1
ATOM 3413 O O . GLN A 1 439 ? -4.319 11.970 -7.802 1.00 85.38 439 GLN A O 1
ATOM 3418 N N . PHE A 1 440 ? -5.304 10.903 -6.072 1.00 83.12 440 PHE A N 1
ATOM 3419 C CA . PHE A 1 440 ? -4.069 10.689 -5.319 1.00 83.12 440 PHE A CA 1
ATOM 3420 C C . PHE A 1 440 ? -3.048 9.889 -6.140 1.00 83.12 440 PHE A C 1
ATOM 3422 O O . PHE A 1 440 ? -1.869 10.237 -6.192 1.00 83.12 440 PHE A O 1
ATOM 3429 N N . ALA A 1 441 ? -3.501 8.843 -6.838 1.00 86.56 441 ALA A N 1
ATOM 3430 C CA . ALA A 1 441 ? -2.623 7.989 -7.628 1.00 86.56 441 ALA A CA 1
ATOM 3431 C C . ALA A 1 441 ? -2.008 8.718 -8.832 1.00 86.56 441 ALA A C 1
ATOM 3433 O O . ALA A 1 441 ? -0.824 8.531 -9.128 1.00 86.56 441 ALA A O 1
ATOM 3434 N N . ARG A 1 442 ? -2.791 9.573 -9.500 1.00 87.06 442 ARG A N 1
ATOM 3435 C CA . ARG A 1 442 ? -2.321 10.444 -10.587 1.00 87.06 442 ARG A CA 1
ATOM 3436 C C . ARG A 1 442 ? -1.277 11.432 -10.091 1.00 87.06 442 ARG A C 1
ATOM 3438 O O . ARG A 1 442 ? -0.174 11.466 -10.630 1.00 87.06 442 ARG A O 1
ATOM 3445 N N . LEU A 1 443 ? -1.602 12.168 -9.027 1.00 81.38 443 LEU A N 1
ATOM 3446 C CA . LEU A 1 443 ? -0.700 13.153 -8.434 1.00 81.38 443 LEU A CA 1
ATOM 3447 C C . LEU A 1 443 ? 0.620 12.501 -8.005 1.00 81.38 443 LEU A C 1
ATOM 3449 O O . LEU A 1 443 ? 1.697 13.035 -8.266 1.00 81.38 443 LEU A O 1
ATOM 3453 N N . PHE A 1 444 ? 0.542 11.318 -7.399 1.00 84.50 444 PHE A N 1
ATOM 3454 C CA . PHE A 1 444 ? 1.710 10.551 -6.993 1.00 84.50 444 PHE A CA 1
ATOM 3455 C C . PHE A 1 444 ? 2.588 10.143 -8.189 1.00 84.50 444 PHE A C 1
ATOM 3457 O O . PHE A 1 444 ? 3.810 10.317 -8.162 1.00 84.50 444 PHE A O 1
ATOM 3464 N N . ALA A 1 445 ? 1.987 9.614 -9.259 1.00 85.00 445 ALA A N 1
ATOM 3465 C CA . ALA A 1 445 ? 2.722 9.215 -10.457 1.00 85.00 445 ALA A CA 1
ATOM 3466 C C . ALA A 1 445 ? 3.413 10.412 -11.138 1.00 85.00 445 ALA A C 1
ATOM 3468 O O . ALA A 1 445 ? 4.575 10.304 -11.534 1.00 85.00 445 ALA A O 1
ATOM 3469 N N . GLU A 1 446 ? 2.747 11.567 -11.196 1.00 80.81 446 GLU A N 1
ATOM 3470 C CA . GLU A 1 446 ? 3.321 12.810 -11.722 1.00 80.81 446 GLU A CA 1
ATOM 3471 C C . GLU A 1 446 ? 4.500 13.302 -10.866 1.00 80.81 446 GLU A C 1
ATOM 3473 O O . GLU A 1 446 ? 5.590 13.556 -11.387 1.00 80.81 446 GLU A O 1
ATOM 3478 N N . GLN A 1 447 ? 4.326 13.384 -9.542 1.00 78.38 447 GLN A N 1
ATOM 3479 C CA . GLN A 1 447 ? 5.362 13.862 -8.616 1.00 78.38 447 GLN A CA 1
ATOM 3480 C C . GLN A 1 447 ? 6.593 12.953 -8.582 1.00 78.38 447 GLN A C 1
ATOM 3482 O O . GLN A 1 447 ? 7.735 13.429 -8.529 1.00 78.38 447 GLN A O 1
ATOM 3487 N N . THR A 1 448 ? 6.377 11.638 -8.611 1.00 78.94 448 THR A N 1
ATOM 3488 C CA . THR A 1 448 ? 7.486 10.683 -8.645 1.00 78.94 448 THR A CA 1
ATOM 3489 C C . THR A 1 448 ? 8.251 10.814 -9.944 1.00 78.94 448 THR A C 1
ATOM 3491 O O . THR A 1 448 ? 9.471 10.947 -9.890 1.00 78.94 448 THR A O 1
ATOM 3494 N N . ALA A 1 449 ? 7.562 10.905 -11.083 1.00 78.31 449 ALA A N 1
ATOM 3495 C CA . ALA A 1 449 ? 8.200 11.123 -12.372 1.00 78.31 449 ALA A CA 1
ATOM 3496 C C . ALA A 1 449 ? 9.036 12.412 -12.416 1.00 78.31 449 ALA A C 1
ATOM 3498 O O . ALA A 1 449 ? 10.111 12.395 -13.001 1.00 78.31 449 ALA A O 1
ATOM 3499 N N . GLU A 1 450 ? 8.630 13.494 -11.744 1.00 74.75 450 GLU A N 1
ATOM 3500 C CA . GLU A 1 450 ? 9.427 14.731 -11.649 1.00 74.75 450 GLU A CA 1
ATOM 3501 C C . GLU A 1 450 ? 10.647 14.643 -10.715 1.00 74.75 450 GLU A C 1
ATOM 3503 O O . GLU A 1 450 ? 11.611 15.403 -10.878 1.00 74.75 450 GLU A O 1
ATOM 3508 N N . SER A 1 451 ? 10.619 13.735 -9.737 1.00 70.81 451 SER A N 1
ATOM 3509 C CA . SER A 1 451 ? 11.676 13.602 -8.726 1.00 70.81 451 SER A CA 1
ATOM 3510 C C . SER A 1 451 ? 12.985 13.078 -9.326 1.00 70.81 451 SER A C 1
ATOM 3512 O O . SER A 1 451 ? 14.057 13.552 -8.948 1.00 70.81 451 SER A O 1
ATOM 3514 N N . GLY A 1 452 ? 12.889 12.188 -10.317 1.00 70.38 452 GLY A N 1
ATOM 3515 C CA . GLY A 1 452 ? 14.024 11.642 -11.059 1.00 70.38 452 GLY A CA 1
ATOM 3516 C C . GLY A 1 452 ? 14.863 10.593 -10.321 1.00 70.38 452 GLY A C 1
ATOM 3517 O O . GLY A 1 452 ? 14.596 10.269 -9.163 1.00 70.38 452 GLY A O 1
ATOM 3518 N N . PRO A 1 453 ? 15.880 10.031 -11.001 1.00 68.00 453 PRO A N 1
ATOM 3519 C CA . PRO A 1 453 ? 16.730 8.961 -10.495 1.00 68.00 453 PRO A CA 1
ATOM 3520 C C . PRO A 1 453 ? 17.800 9.527 -9.558 1.00 68.00 453 PRO A C 1
ATOM 3522 O O . PRO A 1 453 ? 18.972 9.615 -9.916 1.00 68.00 453 PRO A O 1
ATOM 3525 N N . ASP A 1 454 ? 17.408 9.958 -8.366 1.00 62.25 454 ASP A N 1
ATOM 3526 C CA . ASP A 1 454 ? 18.391 10.307 -7.343 1.00 62.25 454 ASP A CA 1
ATOM 3527 C C . ASP A 1 454 ? 19.167 9.043 -6.917 1.00 62.25 454 ASP A C 1
ATOM 3529 O O . ASP A 1 454 ? 18.566 8.008 -6.611 1.00 62.25 454 ASP A O 1
ATOM 3533 N N . VAL A 1 455 ? 20.502 9.100 -6.946 1.00 53.50 455 VAL A N 1
ATOM 3534 C CA . VAL A 1 455 ? 21.388 7.914 -7.006 1.00 53.50 455 VAL A CA 1
ATOM 3535 C C . VAL A 1 455 ? 21.424 7.128 -5.688 1.00 53.50 455 VAL A C 1
ATOM 3537 O O . VAL A 1 455 ? 21.671 5.925 -5.700 1.00 53.50 455 VAL A O 1
ATOM 3540 N N . GLU A 1 456 ? 21.124 7.765 -4.553 1.00 52.44 456 GLU A N 1
ATOM 3541 C CA . GLU A 1 456 ? 21.193 7.115 -3.233 1.00 52.44 456 GLU A CA 1
ATOM 3542 C C . GLU A 1 456 ? 19.820 6.815 -2.601 1.00 52.44 456 GLU A C 1
ATOM 3544 O O . GLU A 1 456 ? 19.742 6.024 -1.661 1.00 52.44 456 GLU A O 1
ATOM 3549 N N . GLN A 1 457 ? 18.726 7.415 -3.092 1.00 58.03 457 GLN A N 1
ATOM 3550 C CA . GLN A 1 457 ? 17.387 7.287 -2.481 1.00 58.03 457 GLN A CA 1
ATOM 3551 C C . GLN A 1 457 ? 16.222 7.172 -3.477 1.00 58.03 457 GLN A C 1
ATOM 3553 O O . GLN A 1 457 ? 15.062 7.175 -3.049 1.00 58.03 457 GLN A O 1
ATOM 3558 N N . GLY A 1 458 ? 16.502 7.070 -4.779 1.00 70.50 458 GLY A N 1
ATOM 3559 C CA . GLY A 1 458 ? 15.486 7.048 -5.826 1.00 70.50 458 GLY A CA 1
ATOM 3560 C C . GLY A 1 458 ? 14.455 5.926 -5.661 1.00 70.50 458 GLY A C 1
ATOM 3561 O O . GLY A 1 458 ? 14.764 4.806 -5.247 1.00 70.50 458 GLY A O 1
ATOM 3562 N N . LEU A 1 459 ? 13.206 6.239 -6.000 1.00 82.25 459 LEU A N 1
ATOM 3563 C CA . LEU A 1 459 ? 12.129 5.270 -6.170 1.00 82.25 459 LEU A CA 1
ATOM 3564 C C . LEU A 1 459 ? 12.477 4.293 -7.307 1.00 82.25 459 LEU A C 1
ATOM 3566 O O . LEU A 1 459 ? 12.591 4.685 -8.465 1.00 82.25 459 LEU A O 1
ATOM 3570 N N . GLU A 1 460 ? 12.643 3.014 -6.982 1.00 85.69 460 GLU A N 1
ATOM 3571 C CA . GLU A 1 460 ? 12.904 1.967 -7.974 1.00 85.69 460 GLU A CA 1
ATOM 3572 C C . GLU A 1 460 ? 11.608 1.540 -8.664 1.00 85.69 460 GLU A C 1
ATOM 3574 O O . GLU A 1 460 ? 11.555 1.410 -9.891 1.00 85.69 460 GLU A O 1
ATOM 3579 N N . ALA A 1 461 ? 10.559 1.359 -7.863 1.00 91.31 461 ALA A N 1
ATOM 3580 C CA . ALA A 1 461 ? 9.232 1.017 -8.332 1.00 91.31 461 ALA A CA 1
ATOM 3581 C C . ALA A 1 461 ? 8.158 1.610 -7.422 1.00 91.31 461 ALA A C 1
ATOM 3583 O O . ALA A 1 461 ? 8.364 1.776 -6.219 1.00 91.31 461 ALA A O 1
ATOM 3584 N N . PHE A 1 462 ? 6.974 1.832 -7.979 1.00 92.25 462 PHE A N 1
ATOM 3585 C CA . PHE A 1 462 ? 5.757 1.864 -7.176 1.00 92.25 462 PHE A CA 1
ATOM 3586 C C . PHE A 1 462 ? 4.844 0.705 -7.563 1.00 92.25 462 PHE A C 1
ATOM 3588 O O . PHE A 1 462 ? 4.859 0.217 -8.700 1.00 92.25 462 PHE A O 1
ATOM 3595 N N . VAL A 1 463 ? 4.035 0.284 -6.599 1.00 95.94 463 VAL A N 1
ATOM 3596 C CA . VAL A 1 463 ? 2.993 -0.723 -6.780 1.00 95.94 463 VAL A CA 1
ATOM 3597 C C . VAL A 1 463 ? 1.644 -0.057 -6.578 1.00 95.94 463 VAL A C 1
ATOM 3599 O O . VAL A 1 463 ? 1.437 0.595 -5.556 1.00 95.94 463 VAL A O 1
ATOM 3602 N N . ILE A 1 464 ? 0.740 -0.233 -7.535 1.00 97.25 464 ILE A N 1
ATOM 3603 C CA . ILE A 1 464 ? -0.655 0.189 -7.459 1.00 97.25 464 ILE A CA 1
ATOM 3604 C C . ILE A 1 464 ? -1.488 -1.055 -7.177 1.00 97.25 464 ILE A C 1
ATOM 3606 O O . ILE A 1 464 ? -1.522 -1.992 -7.975 1.00 97.25 464 ILE A O 1
ATOM 3610 N N . TYR A 1 465 ? -2.156 -1.057 -6.034 1.00 97.88 465 TYR A N 1
ATOM 3611 C CA . TYR A 1 465 ? -3.128 -2.070 -5.654 1.00 97.88 465 TYR A CA 1
ATOM 3612 C C . TYR A 1 465 ? -4.518 -1.576 -6.021 1.00 97.88 465 TYR A C 1
ATOM 3614 O O . TYR A 1 465 ? -4.889 -0.483 -5.593 1.00 97.88 465 TYR A O 1
ATOM 3622 N N . ARG A 1 466 ? -5.293 -2.390 -6.739 1.00 97.75 466 ARG A N 1
ATOM 3623 C CA . ARG A 1 466 ? -6.750 -2.250 -6.810 1.00 97.75 466 ARG A CA 1
ATOM 3624 C C . ARG A 1 466 ? -7.386 -3.384 -6.021 1.00 97.75 466 ARG A C 1
ATOM 3626 O O . ARG A 1 466 ? -7.161 -4.557 -6.319 1.00 97.75 466 ARG A O 1
ATOM 3633 N N . PHE A 1 467 ? -8.138 -3.020 -4.992 1.00 97.38 467 PHE A N 1
ATOM 3634 C CA . PHE A 1 467 ? -8.910 -3.945 -4.174 1.00 97.38 467 PHE A CA 1
ATOM 3635 C C . PHE A 1 467 ? -10.321 -3.997 -4.726 1.00 97.38 467 PHE A C 1
ATOM 3637 O O . PHE A 1 467 ? -11.092 -3.068 -4.505 1.00 97.38 467 PHE A O 1
ATOM 3644 N N . ASP A 1 468 ? -10.643 -5.060 -5.442 1.00 93.19 468 ASP A N 1
ATOM 3645 C CA . ASP A 1 468 ? -11.957 -5.294 -6.006 1.00 93.19 468 ASP A CA 1
ATOM 3646 C C . ASP A 1 468 ? -12.870 -5.940 -4.979 1.00 93.19 468 ASP A C 1
ATOM 3648 O O . ASP A 1 468 ? -12.482 -6.827 -4.208 1.00 93.19 468 ASP A O 1
ATOM 3652 N N . ASN A 1 469 ? -14.126 -5.505 -5.022 1.00 87.69 469 ASN A N 1
ATOM 3653 C CA . ASN A 1 469 ? -15.199 -6.079 -4.233 1.00 87.69 469 ASN A CA 1
ATOM 3654 C C . ASN A 1 469 ? -14.922 -6.074 -2.718 1.00 87.69 469 ASN A C 1
ATOM 3656 O O . ASN A 1 469 ? -15.441 -6.927 -1.994 1.00 87.69 469 ASN A O 1
ATOM 3660 N N . ALA A 1 470 ? -14.113 -5.120 -2.249 1.00 93.12 470 ALA A N 1
ATOM 3661 C CA . ALA A 1 470 ? -13.789 -4.963 -0.843 1.00 93.12 470 ALA A CA 1
ATOM 3662 C C . ALA A 1 470 ? -15.059 -4.592 -0.079 1.00 93.12 470 ALA A C 1
ATOM 3664 O O . ALA A 1 470 ? -15.815 -3.728 -0.516 1.00 93.12 470 ALA A O 1
ATOM 3665 N N . GLN A 1 471 ? -15.315 -5.276 1.029 1.00 89.44 471 GLN A N 1
ATOM 3666 C CA . GLN A 1 471 ? -16.537 -5.183 1.827 1.00 89.44 471 GLN A CA 1
ATOM 3667 C C . GLN A 1 471 ? -16.282 -4.527 3.183 1.00 89.44 471 GLN A C 1
ATOM 3669 O O . GLN A 1 471 ? -17.213 -4.009 3.800 1.00 89.44 471 GLN A O 1
ATOM 3674 N N . LYS A 1 472 ? -15.036 -4.567 3.673 1.00 86.88 472 LYS A N 1
ATOM 3675 C CA . LYS A 1 472 ? -14.690 -4.133 5.036 1.00 86.88 472 LYS A CA 1
ATOM 3676 C C . LYS A 1 472 ? -14.023 -2.755 5.107 1.00 86.88 472 LYS A C 1
ATOM 3678 O O . LYS A 1 472 ? -13.491 -2.396 6.158 1.00 86.88 472 LYS A O 1
ATOM 3683 N N . CYS A 1 473 ? -14.057 -1.976 4.029 1.00 93.12 473 CYS A N 1
ATOM 3684 C CA . CYS A 1 473 ? -13.506 -0.623 3.993 1.00 93.12 473 CYS A CA 1
ATOM 3685 C C . CYS A 1 473 ? -14.381 0.342 4.805 1.00 93.12 473 CYS A C 1
ATOM 3687 O O . CYS A 1 473 ? -15.570 0.513 4.524 1.00 93.12 473 CYS A O 1
ATOM 3689 N N . THR A 1 474 ? -13.786 0.980 5.815 1.00 95.88 474 THR A N 1
ATOM 3690 C CA . THR A 1 474 ? -14.480 1.941 6.685 1.00 95.88 474 THR A CA 1
ATOM 3691 C C . THR A 1 474 ? -14.188 3.363 6.194 1.00 95.88 474 THR A C 1
ATOM 3693 O O . THR A 1 474 ? -13.017 3.745 6.196 1.00 95.88 474 THR A O 1
ATOM 3696 N N . PRO A 1 475 ? -15.189 4.141 5.742 1.00 94.69 475 PRO A N 1
ATOM 3697 C CA . PRO A 1 475 ? -14.961 5.475 5.193 1.00 94.69 475 PRO A CA 1
ATOM 3698 C C . PRO A 1 475 ? -14.423 6.440 6.246 1.00 94.69 475 PRO A C 1
ATOM 3700 O O . PRO A 1 475 ? -14.882 6.441 7.389 1.00 94.69 475 PRO A O 1
ATOM 3703 N N . LEU A 1 476 ? -13.499 7.311 5.845 1.00 92.62 476 LEU A N 1
ATOM 3704 C CA . LEU A 1 476 ? -13.101 8.490 6.609 1.00 92.62 476 LEU A CA 1
ATOM 3705 C C . LEU A 1 476 ? -13.774 9.714 5.986 1.00 92.62 476 LEU A C 1
ATOM 3707 O O . LEU A 1 476 ? -13.131 10.520 5.317 1.00 92.62 476 LEU A O 1
ATOM 3711 N N . LEU A 1 477 ? -15.100 9.820 6.162 1.00 89.62 477 LEU A N 1
ATOM 3712 C CA . LEU A 1 477 ? -15.880 10.862 5.495 1.00 89.62 477 LEU A CA 1
ATOM 3713 C C . LEU A 1 477 ? -15.311 12.266 5.767 1.00 89.62 477 LEU A C 1
ATOM 3715 O O . LEU A 1 477 ? -15.045 12.596 6.934 1.00 89.62 477 LEU A O 1
ATOM 3719 N N . PRO A 1 478 ? -15.161 13.100 4.720 1.00 83.94 478 PRO A N 1
ATOM 3720 C CA . PRO A 1 478 ? -14.706 14.469 4.879 1.00 83.94 478 PRO A CA 1
ATOM 3721 C C . PRO A 1 478 ? -15.581 15.259 5.847 1.00 83.94 478 PRO A C 1
ATOM 3723 O O . PRO A 1 478 ? -16.790 15.050 5.926 1.00 83.94 478 PRO A O 1
ATOM 3726 N N . LEU A 1 479 ? -14.958 16.183 6.571 1.00 82.88 479 LEU A N 1
ATOM 3727 C CA . LEU A 1 479 ? -15.528 17.014 7.635 1.00 82.88 479 LEU A CA 1
ATOM 3728 C C . LEU A 1 479 ? -15.996 16.242 8.879 1.00 82.88 479 LEU A C 1
ATOM 3730 O O . LEU A 1 479 ? -15.951 16.803 9.966 1.00 82.88 479 LEU A O 1
ATOM 3734 N N . ALA A 1 480 ? -16.373 14.967 8.789 1.00 87.94 480 ALA A N 1
ATOM 3735 C CA . ALA A 1 480 ? -16.685 14.154 9.966 1.00 87.94 480 ALA A CA 1
ATOM 3736 C C . ALA A 1 480 ? -15.413 13.545 10.586 1.00 87.94 480 ALA A C 1
ATOM 3738 O O . ALA A 1 480 ? -15.071 13.813 11.748 1.00 87.94 480 ALA A O 1
ATOM 3739 N N . ALA A 1 481 ? -14.708 12.744 9.784 1.00 88.12 481 ALA A N 1
ATOM 3740 C CA . ALA A 1 481 ? -13.583 11.904 10.188 1.00 88.12 481 ALA A CA 1
ATOM 3741 C C . ALA A 1 481 ? -12.234 12.391 9.636 1.00 88.12 481 ALA A C 1
ATOM 3743 O O . ALA A 1 481 ? -11.218 12.215 10.304 1.00 88.12 481 ALA A O 1
ATOM 3744 N N . SER A 1 482 ? -12.228 13.036 8.466 1.00 85.38 482 SER A N 1
ATOM 3745 C CA . SER A 1 482 ? -11.040 13.642 7.852 1.00 85.38 482 SER A CA 1
ATOM 3746 C C . SER A 1 482 ? -11.273 15.124 7.560 1.00 85.38 482 SER A C 1
ATOM 3748 O O . SER A 1 482 ? -12.390 15.524 7.238 1.00 85.38 482 SER A O 1
ATOM 3750 N N . ALA A 1 483 ? -10.235 15.953 7.660 1.00 74.00 483 ALA A N 1
ATOM 3751 C CA . ALA A 1 483 ? -10.300 17.336 7.176 1.00 74.00 483 ALA A CA 1
ATOM 3752 C C . ALA A 1 483 ? -10.183 17.405 5.636 1.00 74.00 483 ALA A C 1
ATOM 3754 O O . ALA A 1 483 ? -10.722 18.312 4.992 1.00 74.00 483 ALA A O 1
ATOM 3755 N N . VAL A 1 484 ? -9.570 16.379 5.039 1.00 71.06 484 VAL A N 1
ATOM 3756 C CA . VAL A 1 484 ? -9.247 16.301 3.618 1.00 71.06 484 VAL A CA 1
ATOM 3757 C C . VAL A 1 484 ? -10.492 15.947 2.815 1.00 71.06 484 VAL A C 1
ATOM 3759 O O . VAL A 1 484 ? -11.180 14.965 3.076 1.00 71.06 484 VAL A O 1
ATOM 3762 N N . THR A 1 485 ? -10.793 16.757 1.801 1.00 68.12 485 THR A N 1
ATOM 3763 C CA . THR A 1 485 ? -12.033 16.623 1.008 1.00 68.12 485 THR A CA 1
ATOM 3764 C C . THR A 1 485 ? -11.866 15.901 -0.325 1.00 68.12 485 THR A C 1
ATOM 3766 O O . THR A 1 485 ? -12.870 15.573 -0.945 1.00 68.12 485 THR A O 1
ATOM 3769 N N . HIS A 1 486 ? -10.633 15.650 -0.768 1.00 68.25 486 HIS A N 1
ATOM 3770 C CA . HIS A 1 486 ? -10.340 15.181 -2.128 1.00 68.25 486 HIS A CA 1
ATOM 3771 C C . HIS A 1 486 ? -9.621 13.827 -2.199 1.00 68.25 486 HIS A C 1
ATOM 3773 O O . HIS A 1 486 ? -9.430 13.328 -3.293 1.00 68.25 486 HIS A O 1
ATOM 3779 N N . GLU A 1 487 ? -9.216 13.224 -1.077 1.00 67.75 487 GLU A N 1
ATOM 3780 C CA . GLU A 1 487 ? -8.545 11.909 -1.097 1.00 67.75 487 GLU A CA 1
ATOM 3781 C C . GLU A 1 487 ? -9.518 10.732 -0.955 1.00 67.75 487 GLU A C 1
ATOM 3783 O O . GLU A 1 487 ? -9.149 9.591 -1.232 1.00 67.75 487 GLU A O 1
ATOM 3788 N N . VAL A 1 488 ? -10.754 11.008 -0.513 1.00 85.12 488 VAL A N 1
ATOM 3789 C CA . VAL A 1 488 ? -11.837 10.031 -0.301 1.00 85.12 488 VAL A CA 1
ATOM 3790 C C . VAL A 1 488 ? -11.301 8.756 0.377 1.00 85.12 488 VAL A C 1
ATOM 3792 O O . VAL A 1 488 ? -11.406 7.645 -0.149 1.00 85.12 488 VAL A O 1
ATOM 3795 N N . GLU A 1 489 ? -10.637 8.951 1.523 1.00 90.25 489 GLU A N 1
ATOM 3796 C CA . GLU A 1 489 ? -9.877 7.924 2.240 1.00 90.25 489 GLU A CA 1
ATOM 3797 C C . GLU A 1 489 ? -10.795 6.917 2.955 1.00 90.25 489 GLU A C 1
ATOM 3799 O O . GLU A 1 489 ? -11.817 7.265 3.551 1.00 90.25 489 GLU A O 1
ATOM 3804 N N . TYR A 1 490 ? -10.391 5.648 2.940 1.00 94.81 490 TYR A N 1
ATOM 3805 C CA . TYR A 1 490 ? -10.985 4.555 3.701 1.00 94.81 490 TYR A CA 1
ATOM 3806 C C . TYR A 1 490 ? -9.902 3.839 4.488 1.00 94.81 490 TYR A C 1
ATOM 3808 O O . TYR A 1 490 ? -8.794 3.602 4.001 1.00 94.81 490 TYR A O 1
ATOM 3816 N N . LEU A 1 491 ? -10.268 3.412 5.689 1.00 95.69 491 LEU A N 1
ATOM 3817 C CA . LEU A 1 491 ? -9.416 2.626 6.554 1.00 95.69 491 LEU A CA 1
ATOM 3818 C C . LEU A 1 491 ? -9.765 1.140 6.452 1.00 95.69 491 LEU A C 1
ATOM 3820 O O . LEU A 1 491 ? -10.927 0.732 6.558 1.00 95.69 491 LEU A O 1
ATOM 3824 N N . VAL A 1 492 ? -8.729 0.327 6.278 1.00 95.31 492 VAL A N 1
ATOM 3825 C CA . VAL A 1 492 ? -8.791 -1.132 6.274 1.00 95.31 492 VAL A CA 1
ATOM 3826 C C . VAL A 1 492 ? -8.058 -1.659 7.503 1.00 95.31 492 VAL A C 1
ATOM 3828 O O . VAL A 1 492 ? -6.888 -1.340 7.745 1.00 95.31 492 VAL A O 1
ATOM 3831 N N . ALA A 1 493 ? -8.759 -2.488 8.276 1.00 95.12 493 ALA A N 1
ATOM 3832 C CA . ALA A 1 493 ? -8.240 -3.072 9.504 1.00 95.12 493 ALA A CA 1
ATOM 3833 C C . ALA A 1 493 ? -7.053 -4.017 9.239 1.00 95.12 493 ALA A C 1
ATOM 3835 O O . ALA A 1 493 ? -6.989 -4.642 8.171 1.00 95.12 493 ALA A O 1
ATOM 3836 N N . PRO A 1 494 ? -6.128 -4.187 10.202 1.00 94.00 494 PRO A N 1
ATOM 3837 C CA . PRO A 1 494 ? -5.126 -5.247 10.138 1.00 94.00 494 PRO A CA 1
ATOM 3838 C C . PRO A 1 494 ? -5.784 -6.627 10.015 1.00 94.00 494 PRO A C 1
ATOM 3840 O O . PRO A 1 494 ? -6.911 -6.827 10.467 1.00 94.00 494 PRO A O 1
ATOM 3843 N N . LYS A 1 495 ? -5.057 -7.604 9.458 1.00 93.69 495 LYS A N 1
ATOM 3844 C CA . LYS A 1 495 ? -5.578 -8.961 9.180 1.00 93.69 495 LYS A CA 1
ATOM 3845 C C . LYS A 1 495 ? -6.774 -8.959 8.222 1.00 93.69 495 LYS A C 1
ATOM 3847 O O . LYS A 1 495 ? -7.654 -9.810 8.323 1.00 93.69 495 LYS A O 1
ATOM 3852 N N . THR A 1 496 ? -6.794 -8.030 7.273 1.00 95.19 496 THR A N 1
ATOM 3853 C CA . THR A 1 496 ? -7.667 -8.160 6.103 1.00 95.19 496 THR A CA 1
ATOM 3854 C C . THR A 1 496 ? -6.949 -9.016 5.064 1.00 95.19 496 THR A C 1
ATOM 3856 O O . THR A 1 496 ? -5.722 -8.929 4.927 1.00 95.19 496 THR A O 1
ATOM 3859 N N . TYR A 1 497 ? -7.691 -9.887 4.386 1.00 95.88 497 TYR A N 1
ATOM 3860 C CA . TYR A 1 497 ? -7.143 -10.899 3.490 1.00 95.88 497 TYR A CA 1
ATOM 3861 C C . TYR A 1 497 ? -7.653 -10.692 2.074 1.00 95.88 497 TYR A C 1
ATOM 3863 O O . TYR A 1 497 ? -8.836 -10.434 1.860 1.00 95.88 497 TYR A O 1
ATOM 3871 N N . PHE A 1 498 ? -6.759 -10.857 1.107 1.00 97.31 498 PHE A N 1
ATOM 3872 C CA . PHE A 1 498 ? -7.082 -10.679 -0.298 1.00 97.31 498 PHE A CA 1
ATOM 3873 C C . PHE A 1 498 ? -6.495 -11.806 -1.131 1.00 97.31 498 PHE A C 1
ATOM 3875 O O . PHE A 1 498 ? -5.366 -12.230 -0.898 1.00 97.31 498 PHE A O 1
ATOM 3882 N N . ARG A 1 499 ? -7.236 -12.276 -2.129 1.00 97.25 499 ARG A N 1
ATOM 3883 C CA . ARG A 1 499 ? -6.719 -13.178 -3.154 1.00 97.25 499 ARG A CA 1
ATOM 3884 C C . ARG A 1 499 ? -6.130 -12.366 -4.298 1.00 97.25 499 ARG A C 1
ATOM 3886 O O . ARG A 1 499 ? -6.790 -11.472 -4.817 1.00 97.25 499 ARG A O 1
ATOM 3893 N N . VAL A 1 500 ? -4.924 -12.715 -4.731 1.00 97.56 500 VAL A N 1
ATOM 3894 C CA . VAL A 1 500 ? -4.299 -12.093 -5.904 1.00 97.56 500 VAL A CA 1
ATOM 3895 C C . VAL A 1 500 ? -4.984 -12.592 -7.177 1.00 97.56 500 VAL A C 1
ATOM 3897 O O . VAL A 1 500 ? -5.005 -13.794 -7.437 1.00 97.56 500 VAL A O 1
ATOM 3900 N N . LYS A 1 501 ? -5.550 -11.688 -7.975 1.00 96.62 501 LYS A N 1
ATOM 3901 C CA . LYS A 1 501 ? -6.255 -12.008 -9.230 1.00 96.62 501 LYS A CA 1
ATOM 3902 C C . LYS A 1 501 ? -5.367 -11.815 -10.450 1.00 96.62 501 LYS A C 1
ATOM 390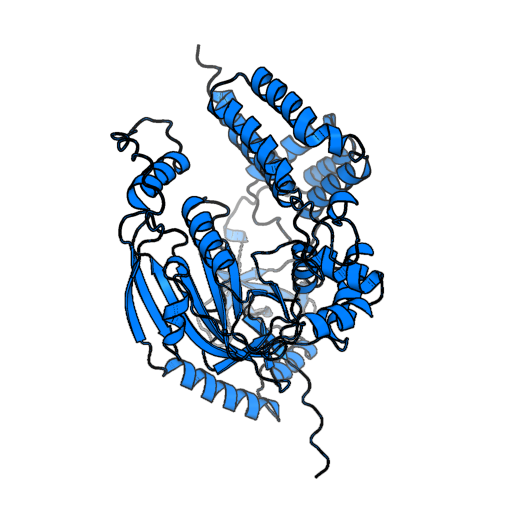4 O O . LYS A 1 501 ? -5.339 -12.676 -11.326 1.00 96.62 501 LYS A O 1
ATOM 3909 N N . GLY A 1 502 ? -4.607 -10.726 -10.462 1.00 96.19 502 GLY A N 1
ATOM 3910 C CA . GLY A 1 502 ? -3.731 -10.345 -11.561 1.00 96.19 502 GLY A CA 1
ATOM 3911 C C . GLY A 1 502 ? -2.538 -9.544 -11.063 1.00 96.19 502 GLY A C 1
ATOM 3912 O O . GLY A 1 502 ? -2.647 -8.802 -10.084 1.00 96.19 502 GLY A O 1
ATOM 3913 N N . ILE A 1 503 ? -1.397 -9.725 -11.717 1.00 97.38 503 ILE A N 1
ATOM 3914 C CA . ILE A 1 503 ? -0.186 -8.930 -11.510 1.00 97.38 503 ILE A CA 1
ATOM 3915 C C . ILE A 1 503 ? 0.300 -8.511 -12.894 1.00 97.38 503 ILE A C 1
ATOM 3917 O O . ILE A 1 503 ? 0.587 -9.371 -13.723 1.00 97.38 503 ILE A O 1
ATOM 3921 N N . SER A 1 504 ? 0.452 -7.215 -13.129 1.00 97.69 504 SER A N 1
ATOM 3922 C CA . SER A 1 504 ? 1.126 -6.684 -14.312 1.00 97.69 504 SER A CA 1
ATOM 3923 C C . SER A 1 504 ? 2.370 -5.921 -13.895 1.00 97.69 504 SER A C 1
ATOM 3925 O O . SER A 1 504 ? 2.333 -5.129 -12.957 1.00 97.69 504 SER A O 1
ATOM 3927 N N . ILE A 1 505 ? 3.474 -6.145 -14.596 1.00 96.62 505 ILE A N 1
ATOM 3928 C CA . ILE A 1 505 ? 4.754 -5.476 -14.366 1.00 96.62 505 ILE A CA 1
ATOM 3929 C C . ILE A 1 505 ? 5.114 -4.743 -15.648 1.00 96.62 505 ILE A C 1
ATOM 3931 O O . ILE A 1 505 ? 5.251 -5.375 -16.692 1.00 96.62 505 ILE A O 1
ATOM 3935 N N . ALA A 1 506 ? 5.242 -3.423 -15.564 1.00 95.62 506 ALA A N 1
ATOM 3936 C CA . ALA A 1 506 ? 5.650 -2.564 -16.661 1.00 95.62 506 ALA A CA 1
ATOM 3937 C C . ALA A 1 506 ? 7.076 -2.057 -16.449 1.00 95.62 506 ALA A C 1
ATOM 3939 O O . ALA A 1 506 ? 7.352 -1.375 -15.459 1.00 95.62 506 ALA A O 1
ATOM 3940 N N . ASP A 1 507 ? 7.944 -2.330 -17.418 1.00 93.06 507 ASP A N 1
ATOM 3941 C CA . ASP A 1 507 ? 9.318 -1.844 -17.465 1.00 93.06 507 ASP A CA 1
ATOM 3942 C C . ASP A 1 507 ? 9.459 -0.773 -18.558 1.00 93.06 507 ASP A C 1
ATOM 3944 O O . ASP A 1 507 ? 9.175 -0.990 -19.742 1.00 93.06 507 ASP A O 1
ATOM 3948 N N . GLY A 1 508 ? 9.870 0.424 -18.145 1.00 87.50 508 GLY A N 1
ATOM 3949 C CA . GLY A 1 508 ? 10.095 1.570 -19.016 1.00 87.50 508 GLY A CA 1
ATOM 3950 C C . GLY A 1 508 ? 11.373 1.420 -19.837 1.00 87.50 508 GLY A C 1
ATOM 3951 O O . GLY A 1 508 ? 12.455 1.210 -19.293 1.00 87.50 508 GLY A O 1
ATOM 3952 N N . ILE A 1 509 ? 11.263 1.594 -21.156 1.00 80.31 509 ILE A N 1
ATOM 3953 C CA . ILE A 1 509 ? 12.390 1.396 -22.087 1.00 80.31 509 ILE A CA 1
ATOM 3954 C C . ILE A 1 509 ? 13.306 2.638 -22.154 1.00 80.31 509 ILE A C 1
ATOM 3956 O O . ILE A 1 509 ? 14.490 2.537 -22.462 1.00 80.31 509 ILE A O 1
ATOM 3960 N N . SER A 1 510 ? 12.787 3.830 -21.842 1.00 73.44 510 SER A N 1
ATOM 3961 C CA .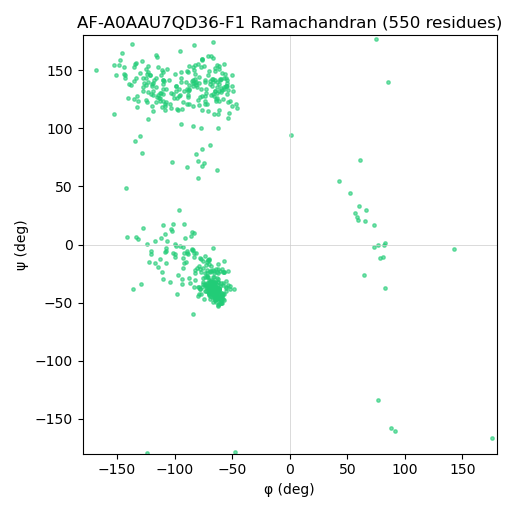 SER A 1 510 ? 13.542 5.093 -21.896 1.00 73.44 510 SER A CA 1
ATOM 3962 C C . SER A 1 510 ? 14.272 5.406 -20.580 1.00 73.44 510 SER A C 1
ATOM 3964 O O . SER A 1 510 ? 13.815 5.075 -19.486 1.00 73.44 510 SER A O 1
ATOM 3966 N N . GLN A 1 511 ? 15.422 6.080 -20.677 1.00 68.94 511 GLN A N 1
ATOM 3967 C CA . GLN A 1 511 ? 16.190 6.596 -19.531 1.00 68.94 511 GLN A CA 1
ATOM 3968 C C . GLN A 1 511 ? 15.528 7.791 -18.820 1.00 68.94 511 GLN A C 1
ATOM 3970 O O . GLN A 1 511 ? 15.913 8.138 -17.706 1.00 68.94 511 GLN A O 1
ATOM 3975 N N . TYR A 1 512 ? 14.512 8.394 -19.442 1.00 71.25 512 TYR A N 1
ATOM 3976 C CA . TYR A 1 512 ? 13.746 9.516 -18.891 1.00 71.25 512 TYR A CA 1
ATOM 3977 C C . TYR A 1 512 ? 12.379 9.083 -18.344 1.00 71.25 512 TYR A C 1
ATOM 3979 O O . TYR A 1 512 ? 11.522 9.922 -18.080 1.00 71.25 512 TYR A O 1
ATOM 3987 N N . ILE A 1 513 ? 12.154 7.772 -18.202 1.00 74.50 513 ILE A N 1
ATOM 3988 C CA . ILE A 1 513 ? 10.997 7.222 -17.494 1.00 74.50 513 ILE A CA 1
ATOM 3989 C C . ILE A 1 513 ? 11.405 6.989 -16.049 1.00 74.50 513 ILE A C 1
ATOM 3991 O O . ILE A 1 513 ? 12.342 6.236 -15.777 1.00 74.50 513 ILE A O 1
ATOM 3995 N N . PHE A 1 514 ? 10.669 7.606 -15.134 1.00 77.25 514 PHE A N 1
ATOM 3996 C CA . PHE A 1 514 ? 10.862 7.407 -13.713 1.00 77.25 514 PHE A CA 1
ATOM 3997 C C . PHE A 1 514 ? 9.503 7.331 -12.983 1.00 77.25 514 PHE A C 1
ATOM 3999 O O . PHE A 1 514 ? 8.603 8.094 -13.334 1.00 77.25 514 PHE A O 1
ATOM 4006 N N . PRO A 1 515 ? 9.323 6.407 -12.018 1.00 82.38 515 PRO A N 1
ATOM 4007 C CA . PRO A 1 515 ? 10.162 5.225 -11.817 1.00 82.38 515 PRO A CA 1
ATOM 4008 C C . PRO A 1 515 ? 10.108 4.306 -13.045 1.00 82.38 515 PRO A C 1
ATOM 4010 O O . PRO A 1 515 ? 9.123 4.279 -13.787 1.00 82.38 515 PRO A O 1
ATOM 4013 N N . ARG A 1 516 ? 11.192 3.560 -13.280 1.00 83.00 516 ARG A N 1
ATOM 4014 C CA . ARG A 1 516 ? 11.301 2.674 -14.451 1.00 83.00 516 ARG A CA 1
ATOM 4015 C C . ARG A 1 516 ? 10.359 1.483 -14.374 1.00 83.00 516 ARG A C 1
ATOM 4017 O O . ARG A 1 516 ? 9.908 1.021 -15.415 1.00 83.00 516 ARG A O 1
ATOM 4024 N N . LYS A 1 517 ? 10.076 1.004 -13.165 1.00 91.44 517 LYS A N 1
ATOM 4025 C CA . LYS A 1 517 ? 9.224 -0.154 -12.928 1.00 91.44 517 LYS A CA 1
ATOM 4026 C C . LYS A 1 517 ? 7.916 0.286 -12.287 1.00 91.44 517 LYS A C 1
ATOM 4028 O O . LYS A 1 517 ? 7.913 1.008 -11.290 1.00 91.44 517 LYS A O 1
ATOM 4033 N N . ARG A 1 518 ? 6.801 -0.160 -12.853 1.00 94.38 518 ARG A N 1
ATOM 4034 C CA . ARG A 1 518 ? 5.456 0.054 -12.307 1.00 94.38 518 ARG A CA 1
ATOM 4035 C C . ARG A 1 518 ? 4.765 -1.291 -12.199 1.00 94.38 518 ARG A C 1
ATOM 4037 O O . ARG A 1 518 ? 4.855 -2.095 -13.123 1.00 94.38 518 ARG A O 1
ATOM 4044 N N . ILE A 1 519 ? 4.105 -1.548 -11.079 1.00 97.06 519 ILE A N 1
ATOM 4045 C CA . ILE A 1 519 ? 3.455 -2.838 -10.835 1.00 97.06 519 ILE A CA 1
ATOM 4046 C C . ILE A 1 519 ? 1.982 -2.593 -10.529 1.00 97.06 519 ILE A C 1
ATOM 4048 O O . ILE A 1 519 ? 1.663 -1.858 -9.602 1.00 97.06 519 ILE A O 1
ATOM 4052 N N . GLY A 1 520 ? 1.095 -3.199 -11.308 1.00 97.69 520 GLY A N 1
ATOM 4053 C CA . GLY A 1 520 ? -0.344 -3.209 -11.079 1.00 97.69 520 GLY A CA 1
ATOM 4054 C C . GLY A 1 520 ? -0.745 -4.535 -10.452 1.00 97.69 520 GLY A C 1
ATOM 4055 O O . GLY A 1 520 ? -0.417 -5.590 -10.991 1.00 97.69 520 GLY A O 1
ATOM 4056 N N . VAL A 1 521 ? -1.438 -4.501 -9.319 1.00 98.25 521 VAL A N 1
ATOM 4057 C CA . VAL A 1 521 ? -1.895 -5.698 -8.607 1.00 98.25 521 VAL A CA 1
ATOM 4058 C C . VAL A 1 521 ? -3.400 -5.628 -8.392 1.00 98.25 521 VAL A C 1
ATOM 4060 O O . VAL A 1 521 ? -3.901 -4.693 -7.767 1.00 98.25 521 VAL A O 1
ATOM 4063 N N . LEU A 1 522 ? -4.108 -6.654 -8.862 1.00 97.88 522 LEU A N 1
ATOM 4064 C CA . LEU A 1 522 ? -5.526 -6.853 -8.582 1.00 97.88 522 LEU A CA 1
ATOM 4065 C C . LEU A 1 522 ? -5.722 -7.815 -7.424 1.00 97.88 522 LEU A C 1
ATOM 4067 O O . LEU A 1 522 ? -5.206 -8.939 -7.431 1.00 97.88 522 LEU A O 1
ATOM 4071 N N . LEU A 1 523 ? -6.500 -7.370 -6.449 1.00 98.06 523 LEU A N 1
ATOM 4072 C CA . LEU A 1 523 ? -6.758 -8.065 -5.201 1.00 98.06 523 LEU A CA 1
ATOM 4073 C C . LEU A 1 523 ? -8.265 -8.180 -4.994 1.00 98.06 523 LEU A C 1
ATOM 4075 O O . LEU A 1 523 ? -8.969 -7.191 -5.105 1.00 98.06 523 LEU A O 1
ATOM 4079 N N . GLU A 1 524 ? -8.760 -9.363 -4.651 1.00 96.88 524 GLU A N 1
ATOM 4080 C CA . GLU A 1 524 ? -10.165 -9.584 -4.287 1.00 96.88 524 GLU A CA 1
ATOM 4081 C C . GLU A 1 524 ? -10.250 -9.885 -2.790 1.00 96.88 524 GLU A C 1
ATOM 4083 O O . GLU A 1 524 ? -9.586 -10.814 -2.322 1.00 96.88 524 GLU A O 1
ATOM 4088 N N . GLU A 1 525 ? -11.030 -9.116 -2.025 1.00 95.56 525 GLU A N 1
ATOM 4089 C CA . GLU A 1 525 ? -11.176 -9.374 -0.585 1.00 95.56 525 GLU A CA 1
ATOM 4090 C C . GLU A 1 525 ? -11.814 -10.748 -0.337 1.00 95.56 525 GLU A C 1
ATOM 4092 O O . GLU A 1 525 ? -12.804 -11.121 -0.968 1.00 95.56 525 GLU A O 1
ATOM 4097 N N . ILE A 1 526 ? -11.253 -11.501 0.612 1.00 93.38 526 ILE A N 1
ATOM 4098 C CA . ILE A 1 526 ? -11.831 -12.754 1.097 1.00 93.38 526 ILE A CA 1
ATOM 4099 C C . ILE A 1 526 ? -12.197 -12.622 2.576 1.00 93.38 526 ILE A C 1
ATOM 4101 O O . ILE A 1 526 ? -11.500 -11.979 3.364 1.00 93.38 526 ILE A O 1
ATOM 4105 N N . THR A 1 527 ? -13.309 -13.238 2.965 1.00 88.25 527 THR A N 1
ATOM 4106 C CA . THR A 1 527 ? -13.844 -13.131 4.328 1.00 88.25 527 THR A CA 1
ATOM 4107 C C . THR A 1 527 ? -13.245 -14.146 5.288 1.00 88.25 527 THR A C 1
ATOM 4109 O O . THR A 1 527 ? -13.092 -13.829 6.468 1.00 88.25 527 THR A O 1
ATOM 4112 N N . ASP A 1 528 ? -12.908 -15.332 4.786 1.00 87.81 528 ASP A N 1
ATOM 4113 C CA . ASP A 1 528 ? -12.414 -16.443 5.593 1.00 87.81 528 ASP A CA 1
ATOM 4114 C C . ASP A 1 528 ? -10.977 -16.202 6.051 1.00 87.81 528 ASP A C 1
ATOM 4116 O O . ASP A 1 528 ? -10.132 -15.737 5.281 1.00 87.81 528 ASP A O 1
ATOM 4120 N N . ILE A 1 529 ? -10.687 -16.572 7.300 1.00 87.62 529 ILE A N 1
ATOM 4121 C CA . ILE A 1 529 ? -9.323 -16.543 7.829 1.00 87.62 529 ILE A CA 1
ATOM 4122 C C . ILE A 1 529 ? -8.537 -17.672 7.148 1.00 87.62 529 ILE A C 1
ATOM 4124 O O . ILE A 1 529 ? -8.852 -18.850 7.347 1.00 87.62 529 ILE A O 1
ATOM 4128 N N . PRO A 1 530 ? -7.515 -17.353 6.340 1.00 89.38 530 PRO A N 1
ATOM 4129 C CA . PRO A 1 530 ? -6.743 -18.365 5.650 1.00 89.38 530 PRO A CA 1
ATOM 4130 C C . PRO A 1 530 ? -5.764 -19.034 6.617 1.00 89.38 530 PRO A C 1
ATOM 4132 O O . PRO A 1 530 ? -5.250 -18.402 7.533 1.00 89.38 530 PRO A O 1
ATOM 4135 N N . TYR A 1 531 ? -5.396 -20.288 6.352 1.00 87.38 531 TYR A N 1
ATOM 4136 C CA . TYR A 1 531 ? -4.305 -20.949 7.084 1.00 87.38 531 TYR A CA 1
ATOM 4137 C C . TYR A 1 531 ? -2.962 -20.212 6.937 1.00 87.38 531 TYR A C 1
ATOM 4139 O O . TYR A 1 531 ? -2.135 -20.205 7.848 1.00 87.38 531 TYR A O 1
ATOM 4147 N N . ARG A 1 532 ? -2.734 -19.589 5.775 1.00 91.56 532 ARG A N 1
ATOM 4148 C CA . ARG A 1 532 ? -1.527 -18.818 5.472 1.00 91.56 532 ARG A CA 1
ATOM 4149 C C . ARG A 1 532 ? -1.857 -17.594 4.627 1.00 91.56 532 ARG A C 1
ATOM 4151 O O . ARG A 1 532 ? -2.688 -17.688 3.724 1.00 91.56 532 ARG A O 1
ATOM 4158 N N . ALA A 1 533 ? -1.168 -16.486 4.872 1.00 96.00 533 ALA A N 1
ATOM 4159 C CA . ALA A 1 533 ? -1.209 -15.310 4.006 1.00 96.00 533 ALA A CA 1
ATOM 4160 C C . ALA A 1 533 ? 0.167 -14.641 3.925 1.00 96.00 533 ALA A C 1
ATOM 4162 O O . ALA A 1 533 ? 0.908 -14.627 4.907 1.00 96.00 533 ALA A O 1
ATOM 4163 N N . LYS A 1 534 ? 0.510 -14.072 2.770 1.00 96.50 534 LYS A N 1
ATOM 4164 C CA . LYS A 1 534 ? 1.745 -13.299 2.570 1.00 96.50 534 LYS A CA 1
ATOM 4165 C C . LYS A 1 534 ? 1.501 -11.821 2.871 1.00 96.50 534 LYS A C 1
ATOM 4167 O O . LYS A 1 534 ? 0.463 -11.278 2.512 1.00 96.50 534 LYS A O 1
ATOM 4172 N N . ASN A 1 535 ? 2.433 -11.138 3.517 1.00 95.94 535 ASN A N 1
ATOM 4173 C CA . ASN A 1 535 ? 2.359 -9.691 3.670 1.00 95.94 535 ASN A CA 1
ATOM 4174 C C . ASN A 1 535 ? 2.430 -9.034 2.288 1.00 95.94 535 ASN A C 1
ATOM 4176 O O . ASN A 1 535 ? 3.384 -9.274 1.549 1.00 95.94 535 ASN A O 1
ATOM 4180 N N . LEU A 1 536 ? 1.459 -8.187 1.951 1.00 95.69 536 LEU A N 1
ATOM 4181 C CA . LEU A 1 536 ? 1.388 -7.572 0.622 1.00 95.69 536 LEU A CA 1
ATOM 4182 C C . LEU A 1 536 ? 2.521 -6.558 0.353 1.00 95.69 536 LEU A C 1
ATOM 4184 O O . LEU A 1 536 ? 2.818 -6.263 -0.798 1.00 95.69 536 LEU A O 1
ATOM 4188 N N . PHE A 1 537 ? 3.183 -6.053 1.398 1.00 93.06 537 PHE A N 1
ATOM 4189 C CA . PHE A 1 537 ? 4.297 -5.108 1.287 1.00 93.06 537 PHE A CA 1
ATOM 4190 C C . PHE A 1 537 ? 5.669 -5.788 1.278 1.00 93.06 537 PHE A C 1
ATOM 4192 O O . PHE A 1 537 ? 6.575 -5.297 0.607 1.00 93.06 537 PHE A O 1
ATOM 4199 N N . THR A 1 538 ? 5.840 -6.895 2.009 1.00 91.62 538 THR A N 1
ATOM 4200 C CA . THR A 1 538 ? 7.157 -7.523 2.226 1.00 91.62 538 THR A CA 1
ATOM 4201 C C . THR A 1 538 ? 7.302 -8.932 1.660 1.00 91.62 538 THR A C 1
ATOM 4203 O O . THR A 1 538 ? 8.425 -9.409 1.570 1.00 91.62 538 THR A O 1
ATOM 4206 N N . GLY A 1 539 ? 6.209 -9.619 1.314 1.00 93.12 539 GLY A N 1
ATOM 4207 C CA . GLY A 1 539 ? 6.230 -11.026 0.884 1.00 93.12 539 GLY A CA 1
ATOM 4208 C C . GLY A 1 539 ? 6.302 -12.045 2.030 1.00 93.12 539 GLY A C 1
ATOM 4209 O O . GLY A 1 539 ? 6.048 -13.232 1.815 1.00 93.12 539 GLY A O 1
ATOM 4210 N N . ASN A 1 540 ? 6.565 -11.604 3.268 1.00 92.31 540 ASN A N 1
ATOM 4211 C CA . ASN A 1 540 ? 6.685 -12.489 4.430 1.00 92.31 540 ASN A CA 1
ATOM 4212 C C . ASN A 1 540 ? 5.410 -13.305 4.663 1.00 92.31 540 ASN A C 1
ATOM 4214 O O . ASN A 1 540 ? 4.310 -12.760 4.691 1.00 92.31 540 ASN A O 1
ATOM 4218 N N . THR A 1 541 ? 5.550 -14.611 4.888 1.00 93.25 541 THR A N 1
ATOM 4219 C CA . THR A 1 541 ? 4.401 -15.497 5.123 1.00 93.25 541 THR A CA 1
ATOM 4220 C C . THR A 1 541 ? 4.029 -15.548 6.603 1.00 93.25 541 THR A C 1
ATOM 4222 O O . THR A 1 541 ? 4.865 -15.854 7.452 1.00 93.25 541 THR A O 1
ATOM 4225 N N . TYR A 1 542 ? 2.753 -15.313 6.896 1.00 91.06 542 TYR A N 1
ATOM 4226 C CA . TYR A 1 542 ? 2.129 -15.520 8.198 1.00 91.06 542 TYR A CA 1
ATOM 4227 C C . TYR A 1 542 ? 1.261 -16.775 8.176 1.00 91.06 542 TYR A C 1
ATOM 4229 O O . TYR A 1 542 ? 0.566 -17.044 7.195 1.00 91.06 542 TYR A O 1
ATOM 4237 N N . PHE A 1 543 ? 1.287 -17.515 9.282 1.00 89.44 543 PHE A N 1
ATOM 4238 C CA . PHE A 1 543 ? 0.452 -18.690 9.513 1.00 89.44 543 PHE A CA 1
ATOM 4239 C C . PHE A 1 543 ? -0.576 -18.367 10.592 1.00 89.44 543 PHE A C 1
ATOM 4241 O O . PHE A 1 543 ? -0.237 -17.734 11.594 1.00 89.44 543 PHE A O 1
ATOM 4248 N N . TYR A 1 544 ? -1.810 -18.809 10.381 1.00 85.56 544 TYR A N 1
ATOM 4249 C CA . TYR A 1 544 ? -2.919 -18.606 11.304 1.00 85.56 544 TYR A CA 1
ATOM 4250 C C . TYR A 1 544 ? -3.491 -19.953 11.723 1.00 85.56 544 TYR A C 1
ATOM 4252 O O . TYR A 1 544 ? -3.532 -20.904 10.935 1.00 85.56 544 TYR A O 1
ATOM 4260 N N . ASP A 1 545 ? -3.940 -20.024 12.971 1.00 80.31 545 ASP A N 1
ATOM 4261 C CA . ASP A 1 545 ? -4.648 -21.193 13.461 1.00 80.31 545 ASP A CA 1
ATOM 4262 C C . ASP A 1 545 ? -5.989 -21.304 12.734 1.00 80.31 545 ASP A C 1
ATOM 4264 O O . ASP A 1 545 ? -6.744 -20.336 12.627 1.00 80.31 545 ASP A O 1
ATOM 4268 N N . LEU A 1 546 ? -6.267 -22.492 12.196 1.00 66.38 546 LEU A N 1
ATOM 4269 C CA . LEU A 1 546 ? -7.566 -22.768 11.600 1.00 66.38 546 LEU A CA 1
ATOM 4270 C C . LEU A 1 546 ? -8.627 -22.753 12.706 1.00 66.38 546 LEU A C 1
ATOM 4272 O O . LEU A 1 546 ? -8.372 -23.308 13.781 1.00 66.38 546 LEU A O 1
ATOM 4276 N N . PRO A 1 547 ? -9.818 -22.181 12.454 1.00 61.72 547 PRO A N 1
ATOM 4277 C CA . PRO A 1 547 ? -10.929 -22.359 13.371 1.00 61.72 547 PRO A CA 1
ATOM 4278 C C . PRO A 1 547 ? -11.188 -23.862 13.571 1.00 61.72 547 PRO A C 1
ATOM 4280 O O . PRO A 1 547 ? -11.019 -24.643 12.624 1.00 61.72 547 PRO A O 1
ATOM 4283 N N . PRO A 1 548 ? -11.552 -24.294 14.793 1.00 61.06 548 PRO A N 1
ATOM 4284 C CA . PRO A 1 548 ? -11.923 -25.681 15.032 1.00 61.06 548 PRO A CA 1
ATOM 4285 C C . PRO A 1 548 ? -13.043 -26.067 14.062 1.00 61.06 548 PRO A C 1
ATOM 4287 O O . PRO A 1 548 ? -13.959 -25.279 13.824 1.00 61.06 548 PRO A O 1
ATOM 4290 N N . LEU A 1 549 ? -12.942 -27.261 13.466 1.00 60.09 549 LEU A N 1
ATOM 4291 C CA . LEU A 1 549 ? -14.004 -27.776 12.605 1.00 60.09 549 LEU A CA 1
ATOM 4292 C C . LEU A 1 549 ? -15.313 -27.777 13.408 1.00 60.09 549 LEU A C 1
ATOM 4294 O O . LEU A 1 549 ? -15.277 -28.170 14.579 1.00 60.09 549 LEU A O 1
ATOM 4298 N N . PRO A 1 550 ? -16.444 -27.337 12.825 1.00 55.66 550 PRO A N 1
ATOM 4299 C CA . PRO A 1 550 ? -17.727 -27.480 13.494 1.00 55.66 550 PRO A CA 1
ATOM 4300 C C . PRO A 1 550 ? -17.903 -28.958 13.846 1.00 55.66 550 PRO A C 1
ATOM 4302 O O . PRO A 1 550 ? -17.653 -29.816 12.999 1.00 55.66 550 PRO A O 1
ATOM 4305 N N . ASN A 1 551 ? -18.246 -29.238 15.108 1.00 55.41 551 ASN A N 1
ATOM 4306 C CA . ASN A 1 551 ? -18.516 -30.597 15.570 1.00 55.41 551 ASN A CA 1
ATOM 4307 C C . ASN A 1 551 ? -19.578 -31.196 14.642 1.00 55.41 551 ASN A C 1
ATOM 4309 O O . ASN A 1 551 ? -20.713 -30.722 14.626 1.00 55.41 551 ASN A O 1
ATOM 4313 N N . SER A 1 552 ? -19.153 -32.152 13.818 1.00 49.78 552 SER A N 1
ATOM 4314 C CA . SER A 1 552 ? -19.989 -32.897 12.879 1.00 49.78 552 SER A CA 1
ATOM 4315 C C . SER A 1 552 ? -20.892 -33.872 13.603 1.00 49.78 552 SER A C 1
ATOM 4317 O O . SER A 1 552 ? -20.334 -34.577 14.480 1.00 49.78 552 SER A O 1
#

Solvent-accessible surface area (backbone atoms only — not comparable to full-atom values): 31274 Å² total; per-residue (Å²): 144,88,70,77,69,62,62,60,67,69,40,50,67,56,53,53,49,53,47,50,55,52,48,56,46,44,73,74,38,59,76,60,52,45,54,40,51,51,53,30,53,48,34,49,75,69,69,43,53,72,70,54,23,49,50,51,29,51,51,40,36,38,72,62,41,35,77,79,42,76,83,66,85,51,76,62,69,59,47,51,56,51,50,56,61,50,56,79,68,56,90,86,62,89,79,72,86,76,66,56,70,69,56,56,52,50,53,48,53,49,38,57,57,49,22,77,81,38,69,83,38,45,64,55,39,52,57,57,69,75,63,73,71,79,82,88,86,62,80,81,77,68,51,44,76,32,26,47,83,97,48,96,59,70,43,48,26,29,76,55,82,96,53,63,59,94,88,34,62,30,30,31,35,39,39,89,90,78,67,49,74,49,85,66,51,22,31,70,47,97,88,39,36,46,43,76,57,77,71,56,67,70,57,47,51,48,46,41,68,74,70,26,84,62,65,82,45,29,62,52,48,53,52,46,49,56,50,54,57,52,63,78,68,58,76,70,48,76,51,72,50,77,44,51,69,42,75,84,87,69,86,66,80,77,74,76,78,78,75,80,80,86,53,100,80,66,55,67,69,58,54,48,51,54,52,33,67,75,44,40,67,42,78,39,50,28,46,31,46,33,36,67,42,69,70,14,58,58,47,53,48,37,72,80,53,52,93,59,52,69,55,88,71,62,64,68,60,36,52,54,38,58,64,70,48,51,72,62,31,53,48,17,42,34,36,49,52,44,53,82,89,52,77,55,53,30,77,87,69,47,68,28,56,40,83,69,76,53,69,65,46,51,67,57,52,38,48,26,45,66,70,72,47,86,70,54,76,68,54,44,52,30,51,54,18,40,55,52,51,75,70,43,87,53,70,54,37,39,24,29,33,32,37,79,49,84,35,40,62,94,54,80,68,24,64,92,78,64,50,54,64,69,39,41,29,20,53,46,69,19,70,42,74,31,17,57,57,40,62,63,53,26,54,48,53,45,53,46,37,70,66,43,84,46,91,89,70,20,58,42,28,43,36,32,38,38,35,39,70,28,59,71,32,33,64,37,48,54,31,76,36,16,71,56,78,78,55,54,41,23,45,32,62,52,72,42,37,25,34,31,46,9,39,18,42,33,42,41,76,50,93,75,42,36,48,37,31,32,32,7,34,27,28,36,54,48,89,70,85,57,56,54,32,24,22,73,75,68,34,52,75,46,78,43,86,69,76,79,76,77,91,125

Nearest PDB structures (foldseek):
  4xsh-assembly1_B  TM=5.765E-01  e=7.912E-06  Bacillus cereus
  4gf1-assembly1_A  TM=5.470E-01  e=1.107E-05  Bacillus cereus
  2j3x-assembly1_A  TM=5.906E-01  e=1.374E-04  Clostridium botulinum
  5h04-assembly1_A  TM=6.018E-01  e=1.228E-04  Clostridium perfringens
  2j3v-assembly1_A  TM=4.804E-01  e=5.934E-05  Clostridium botulinum

Sequence (552 aa):
MAACSMDALMLAPMVGKGMGMGANAASKFGLGSRIALRKTASGFAAGQSLKAALKNGALNLSRYAALPASRELNRVALSDLGVEFLRLFDPGLEIVGRMSGAIVKRVMQGAGIASRTWPALNKFHGALAAKIVEPITQLDDLYKMARLPGLAHEVPVVKLSGDTFRGRKIYARINPENHDIFGLKYTLNADNTLVAVPPRLAKKLHNLRTQGLSGRGARVRAREWVAEQRILSREVHESSQIVILAPAHRVESLPPLPHALSGAGVNPEQTWRAAYRAEKHLPKKFQIKTFGDRESENILFPERGIKLHQGRLDATEFERAFGRLTPRQKNAVRTWSLIEDDVRSYSDGTPNLATLNKRPVNVEINYKLREGLPMTPEEQDVYDGLMAFLQADIPKQRGSYLRIAEYRHGRHIPWPHDIAVGDIVTNYPQLMSVSADDQFARLFAEQTAESGPDVEQGLEAFVIYRFDNAQKCTPLLPLAASAVTHEVEYLVAPKTYFRVKGISIADGISQYIFPRKRIGVLLEEITDIPYRAKNLFTGNTYFYDLPPLPNS

Secondary structure (DSSP, 8-state):
--STTHHHHHHHHHHHHHHHHHHHHHHHS-HHHHHHHHHHHHHHHTT--HHHHHHHHHHHHIIIIIHHHTTT--HHHHHHHHHHHHHTTSSSS-TTSS--HHHHHHHHHHHHHHTTT-GGGHHHHHHHHTT-PPP---GGGS-EEEEPTT-SSEEEEEEEEEEEETTEEEEEEE-TTT--EEEEEEEE-TTSBEEE-PPPHHHHHHHHHHH-SSSHHHHHHHHHHHHHHHHTTS-EEEEEEEE-SS--S--PPPPPP-----STT--HHHHHHHHHHHHTTS-EEEEEEEEE-GGGGGGS-GGG-----B----HHHHHHHHHTS-HHHHHHHHHHT--TT--PPPTTSPPPGGGGT----HHHHHHHHHHTPPPPHHHHHHHHHHHHHHHSSPPPEEEEEEEEEEEETTS--STTTT--TT-EEE-TTS-EEEESSSHHHHHHHHHHHHH---TTT-EEEEEEEEEEEEEEEEE--BTTTBS-SSS-EEEE-TT-EEEEEEEEEEEE-STT-SSSEEEEEEEEEE-S--SEEEETTT--EEE-PPPPPP--

Organism: NCBI:txid3157919